Protein 7V5F (pdb70)

Sequence (31 aa):
ADCTEYCSNSCPFCNGQPLYQLCCINNCCPSADCTEYCSNSCPFCNGQPLYQLCCINNCCPSADCTEYCSNSCPFCNGQPLYQLCCINNCCPSADCTEYCSNSCPFCNGQPLYQLCCINNCCPSADCTEYCSNSCPFCNGQPLYQLCCINNCCPSADCTEYCSNSCPFCNGQPLYQLCCINNCCPSADCTEYCSNSCPFCNGQPLYQLCCINNCCPSADCTEYCSNSCPFCNGQPLYQLCCINNCCPSADCTEYCSNSCPFCNGQPLYQLCCINNCCPSADCTEYCSNSCPFCNGQPLYQLCCINNCCPSADCTEYCSNSCPFCNGQPLYQLCCINNCCPSADCTEYCSNSCPFCNGQPLYQLCCINNCCPSADCTEYCSNSCPFCNGQPLYQLCCINNCCPSADCTEYCSNSCPFCNGQPLYQLCCINNCCPSADCTEYCSNSCPFCNGQPLYQLCCINNCCPSADCTEYCSNSCPFCNGQPLYQLCCINNCCPSADCTEYCSNSCPFCNGQPLYQLCCINNCCPSADCTEYCSNSCPFCNGQPLYQLCCINNCCPSADCTEYCSNSCPFCNGQPLYQLCCINNCCPSADCTEYCSNSCPFCNGQPLYQLCCINNCCPS

Secondary structure (DSSP, 8-state):
-TTSSS-SS--TTGGGSS-SIIIIIIIIS--

Solvent-accessible surface area: 2370 Å² total; per-residue (Å²): 91,50,0,88,164,125,33,115,81,74,5,85,114,0,96,64,95,132,102,55,116,114,3,0,74,73,100,14,26,107,173

Nearest PDB structures (foldseek):
  7v5f-assembly1_A  TM=9.223E-01  e=7.806E-04  Withania somnifera
  5ngn-assembly3_C  TM=7.337E-01  e=7.648E-02  Lycium barbarum
  7v5f-assembly1_A  TM=8.564E-01  e=1.223E-03  Withania somnifera
  7v5f-assembly1_A  TM=9.533E-01  e=1.134E-04  Withania somnifera
  7v5f-assembly1_A  TM=8.863E-01  e=9.935E-04  Withania somnifera

Foldseek 3Di:
DQLCPVPVDGRPVCVVDPPCCCPVVPVVDND

Radius of gyration: 7.8 Å; Cα contacts (8 Å, |Δi|>4): 42; chains: 1; bounding box: 19×14×17 Å

Structure (mmCIF, N/CA/C/O backbone):
data_7V5F
#
_entry.id   7V5F
#
loop_
_atom_site.group_PDB
_atom_site.id
_atom_site.type_symbol
_atom_site.label_atom_id
_atom_site.label_alt_id
_atom_site.label_comp_id
_atom_site.label_asym_id
_atom_site.label_entity_id
_atom_site.label_seq_id
_atom_site.pdbx_PDB_ins_code
_atom_site.Cartn_x
_atom_site.Cartn_y
_atom_site.Cartn_z
_atom_site.occupancy
_atom_site.B_iso_or_equiv
_atom_site.auth_seq_id
_atom_site.auth_comp_id
_atom_site.auth_asym_id
_atom_site.auth_atom_id
_atom_site.pdbx_PDB_model_num
ATOM 1 N N . ALA A 1 1 ? 16.936 -21.668 -9.463 1.00 0.00 1 ALA A N 1
ATOM 2 C CA . ALA A 1 1 ? 17.452 -20.279 -9.344 1.00 0.00 1 ALA A CA 1
ATOM 3 C C . ALA A 1 1 ? 16.320 -19.288 -9.348 1.00 0.00 1 ALA A C 1
ATOM 4 O O . ALA A 1 1 ? 15.231 -19.571 -9.847 1.00 0.00 1 ALA A O 1
ATOM 13 N N . ASP A 1 2 ? 16.572 -18.090 -8.758 1.00 0.00 2 ASP A N 1
ATOM 14 C CA . ASP A 1 2 ? 15.576 -17.037 -8.697 1.00 0.00 2 ASP A CA 1
ATOM 15 C C . ASP A 1 2 ? 14.412 -17.493 -7.853 1.00 0.00 2 ASP A C 1
ATOM 16 O O . ASP A 1 2 ? 13.319 -16.938 -7.949 1.00 0.00 2 ASP A O 1
ATOM 25 N N . CYS A 1 3 ? 14.638 -18.506 -6.980 1.00 0.00 3 CYS A N 1
ATOM 26 C CA . CYS A 1 3 ? 13.584 -19.014 -6.119 1.00 0.00 3 CYS A CA 1
ATOM 27 C C . CYS A 1 3 ? 12.443 -19.506 -6.960 1.00 0.00 3 CYS A C 1
ATOM 28 O O . CYS A 1 3 ? 11.295 -19.172 -6.699 1.00 0.00 3 CYS A O 1
ATOM 35 N N . THR A 1 4 ? 12.733 -20.312 -8.001 1.00 0.00 4 THR A N 1
ATOM 36 C CA . THR A 1 4 ? 11.674 -20.822 -8.835 1.00 0.00 4 THR A CA 1
ATOM 37 C C . THR A 1 4 ? 11.236 -22.153 -8.292 1.00 0.00 4 THR A C 1
ATOM 38 O O . THR A 1 4 ? 10.142 -22.622 -8.596 1.00 0.00 4 THR A O 1
ATOM 49 N N . GLU A 1 5 ? 12.095 -22.802 -7.471 1.00 0.00 5 GLU A N 1
ATOM 50 C CA . GLU A 1 5 ? 11.740 -24.085 -6.910 1.00 0.00 5 GLU A CA 1
ATOM 51 C C . GLU A 1 5 ? 11.821 -23.994 -5.410 1.00 0.00 5 GLU A C 1
ATOM 52 O O . GLU A 1 5 ? 11.212 -24.793 -4.703 1.00 0.00 5 GLU A O 1
ATOM 64 N N . TYR A 1 6 ? 12.589 -23.011 -4.885 1.00 0.00 6 TYR A N 1
ATOM 65 C CA . TYR A 1 6 ? 12.731 -22.871 -3.452 1.00 0.00 6 TYR A CA 1
ATOM 66 C C . TYR A 1 6 ? 11.436 -22.382 -2.864 1.00 0.00 6 TYR A C 1
ATOM 67 O O . TYR A 1 6 ? 11.073 -22.760 -1.752 1.00 0.00 6 TYR A O 1
ATOM 85 N N . CYS A 1 7 ? 10.707 -21.513 -3.592 1.00 0.00 7 CYS A N 1
ATOM 86 C CA . CYS A 1 7 ? 9.471 -20.997 -3.065 1.00 0.00 7 CYS A CA 1
ATOM 87 C C . CYS A 1 7 ? 8.655 -20.538 -4.232 1.00 0.00 7 CYS A C 1
ATOM 88 O O . CYS A 1 7 ? 9.175 -20.343 -5.324 1.00 0.00 7 CYS A O 1
ATOM 95 N N . SER A 1 8 ? 7.330 -20.378 -4.019 1.00 0.00 8 SER A N 1
ATOM 96 C CA . SER A 1 8 ? 6.449 -19.941 -5.080 1.00 0.00 8 SER A CA 1
ATOM 97 C C . SER A 1 8 ? 6.835 -18.549 -5.501 1.00 0.00 8 SER A C 1
ATOM 98 O O . SER A 1 8 ? 6.798 -18.219 -6.685 1.00 0.00 8 SER A O 1
ATOM 105 N N . ASN A 1 9 ? 7.204 -17.687 -4.526 1.00 0.00 9 ASN A N 1
ATOM 106 C CA . ASN A 1 9 ? 7.574 -16.328 -4.851 1.00 0.00 9 ASN A CA 1
ATOM 107 C C . ASN A 1 9 ? 8.906 -16.355 -5.548 1.00 0.00 9 ASN A C 1
ATOM 108 O O . ASN A 1 9 ? 9.849 -17.001 -5.092 1.00 0.00 9 ASN A O 1
ATOM 119 N N . SER A 1 10 ? 9.012 -15.606 -6.670 1.00 0.00 10 SER A N 1
ATOM 120 C CA . SER A 1 10 ? 10.247 -15.561 -7.414 1.00 0.00 10 SER A CA 1
ATOM 121 C C . SER A 1 10 ? 11.029 -14.393 -6.897 1.00 0.00 10 SER A C 1
ATOM 122 O O . SER A 1 10 ? 10.492 -13.302 -6.719 1.00 0.00 10 SER A O 1
ATOM 129 N N . CYS A 1 11 ? 12.340 -14.602 -6.655 1.00 0.00 11 CYS A N 1
ATOM 130 C CA . CYS A 1 11 ? 13.165 -13.540 -6.129 1.00 0.00 11 CYS A CA 1
ATOM 131 C C . CYS A 1 11 ? 14.438 -13.487 -6.918 1.00 0.00 11 CYS A C 1
ATOM 132 O O . CYS A 1 11 ? 15.432 -14.113 -6.549 1.00 0.00 11 CYS A O 1
ATOM 139 N N . PRO A 1 12 ? 14.440 -12.737 -7.997 1.00 0.00 12 PRO A N 1
ATOM 140 C CA . PRO A 1 12 ? 15.631 -12.596 -8.824 1.00 0.00 12 PRO A CA 1
ATOM 141 C C . PRO A 1 12 ? 16.719 -11.830 -8.127 1.00 0.00 12 PRO A C 1
ATOM 142 O O . PRO A 1 12 ? 17.881 -11.884 -8.515 1.00 0.00 12 PRO A O 1
ATOM 153 N N . PHE A 1 13 ? 16.342 -11.097 -7.059 1.00 0.00 13 PHE A N 1
ATOM 154 C CA . PHE A 1 13 ? 17.295 -10.318 -6.305 1.00 0.00 13 PHE A CA 1
ATOM 155 C C . PHE A 1 13 ? 17.968 -11.214 -5.295 1.00 0.00 13 PHE A C 1
ATOM 156 O O . PHE A 1 13 ? 18.935 -10.816 -4.649 1.00 0.00 13 PHE A O 1
ATOM 173 N N . CYS A 1 14 ? 17.471 -12.461 -5.146 1.00 0.00 14 CYS A N 1
ATOM 174 C CA . CYS A 1 14 ? 18.024 -13.363 -4.158 1.00 0.00 14 CYS A CA 1
ATOM 175 C C . CYS A 1 14 ? 19.396 -13.812 -4.576 1.00 0.00 14 CYS A C 1
ATOM 176 O O . CYS A 1 14 ? 20.239 -14.092 -3.729 1.00 0.00 14 CYS A O 1
ATOM 183 N N . ASN A 1 15 ? 19.665 -13.887 -5.897 1.00 0.00 15 ASN A N 1
ATOM 184 C CA . ASN A 1 15 ? 20.965 -14.339 -6.344 1.00 0.00 15 ASN A CA 1
ATOM 185 C C . ASN A 1 15 ? 21.967 -13.226 -6.167 1.00 0.00 15 ASN A C 1
ATOM 186 O O . ASN A 1 15 ? 23.144 -13.388 -6.483 1.00 0.00 15 ASN A O 1
ATOM 197 N N . GLY A 1 16 ? 21.515 -12.065 -5.641 1.00 0.00 16 GLY A N 1
ATOM 198 C CA . GLY A 1 16 ? 22.411 -10.957 -5.428 1.00 0.00 16 GLY A CA 1
ATOM 199 C C . GLY A 1 16 ? 22.972 -11.063 -4.039 1.00 0.00 16 GLY A C 1
ATOM 200 O O . GLY A 1 16 ? 23.749 -10.210 -3.616 1.00 0.00 16 GLY A O 1
ATOM 204 N N . GLN A 1 17 ? 22.584 -12.121 -3.287 1.00 0.00 17 GLN A N 1
ATOM 205 C CA . GLN A 1 17 ? 23.083 -12.284 -1.943 1.00 0.00 17 GLN A CA 1
ATOM 206 C C . GLN A 1 17 ? 23.617 -13.688 -1.830 1.00 0.00 17 GLN A C 1
ATOM 207 O O . GLN A 1 17 ? 23.123 -14.616 -2.470 1.00 0.00 17 GLN A O 1
ATOM 221 N N . PRO A 1 18 ? 24.638 -13.852 -1.013 1.00 0.00 18 PRO A N 1
ATOM 222 C CA . PRO A 1 18 ? 25.265 -15.150 -0.805 1.00 0.00 18 PRO A CA 1
ATOM 223 C C . PRO A 1 18 ? 24.488 -16.068 0.095 1.00 0.00 18 PRO A C 1
ATOM 224 O O . PRO A 1 18 ? 24.735 -17.272 0.117 1.00 0.00 18 PRO A O 1
ATOM 235 N N . LEU A 1 19 ? 23.523 -15.518 0.862 1.00 0.00 19 LEU A N 1
ATOM 236 C CA . LEU A 1 19 ? 22.750 -16.340 1.761 1.00 0.00 19 LEU A CA 1
ATOM 237 C C . LEU A 1 19 ? 21.401 -16.535 1.144 1.00 0.00 19 LEU A C 1
ATOM 238 O O . LEU A 1 19 ? 20.767 -15.584 0.697 1.00 0.00 19 LEU A O 1
ATOM 253 N N . TYR A 1 20 ? 20.925 -17.801 1.120 1.00 0.00 20 TYR A N 1
ATOM 254 C CA . TYR A 1 20 ? 19.635 -18.093 0.542 1.00 0.00 20 TYR A CA 1
ATOM 255 C C . TYR A 1 20 ? 18.677 -18.444 1.647 1.00 0.00 20 TYR A C 1
ATOM 256 O O . TYR A 1 20 ? 17.466 -18.311 1.488 1.00 0.00 20 TYR A O 1
ATOM 274 N N . GLN A 1 21 ? 19.201 -18.910 2.802 1.00 0.00 21 GLN A N 1
ATOM 275 C CA . GLN A 1 21 ? 18.340 -19.291 3.901 1.00 0.00 21 GLN A CA 1
ATOM 276 C C . GLN A 1 21 ? 17.659 -18.070 4.468 1.00 0.00 21 GLN A C 1
ATOM 277 O O . GLN A 1 21 ? 16.473 -18.101 4.786 1.00 0.00 21 GLN A O 1
ATOM 291 N N . LEU A 1 22 ? 18.392 -16.948 4.595 1.00 0.00 22 LEU A N 1
ATOM 292 C CA . LEU A 1 22 ? 17.796 -15.762 5.165 1.00 0.00 22 LEU A CA 1
ATOM 293 C C . LEU A 1 22 ? 17.195 -14.937 4.063 1.00 0.00 22 LEU A C 1
ATOM 294 O O . LEU A 1 22 ? 16.458 -13.988 4.322 1.00 0.00 22 LEU A O 1
ATOM 309 N N . CYS A 1 23 ? 17.465 -15.306 2.798 1.00 0.00 23 CYS A N 1
ATOM 310 C CA . CYS A 1 23 ? 16.965 -14.528 1.692 1.00 0.00 23 CYS A CA 1
ATOM 311 C C . CYS A 1 23 ? 15.707 -15.147 1.149 1.00 0.00 23 CYS A C 1
ATOM 312 O O . CYS A 1 23 ? 14.642 -14.551 1.214 1.00 0.00 23 CYS A O 1
ATOM 319 N N . CYS A 1 24 ? 15.798 -16.369 0.599 1.00 0.00 24 CYS A N 1
ATOM 320 C CA . CYS A 1 24 ? 14.642 -16.974 -0.022 1.00 0.00 24 CYS A CA 1
ATOM 321 C C . CYS A 1 24 ? 13.747 -17.621 0.998 1.00 0.00 24 CYS A C 1
ATOM 322 O O . CYS A 1 24 ? 12.541 -17.369 1.031 1.00 0.00 24 CYS A O 1
ATOM 329 N N . ILE A 1 25 ? 14.323 -18.462 1.870 1.00 0.00 25 ILE A N 1
ATOM 330 C CA . ILE A 1 25 ? 13.519 -19.192 2.822 1.00 0.00 25 ILE A CA 1
ATOM 331 C C . ILE A 1 25 ? 12.877 -18.260 3.819 1.00 0.00 25 ILE A C 1
ATOM 332 O O . ILE A 1 25 ? 11.709 -18.436 4.152 1.00 0.00 25 ILE A O 1
ATOM 348 N N . ASN A 1 26 ? 13.605 -17.238 4.323 1.00 0.00 26 ASN A N 1
ATOM 349 C CA . ASN A 1 26 ? 13.016 -16.379 5.332 1.00 0.00 26 ASN A CA 1
ATOM 350 C C . ASN A 1 26 ? 12.464 -15.095 4.753 1.00 0.00 26 ASN A C 1
ATOM 351 O O . ASN A 1 26 ? 11.278 -14.822 4.895 1.00 0.00 26 ASN A O 1
ATOM 362 N N . ASN A 1 27 ? 13.304 -14.261 4.099 1.00 0.00 27 ASN A N 1
ATOM 363 C CA . ASN A 1 27 ? 12.824 -12.974 3.616 1.00 0.00 27 ASN A CA 1
ATOM 364 C C . ASN A 1 27 ? 11.783 -13.113 2.521 1.00 0.00 27 ASN A C 1
ATOM 365 O O . ASN A 1 27 ? 10.728 -12.487 2.595 1.00 0.00 27 ASN A O 1
ATOM 376 N N . CYS A 1 28 ? 12.051 -13.921 1.471 1.00 0.00 28 CYS A N 1
ATOM 377 C CA . CYS A 1 28 ? 11.098 -14.032 0.374 1.00 0.00 28 CYS A CA 1
ATOM 378 C C . CYS A 1 28 ? 9.817 -14.670 0.827 1.00 0.00 28 CYS A C 1
ATOM 379 O O . CYS A 1 28 ? 8.739 -14.237 0.423 1.00 0.00 28 CYS A O 1
ATOM 386 N N . CYS A 1 29 ? 9.892 -15.735 1.654 1.00 0.00 29 CYS A N 1
ATOM 387 C CA . CYS A 1 29 ? 8.673 -16.392 2.086 1.00 0.00 29 CYS A CA 1
ATOM 388 C C . CYS A 1 29 ? 8.705 -16.565 3.576 1.00 0.00 29 CYS A C 1
ATOM 389 O O . CYS A 1 29 ? 9.023 -17.640 4.078 1.00 0.00 29 CYS A O 1
ATOM 396 N N . PRO A 1 30 ? 8.351 -15.520 4.299 1.00 0.00 30 PRO A N 1
ATOM 397 C CA . PRO A 1 30 ? 8.333 -15.557 5.760 1.00 0.00 30 PRO A CA 1
ATOM 398 C C . PRO A 1 30 ? 7.409 -16.604 6.306 1.00 0.00 30 PRO A C 1
ATOM 399 O O . PRO A 1 30 ? 6.330 -16.841 5.766 1.00 0.00 30 PRO A O 1
ATOM 410 N N . SER A 1 31 ? 7.820 -17.256 7.412 1.00 0.00 31 SER A N 1
ATOM 411 C CA . SER A 1 31 ? 6.992 -18.278 8.002 1.00 0.00 31 SER A CA 1
ATOM 412 C C . SER A 1 31 ? 7.278 -18.293 9.506 1.00 0.00 31 SER A C 1
ATOM 413 O O . SER A 1 31 ? 8.474 -18.445 9.880 1.00 0.00 31 SER A O 1
ATOM 421 N N . ALA A 1 1 ? 16.848 -21.323 -9.761 1.00 0.00 1 ALA A N 2
ATOM 422 C CA . ALA A 1 1 ? 17.221 -19.885 -9.809 1.00 0.00 1 ALA A CA 2
ATOM 423 C C . ALA A 1 1 ? 16.004 -19.014 -9.660 1.00 0.00 1 ALA A C 2
ATOM 424 O O . ALA A 1 1 ? 14.888 -19.420 -9.989 1.00 0.00 1 ALA A O 2
ATOM 433 N N . ASP A 1 2 ? 16.212 -17.782 -9.123 1.00 0.00 2 ASP A N 2
ATOM 434 C CA . ASP A 1 2 ? 15.129 -16.836 -8.933 1.00 0.00 2 ASP A CA 2
ATOM 435 C C . ASP A 1 2 ? 14.166 -17.377 -7.905 1.00 0.00 2 ASP A C 2
ATOM 436 O O . ASP A 1 2 ? 13.042 -16.895 -7.798 1.00 0.00 2 ASP A O 2
ATOM 445 N N . CYS A 1 3 ? 14.606 -18.384 -7.109 1.00 0.00 3 CYS A N 2
ATOM 446 C CA . CYS A 1 3 ? 13.765 -18.975 -6.079 1.00 0.00 3 CYS A CA 2
ATOM 447 C C . CYS A 1 3 ? 12.546 -19.605 -6.701 1.00 0.00 3 CYS A C 2
ATOM 448 O O . CYS A 1 3 ? 11.524 -19.772 -6.035 1.00 0.00 3 CYS A O 2
ATOM 455 N N . THR A 1 4 ? 12.637 -20.023 -7.981 1.00 0.00 4 THR A N 2
ATOM 456 C CA . THR A 1 4 ? 11.497 -20.621 -8.636 1.00 0.00 4 THR A CA 2
ATOM 457 C C . THR A 1 4 ? 11.223 -21.970 -8.027 1.00 0.00 4 THR A C 2
ATOM 458 O O . THR A 1 4 ? 10.069 -22.365 -7.884 1.00 0.00 4 THR A O 2
ATOM 469 N N . GLU A 1 5 ? 12.289 -22.706 -7.645 1.00 0.00 5 GLU A N 2
ATOM 470 C CA . GLU A 1 5 ? 12.104 -24.015 -7.060 1.00 0.00 5 GLU A CA 2
ATOM 471 C C . GLU A 1 5 ? 12.539 -23.960 -5.624 1.00 0.00 5 GLU A C 2
ATOM 472 O O . GLU A 1 5 ? 12.669 -24.994 -4.974 1.00 0.00 5 GLU A O 2
ATOM 484 N N . TYR A 1 6 ? 12.769 -22.743 -5.085 1.00 0.00 6 TYR A N 2
ATOM 485 C CA . TYR A 1 6 ? 13.219 -22.634 -3.718 1.00 0.00 6 TYR A CA 2
ATOM 486 C C . TYR A 1 6 ? 12.038 -22.314 -2.839 1.00 0.00 6 TYR A C 2
ATOM 487 O O . TYR A 1 6 ? 11.898 -22.886 -1.761 1.00 0.00 6 TYR A O 2
ATOM 505 N N . CYS A 1 7 ? 11.156 -21.379 -3.269 1.00 0.00 7 CYS A N 2
ATOM 506 C CA . CYS A 1 7 ? 10.017 -21.044 -2.438 1.00 0.00 7 CYS A CA 2
ATOM 507 C C . CYS A 1 7 ? 8.849 -20.741 -3.325 1.00 0.00 7 CYS A C 2
ATOM 508 O O . CYS A 1 7 ? 7.888 -20.112 -2.894 1.00 0.00 7 CYS A O 2
ATOM 515 N N . SER A 1 8 ? 8.912 -21.203 -4.592 1.00 0.00 8 SER A N 2
ATOM 516 C CA . SER A 1 8 ? 7.840 -20.975 -5.540 1.00 0.00 8 SER A CA 2
ATOM 517 C C . SER A 1 8 ? 7.516 -19.503 -5.599 1.00 0.00 8 SER A C 2
ATOM 518 O O . SER A 1 8 ? 6.351 -19.120 -5.668 1.00 0.00 8 SER A O 2
ATOM 525 N N . ASN A 1 9 ? 8.555 -18.642 -5.582 1.00 0.00 9 ASN A N 2
ATOM 526 C CA . ASN A 1 9 ? 8.322 -17.221 -5.636 1.00 0.00 9 ASN A CA 2
ATOM 527 C C . ASN A 1 9 ? 9.468 -16.629 -6.394 1.00 0.00 9 ASN A C 2
ATOM 528 O O . ASN A 1 9 ? 10.597 -17.092 -6.283 1.00 0.00 9 ASN A O 2
ATOM 539 N N . SER A 1 10 ? 9.198 -15.565 -7.178 1.00 0.00 10 SER A N 2
ATOM 540 C CA . SER A 1 10 ? 10.246 -14.956 -7.959 1.00 0.00 10 SER A CA 2
ATOM 541 C C . SER A 1 10 ? 11.009 -14.018 -7.074 1.00 0.00 10 SER A C 2
ATOM 542 O O . SER A 1 10 ? 10.511 -12.964 -6.682 1.00 0.00 10 SER A O 2
ATOM 549 N N . CYS A 1 11 ? 12.267 -14.392 -6.752 1.00 0.00 11 CYS A N 2
ATOM 550 C CA . CYS A 1 11 ? 13.103 -13.554 -5.920 1.00 0.00 11 CYS A CA 2
ATOM 551 C C . CYS A 1 11 ? 14.438 -13.435 -6.594 1.00 0.00 11 CYS A C 2
ATOM 552 O O . CYS A 1 11 ? 15.419 -14.036 -6.156 1.00 0.00 11 CYS A O 2
ATOM 559 N N . PRO A 1 12 ? 14.501 -12.657 -7.652 1.00 0.00 12 PRO A N 2
ATOM 560 C CA . PRO A 1 12 ? 15.743 -12.468 -8.392 1.00 0.00 12 PRO A CA 2
ATOM 561 C C . PRO A 1 12 ? 16.780 -11.719 -7.611 1.00 0.00 12 PRO A C 2
ATOM 562 O O . PRO A 1 12 ? 17.971 -11.801 -7.899 1.00 0.00 12 PRO A O 2
ATOM 573 N N . PHE A 1 13 ? 16.333 -10.977 -6.577 1.00 0.00 13 PHE A N 2
ATOM 574 C CA . PHE A 1 13 ? 17.242 -10.209 -5.765 1.00 0.00 13 PHE A CA 2
ATOM 575 C C . PHE A 1 13 ? 18.011 -11.139 -4.861 1.00 0.00 13 PHE A C 2
ATOM 576 O O . PHE A 1 13 ? 19.062 -10.773 -4.336 1.00 0.00 13 PHE A O 2
ATOM 593 N N . CYS A 1 14 ? 17.523 -12.388 -4.682 1.00 0.00 14 CYS A N 2
ATOM 594 C CA . CYS A 1 14 ? 18.211 -13.318 -3.812 1.00 0.00 14 CYS A CA 2
ATOM 595 C C . CYS A 1 14 ? 19.338 -13.952 -4.562 1.00 0.00 14 CYS A C 2
ATOM 596 O O . CYS A 1 14 ? 20.145 -14.662 -3.973 1.00 0.00 14 CYS A O 2
ATOM 603 N N . ASN A 1 15 ? 19.428 -13.715 -5.885 1.00 0.00 15 ASN A N 2
ATOM 604 C CA . ASN A 1 15 ? 20.507 -14.297 -6.647 1.00 0.00 15 ASN A CA 2
ATOM 605 C C . ASN A 1 15 ? 21.712 -13.416 -6.467 1.00 0.00 15 ASN A C 2
ATOM 606 O O . ASN A 1 15 ? 22.812 -13.760 -6.893 1.00 0.00 15 ASN A O 2
ATOM 617 N N . GLY A 1 16 ? 21.518 -12.240 -5.824 1.00 0.00 16 GLY A N 2
ATOM 618 C CA . GLY A 1 16 ? 22.617 -11.334 -5.600 1.00 0.00 16 GLY A CA 2
ATOM 619 C C . GLY A 1 16 ? 23.120 -11.537 -4.203 1.00 0.00 16 GLY A C 2
ATOM 620 O O . GLY A 1 16 ? 23.999 -10.810 -3.747 1.00 0.00 16 GLY A O 2
ATOM 624 N N . GLN A 1 17 ? 22.569 -12.540 -3.482 1.00 0.00 17 GLN A N 2
ATOM 625 C CA . GLN A 1 17 ? 23.000 -12.790 -2.128 1.00 0.00 17 GLN A CA 2
ATOM 626 C C . GLN A 1 17 ? 23.321 -14.256 -2.024 1.00 0.00 17 GLN A C 2
ATOM 627 O O . GLN A 1 17 ? 22.693 -15.095 -2.666 1.00 0.00 17 GLN A O 2
ATOM 641 N N . PRO A 1 18 ? 24.302 -14.577 -1.210 1.00 0.00 18 PRO A N 2
ATOM 642 C CA . PRO A 1 18 ? 24.714 -15.954 -1.008 1.00 0.00 18 PRO A CA 2
ATOM 643 C C . PRO A 1 18 ? 23.895 -16.685 0.016 1.00 0.00 18 PRO A C 2
ATOM 644 O O . PRO A 1 18 ? 23.956 -17.910 0.107 1.00 0.00 18 PRO A O 2
ATOM 655 N N . LEU A 1 19 ? 23.092 -15.944 0.812 1.00 0.00 19 LEU A N 2
ATOM 656 C CA . LEU A 1 19 ? 22.298 -16.579 1.835 1.00 0.00 19 LEU A CA 2
ATOM 657 C C . LEU A 1 19 ? 20.894 -16.721 1.325 1.00 0.00 19 LEU A C 2
ATOM 658 O O . LEU A 1 19 ? 20.045 -15.855 1.540 1.00 0.00 19 LEU A O 2
ATOM 673 N N . TYR A 1 20 ? 20.617 -17.853 0.643 1.00 0.00 20 TYR A N 2
ATOM 674 C CA . TYR A 1 20 ? 19.293 -18.103 0.122 1.00 0.00 20 TYR A CA 2
ATOM 675 C C . TYR A 1 20 ? 18.382 -18.455 1.268 1.00 0.00 20 TYR A C 2
ATOM 676 O O . TYR A 1 20 ? 17.175 -18.246 1.197 1.00 0.00 20 TYR A O 2
ATOM 694 N N . GLN A 1 21 ? 18.946 -19.020 2.354 1.00 0.00 21 GLN A N 2
ATOM 695 C CA . GLN A 1 21 ? 18.135 -19.411 3.484 1.00 0.00 21 GLN A CA 2
ATOM 696 C C . GLN A 1 21 ? 17.522 -18.191 4.126 1.00 0.00 21 GLN A C 2
ATOM 697 O O . GLN A 1 21 ? 16.363 -18.211 4.523 1.00 0.00 21 GLN A O 2
ATOM 711 N N . LEU A 1 22 ? 18.279 -17.086 4.245 1.00 0.00 22 LEU A N 2
ATOM 712 C CA . LEU A 1 22 ? 17.728 -15.913 4.882 1.00 0.00 22 LEU A CA 2
ATOM 713 C C . LEU A 1 22 ? 17.012 -15.076 3.857 1.00 0.00 22 LEU A C 2
ATOM 714 O O . LEU A 1 22 ? 15.944 -14.532 4.124 1.00 0.00 22 LEU A O 2
ATOM 729 N N . CYS A 1 23 ? 17.588 -14.957 2.648 1.00 0.00 23 CYS A N 2
ATOM 730 C CA . CYS A 1 23 ? 16.987 -14.133 1.622 1.00 0.00 23 CYS A CA 2
ATOM 731 C C . CYS A 1 23 ? 15.716 -14.753 1.102 1.00 0.00 23 CYS A C 2
ATOM 732 O O . CYS A 1 23 ? 14.711 -14.069 0.941 1.00 0.00 23 CYS A O 2
ATOM 739 N N . CYS A 1 24 ? 15.716 -16.072 0.837 1.00 0.00 24 CYS A N 2
ATOM 740 C CA . CYS A 1 24 ? 14.552 -16.683 0.235 1.00 0.00 24 CYS A CA 2
ATOM 741 C C . CYS A 1 24 ? 13.641 -17.297 1.262 1.00 0.00 24 CYS A C 2
ATOM 742 O O . CYS A 1 24 ? 12.481 -16.913 1.375 1.00 0.00 24 CYS A O 2
ATOM 749 N N . ILE A 1 25 ? 14.138 -18.261 2.051 1.00 0.00 25 ILE A N 2
ATOM 750 C CA . ILE A 1 25 ? 13.272 -18.946 2.988 1.00 0.00 25 ILE A CA 2
ATOM 751 C C . ILE A 1 25 ? 12.727 -17.989 4.017 1.00 0.00 25 ILE A C 2
ATOM 752 O O . ILE A 1 25 ? 11.546 -18.049 4.337 1.00 0.00 25 ILE A O 2
ATOM 768 N N . ASN A 1 26 ? 13.554 -17.071 4.556 1.00 0.00 26 ASN A N 2
ATOM 769 C CA . ASN A 1 26 ? 13.057 -16.188 5.589 1.00 0.00 26 ASN A CA 2
ATOM 770 C C . ASN A 1 26 ? 12.409 -14.944 5.010 1.00 0.00 26 ASN A C 2
ATOM 771 O O . ASN A 1 26 ? 11.247 -14.669 5.292 1.00 0.00 26 ASN A O 2
ATOM 782 N N . ASN A 1 27 ? 13.145 -14.152 4.196 1.00 0.00 27 ASN A N 2
ATOM 783 C CA . ASN A 1 27 ? 12.591 -12.901 3.697 1.00 0.00 27 ASN A CA 2
ATOM 784 C C . ASN A 1 27 ? 11.511 -13.116 2.655 1.00 0.00 27 ASN A C 2
ATOM 785 O O . ASN A 1 27 ? 10.437 -12.528 2.757 1.00 0.00 27 ASN A O 2
ATOM 796 N N . CYS A 1 28 ? 11.761 -13.948 1.615 1.00 0.00 28 CYS A N 2
ATOM 797 C CA . CYS A 1 28 ? 10.757 -14.130 0.572 1.00 0.00 28 CYS A CA 2
ATOM 798 C C . CYS A 1 28 ? 9.537 -14.808 1.124 1.00 0.00 28 CYS A C 2
ATOM 799 O O . CYS A 1 28 ? 8.422 -14.483 0.724 1.00 0.00 28 CYS A O 2
ATOM 806 N N . CYS A 1 29 ? 9.710 -15.790 2.037 1.00 0.00 29 CYS A N 2
ATOM 807 C CA . CYS A 1 29 ? 8.557 -16.490 2.570 1.00 0.00 29 CYS A CA 2
ATOM 808 C C . CYS A 1 29 ? 8.591 -16.417 4.073 1.00 0.00 29 CYS A C 2
ATOM 809 O O . CYS A 1 29 ? 8.994 -17.367 4.739 1.00 0.00 29 CYS A O 2
ATOM 816 N N . PRO A 1 30 ? 8.134 -15.309 4.626 1.00 0.00 30 PRO A N 2
ATOM 817 C CA . PRO A 1 30 ? 8.114 -15.120 6.075 1.00 0.00 30 PRO A CA 2
ATOM 818 C C . PRO A 1 30 ? 7.307 -16.161 6.792 1.00 0.00 30 PRO A C 2
ATOM 819 O O . PRO A 1 30 ? 6.253 -16.584 6.320 1.00 0.00 30 PRO A O 2
ATOM 830 N N . SER A 1 31 ? 7.790 -16.591 7.975 1.00 0.00 31 SER A N 2
ATOM 831 C CA . SER A 1 31 ? 7.083 -17.592 8.736 1.00 0.00 31 SER A CA 2
ATOM 832 C C . SER A 1 31 ? 6.120 -16.873 9.691 1.00 0.00 31 SER A C 2
ATOM 833 O O . SER A 1 31 ? 6.340 -15.661 9.969 1.00 0.00 31 SER A O 2
ATOM 841 N N . ALA A 1 1 ? 16.512 -21.814 -10.701 1.00 0.00 1 ALA A N 3
ATOM 842 C CA . ALA A 1 1 ? 17.102 -20.545 -10.198 1.00 0.00 1 ALA A CA 3
ATOM 843 C C . ALA A 1 1 ? 16.024 -19.595 -9.755 1.00 0.00 1 ALA A C 3
ATOM 844 O O . ALA A 1 1 ? 14.831 -19.882 -9.875 1.00 0.00 1 ALA A O 3
ATOM 853 N N . ASP A 1 2 ? 16.448 -18.436 -9.189 1.00 0.00 2 ASP A N 3
ATOM 854 C CA . ASP A 1 2 ? 15.523 -17.422 -8.723 1.00 0.00 2 ASP A CA 3
ATOM 855 C C . ASP A 1 2 ? 14.753 -17.952 -7.537 1.00 0.00 2 ASP A C 3
ATOM 856 O O . ASP A 1 2 ? 13.799 -17.323 -7.083 1.00 0.00 2 ASP A O 3
ATOM 865 N N . CYS A 1 3 ? 15.174 -19.125 -7.002 1.00 0.00 3 CYS A N 3
ATOM 866 C CA . CYS A 1 3 ? 14.517 -19.716 -5.852 1.00 0.00 3 CYS A CA 3
ATOM 867 C C . CYS A 1 3 ? 13.087 -20.038 -6.201 1.00 0.00 3 CYS A C 3
ATOM 868 O O . CYS A 1 3 ? 12.210 -20.000 -5.340 1.00 0.00 3 CYS A O 3
ATOM 875 N N . THR A 1 4 ? 12.827 -20.406 -7.474 1.00 0.00 4 THR A N 3
ATOM 876 C CA . THR A 1 4 ? 11.475 -20.717 -7.887 1.00 0.00 4 THR A CA 3
ATOM 877 C C . THR A 1 4 ? 11.140 -22.124 -7.467 1.00 0.00 4 THR A C 3
ATOM 878 O O . THR A 1 4 ? 9.992 -22.552 -7.575 1.00 0.00 4 THR A O 3
ATOM 889 N N . GLU A 1 5 ? 12.144 -22.884 -6.978 1.00 0.00 5 GLU A N 3
ATOM 890 C CA . GLU A 1 5 ? 11.895 -24.247 -6.572 1.00 0.00 5 GLU A CA 3
ATOM 891 C C . GLU A 1 5 ? 11.539 -24.275 -5.110 1.00 0.00 5 GLU A C 3
ATOM 892 O O . GLU A 1 5 ? 11.129 -25.313 -4.595 1.00 0.00 5 GLU A O 3
ATOM 904 N N . TYR A 1 6 ? 11.683 -23.133 -4.398 1.00 0.00 6 TYR A N 3
ATOM 905 C CA . TYR A 1 6 ? 11.369 -23.116 -2.986 1.00 0.00 6 TYR A CA 3
ATOM 906 C C . TYR A 1 6 ? 10.174 -22.234 -2.762 1.00 0.00 6 TYR A C 3
ATOM 907 O O . TYR A 1 6 ? 9.297 -22.564 -1.966 1.00 0.00 6 TYR A O 3
ATOM 925 N N . CYS A 1 7 ? 10.110 -21.081 -3.463 1.00 0.00 7 CYS A N 3
ATOM 926 C CA . CYS A 1 7 ? 8.988 -20.186 -3.292 1.00 0.00 7 CYS A CA 3
ATOM 927 C C . CYS A 1 7 ? 8.379 -19.952 -4.635 1.00 0.00 7 CYS A C 3
ATOM 928 O O . CYS A 1 7 ? 9.072 -19.922 -5.649 1.00 0.00 7 CYS A O 3
ATOM 935 N N . SER A 1 8 ? 7.037 -19.780 -4.664 1.00 0.00 8 SER A N 3
ATOM 936 C CA . SER A 1 8 ? 6.342 -19.540 -5.909 1.00 0.00 8 SER A CA 3
ATOM 937 C C . SER A 1 8 ? 6.791 -18.215 -6.456 1.00 0.00 8 SER A C 3
ATOM 938 O O . SER A 1 8 ? 6.971 -18.060 -7.662 1.00 0.00 8 SER A O 3
ATOM 945 N N . ASN A 1 9 ? 6.968 -17.216 -5.564 1.00 0.00 9 ASN A N 3
ATOM 946 C CA . ASN A 1 9 ? 7.400 -15.914 -6.003 1.00 0.00 9 ASN A CA 3
ATOM 947 C C . ASN A 1 9 ? 8.866 -16.005 -6.309 1.00 0.00 9 ASN A C 3
ATOM 948 O O . ASN A 1 9 ? 9.639 -16.584 -5.547 1.00 0.00 9 ASN A O 3
ATOM 959 N N . SER A 1 10 ? 9.280 -15.413 -7.450 1.00 0.00 10 SER A N 3
ATOM 960 C CA . SER A 1 10 ? 10.669 -15.447 -7.833 1.00 0.00 10 SER A CA 3
ATOM 961 C C . SER A 1 10 ? 11.415 -14.483 -6.960 1.00 0.00 10 SER A C 3
ATOM 962 O O . SER A 1 10 ? 10.914 -13.411 -6.628 1.00 0.00 10 SER A O 3
ATOM 969 N N . CYS A 1 11 ? 12.658 -14.850 -6.581 1.00 0.00 11 CYS A N 3
ATOM 970 C CA . CYS A 1 11 ? 13.455 -13.990 -5.739 1.00 0.00 11 CYS A CA 3
ATOM 971 C C . CYS A 1 11 ? 14.806 -13.846 -6.380 1.00 0.00 11 CYS A C 3
ATOM 972 O O . CYS A 1 11 ? 15.792 -14.426 -5.922 1.00 0.00 11 CYS A O 3
ATOM 979 N N . PRO A 1 12 ? 14.871 -13.064 -7.437 1.00 0.00 12 PRO A N 3
ATOM 980 C CA . PRO A 1 12 ? 16.116 -12.846 -8.163 1.00 0.00 12 PRO A CA 3
ATOM 981 C C . PRO A 1 12 ? 17.110 -12.017 -7.404 1.00 0.00 12 PRO A C 3
ATOM 982 O O . PRO A 1 12 ? 18.295 -12.017 -7.718 1.00 0.00 12 PRO A O 3
ATOM 993 N N . PHE A 1 13 ? 16.638 -11.294 -6.368 1.00 0.00 13 PHE A N 3
ATOM 994 C CA . PHE A 1 13 ? 17.518 -10.456 -5.589 1.00 0.00 13 PHE A CA 3
ATOM 995 C C . PHE A 1 13 ? 18.409 -11.320 -4.732 1.00 0.00 13 PHE A C 3
ATOM 996 O O . PHE A 1 13 ? 19.433 -10.860 -4.233 1.00 0.00 13 PHE A O 3
ATOM 1013 N N . CYS A 1 14 ? 18.036 -12.603 -4.543 1.00 0.00 14 CYS A N 3
ATOM 1014 C CA . CYS A 1 14 ? 18.834 -13.498 -3.731 1.00 0.00 14 CYS A CA 3
ATOM 1015 C C . CYS A 1 14 ? 20.166 -13.767 -4.369 1.00 0.00 14 CYS A C 3
ATOM 1016 O O . CYS A 1 14 ? 21.172 -13.843 -3.674 1.00 0.00 14 CYS A O 3
ATOM 1023 N N . ASN A 1 15 ? 20.227 -13.915 -5.708 1.00 0.00 15 ASN A N 3
ATOM 1024 C CA . ASN A 1 15 ? 21.500 -14.205 -6.330 1.00 0.00 15 ASN A CA 3
ATOM 1025 C C . ASN A 1 15 ? 22.315 -12.938 -6.397 1.00 0.00 15 ASN A C 3
ATOM 1026 O O . ASN A 1 15 ? 23.473 -12.958 -6.811 1.00 0.00 15 ASN A O 3
ATOM 1037 N N . GLY A 1 16 ? 21.715 -11.798 -5.980 1.00 0.00 16 GLY A N 3
ATOM 1038 C CA . GLY A 1 16 ? 22.414 -10.538 -6.006 1.00 0.00 16 GLY A CA 3
ATOM 1039 C C . GLY A 1 16 ? 23.549 -10.568 -5.020 1.00 0.00 16 GLY A C 3
ATOM 1040 O O . GLY A 1 16 ? 24.642 -10.099 -5.323 1.00 0.00 16 GLY A O 3
ATOM 1044 N N . GLN A 1 17 ? 23.313 -11.132 -3.806 1.00 0.00 17 GLN A N 3
ATOM 1045 C CA . GLN A 1 17 ? 24.355 -11.164 -2.805 1.00 0.00 17 GLN A CA 3
ATOM 1046 C C . GLN A 1 17 ? 23.888 -11.924 -1.575 1.00 0.00 17 GLN A C 3
ATOM 1047 O O . GLN A 1 17 ? 24.600 -12.803 -1.089 1.00 0.00 17 GLN A O 3
ATOM 1061 N N . PRO A 1 18 ? 22.711 -11.601 -1.041 1.00 0.00 18 PRO A N 3
ATOM 1062 C CA . PRO A 1 18 ? 22.202 -12.261 0.169 1.00 0.00 18 PRO A CA 3
ATOM 1063 C C . PRO A 1 18 ? 22.101 -13.756 0.070 1.00 0.00 18 PRO A C 3
ATOM 1064 O O . PRO A 1 18 ? 21.868 -14.314 -0.998 1.00 0.00 18 PRO A O 3
ATOM 1075 N N . LEU A 1 19 ? 22.273 -14.439 1.228 1.00 0.00 19 LEU A N 3
ATOM 1076 C CA . LEU A 1 19 ? 22.206 -15.881 1.258 1.00 0.00 19 LEU A CA 3
ATOM 1077 C C . LEU A 1 19 ? 20.782 -16.283 1.000 1.00 0.00 19 LEU A C 3
ATOM 1078 O O . LEU A 1 19 ? 19.845 -15.642 1.471 1.00 0.00 19 LEU A O 3
ATOM 1093 N N . TYR A 1 20 ? 20.606 -17.414 0.279 1.00 0.00 20 TYR A N 3
ATOM 1094 C CA . TYR A 1 20 ? 19.287 -17.890 -0.077 1.00 0.00 20 TYR A CA 3
ATOM 1095 C C . TYR A 1 20 ? 18.498 -18.222 1.162 1.00 0.00 20 TYR A C 3
ATOM 1096 O O . TYR A 1 20 ? 17.293 -18.017 1.200 1.00 0.00 20 TYR A O 3
ATOM 1114 N N . GLN A 1 21 ? 19.142 -18.772 2.203 1.00 0.00 21 GLN A N 3
ATOM 1115 C CA . GLN A 1 21 ? 18.407 -19.119 3.398 1.00 0.00 21 GLN A CA 3
ATOM 1116 C C . GLN A 1 21 ? 17.831 -17.871 4.031 1.00 0.00 21 GLN A C 3
ATOM 1117 O O . GLN A 1 21 ? 16.672 -17.848 4.445 1.00 0.00 21 GLN A O 3
ATOM 1131 N N . LEU A 1 22 ? 18.633 -16.794 4.108 1.00 0.00 22 LEU A N 3
ATOM 1132 C CA . LEU A 1 22 ? 18.179 -15.579 4.744 1.00 0.00 22 LEU A CA 3
ATOM 1133 C C . LEU A 1 22 ? 17.142 -14.856 3.910 1.00 0.00 22 LEU A C 3
ATOM 1134 O O . LEU A 1 22 ? 16.162 -14.346 4.449 1.00 0.00 22 LEU A O 3
ATOM 1149 N N . CYS A 1 23 ? 17.313 -14.806 2.571 1.00 0.00 23 CYS A N 3
ATOM 1150 C CA . CYS A 1 23 ? 16.385 -14.037 1.759 1.00 0.00 23 CYS A CA 3
ATOM 1151 C C . CYS A 1 23 ? 15.283 -14.875 1.186 1.00 0.00 23 CYS A C 3
ATOM 1152 O O . CYS A 1 23 ? 14.211 -14.358 0.920 1.00 0.00 23 CYS A O 3
ATOM 1159 N N . CYS A 1 24 ? 15.496 -16.176 0.970 1.00 0.00 24 CYS A N 3
ATOM 1160 C CA . CYS A 1 24 ? 14.456 -16.973 0.353 1.00 0.00 24 CYS A CA 3
ATOM 1161 C C . CYS A 1 24 ? 13.658 -17.694 1.395 1.00 0.00 24 CYS A C 3
ATOM 1162 O O . CYS A 1 24 ? 12.442 -17.543 1.471 1.00 0.00 24 CYS A O 3
ATOM 1169 N N . ILE A 1 25 ? 14.333 -18.496 2.233 1.00 0.00 25 ILE A N 3
ATOM 1170 C CA . ILE A 1 25 ? 13.631 -19.281 3.220 1.00 0.00 25 ILE A CA 3
ATOM 1171 C C . ILE A 1 25 ? 12.971 -18.384 4.235 1.00 0.00 25 ILE A C 3
ATOM 1172 O O . ILE A 1 25 ? 11.843 -18.644 4.641 1.00 0.00 25 ILE A O 3
ATOM 1188 N N . ASN A 1 26 ? 13.646 -17.300 4.672 1.00 0.00 26 ASN A N 3
ATOM 1189 C CA . ASN A 1 26 ? 13.056 -16.464 5.695 1.00 0.00 26 ASN A CA 3
ATOM 1190 C C . ASN A 1 26 ? 12.352 -15.254 5.118 1.00 0.00 26 ASN A C 3
ATOM 1191 O O . ASN A 1 26 ? 11.188 -15.021 5.425 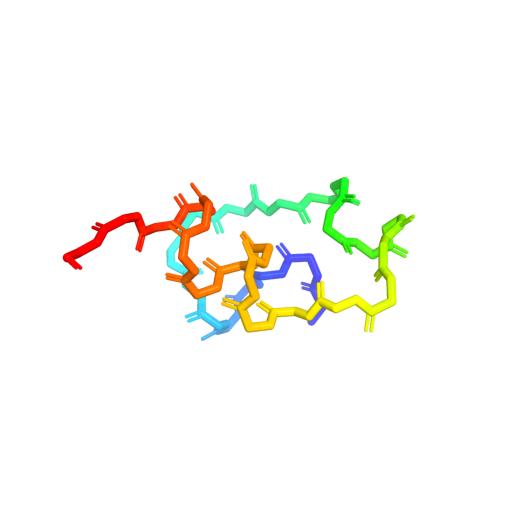1.00 0.00 26 ASN A O 3
ATOM 1202 N N . ASN A 1 27 ? 13.029 -14.442 4.274 1.00 0.00 27 ASN A N 3
ATOM 1203 C CA . ASN A 1 27 ? 12.400 -13.223 3.783 1.00 0.00 27 ASN A CA 3
ATOM 1204 C C . ASN A 1 27 ? 11.346 -13.487 2.724 1.00 0.00 27 ASN A C 3
ATOM 1205 O O . ASN A 1 27 ? 10.235 -12.976 2.827 1.00 0.00 27 ASN A O 3
ATOM 1216 N N . CYS A 1 28 ? 11.666 -14.267 1.663 1.00 0.00 28 CYS A N 3
ATOM 1217 C CA . CYS A 1 28 ? 10.699 -14.486 0.593 1.00 0.00 28 CYS A CA 3
ATOM 1218 C C . CYS A 1 28 ? 9.494 -15.231 1.093 1.00 0.00 28 CYS A C 3
ATOM 1219 O O . CYS A 1 28 ? 8.368 -14.898 0.730 1.00 0.00 28 CYS A O 3
ATOM 1226 N N . CYS A 1 29 ? 9.695 -16.271 1.929 1.00 0.00 29 CYS A N 3
ATOM 1227 C CA . CYS A 1 29 ? 8.567 -17.042 2.409 1.00 0.00 29 CYS A CA 3
ATOM 1228 C C . CYS A 1 29 ? 8.668 -17.181 3.899 1.00 0.00 29 CYS A C 3
ATOM 1229 O O . CYS A 1 29 ? 9.090 -18.214 4.410 1.00 0.00 29 CYS A O 3
ATOM 1236 N N . PRO A 1 30 ? 8.251 -16.155 4.610 1.00 0.00 30 PRO A N 3
ATOM 1237 C CA . PRO A 1 30 ? 8.296 -16.159 6.064 1.00 0.00 30 PRO A CA 3
ATOM 1238 C C . PRO A 1 30 ? 7.264 -17.060 6.673 1.00 0.00 30 PRO A C 3
ATOM 1239 O O . PRO A 1 30 ? 6.215 -17.312 6.085 1.00 0.00 30 PRO A O 3
ATOM 1250 N N . SER A 1 31 ? 7.550 -17.568 7.889 1.00 0.00 31 SER A N 3
ATOM 1251 C CA . SER A 1 31 ? 6.615 -18.443 8.549 1.00 0.00 31 SER A CA 3
ATOM 1252 C C . SER A 1 31 ? 6.783 -18.244 10.058 1.00 0.00 31 SER A C 3
ATOM 1253 O O . SER A 1 31 ? 7.935 -18.394 10.550 1.00 0.00 31 SER A O 3
ATOM 1261 N N . ALA A 1 1 ? 17.864 -21.034 -9.629 1.00 0.00 1 ALA A N 4
ATOM 1262 C CA . ALA A 1 1 ? 17.964 -19.562 -9.805 1.00 0.00 1 ALA A CA 4
ATOM 1263 C C . ALA A 1 1 ? 16.625 -18.910 -9.601 1.00 0.00 1 ALA A C 4
ATOM 1264 O O . ALA A 1 1 ? 15.581 -19.501 -9.884 1.00 0.00 1 ALA A O 4
ATOM 1273 N N . ASP A 1 2 ? 16.642 -17.658 -9.071 1.00 0.00 2 ASP A N 4
ATOM 1274 C CA . ASP A 1 2 ? 15.425 -16.905 -8.828 1.00 0.00 2 ASP A CA 4
ATOM 1275 C C . ASP A 1 2 ? 14.651 -17.541 -7.697 1.00 0.00 2 ASP A C 4
ATOM 1276 O O . ASP A 1 2 ? 13.557 -17.087 -7.365 1.00 0.00 2 ASP A O 4
ATOM 1285 N N . CYS A 1 3 ? 15.218 -18.602 -7.067 1.00 0.00 3 CYS A N 4
ATOM 1286 C CA . CYS A 1 3 ? 14.559 -19.274 -5.960 1.00 0.00 3 CYS A CA 4
ATOM 1287 C C . CYS A 1 3 ? 13.219 -19.794 -6.402 1.00 0.00 3 CYS A C 4
ATOM 1288 O O . CYS A 1 3 ? 12.255 -19.738 -5.645 1.00 0.00 3 CYS A O 4
ATOM 1295 N N . THR A 1 4 ? 13.131 -20.340 -7.634 1.00 0.00 4 THR A N 4
ATOM 1296 C CA . THR A 1 4 ? 11.868 -20.845 -8.119 1.00 0.00 4 THR A CA 4
ATOM 1297 C C . THR A 1 4 ? 11.511 -22.113 -7.386 1.00 0.00 4 THR A C 4
ATOM 1298 O O . THR A 1 4 ? 10.344 -22.353 -7.088 1.00 0.00 4 THR A O 4
ATOM 1309 N N . GLU A 1 5 ? 12.511 -22.971 -7.089 1.00 0.00 5 GLU A N 4
ATOM 1310 C CA . GLU A 1 5 ? 12.227 -24.210 -6.398 1.00 0.00 5 GLU A CA 4
ATOM 1311 C C . GLU A 1 5 ? 12.221 -23.964 -4.912 1.00 0.00 5 GLU A C 4
ATOM 1312 O O . GLU A 1 5 ? 11.627 -24.730 -4.155 1.00 0.00 5 GLU A O 4
ATOM 1324 N N . TYR A 1 6 ? 12.895 -22.886 -4.455 1.00 0.00 6 TYR A N 4
ATOM 1325 C CA . TYR A 1 6 ? 12.953 -22.600 -3.038 1.00 0.00 6 TYR A CA 4
ATOM 1326 C C . TYR A 1 6 ? 11.609 -22.118 -2.560 1.00 0.00 6 TYR A C 4
ATOM 1327 O O . TYR A 1 6 ? 11.196 -22.431 -1.445 1.00 0.00 6 TYR A O 4
ATOM 1345 N N . CYS A 1 7 ? 10.891 -21.325 -3.386 1.00 0.00 7 CYS A N 4
ATOM 1346 C CA . CYS A 1 7 ? 9.603 -20.833 -2.962 1.00 0.00 7 CYS A CA 4
ATOM 1347 C C . CYS A 1 7 ? 8.841 -20.463 -4.197 1.00 0.00 7 CYS A C 4
ATOM 1348 O O . CYS A 1 7 ? 9.425 -20.212 -5.246 1.00 0.00 7 CYS A O 4
ATOM 1355 N N . SER A 1 8 ? 7.494 -20.423 -4.089 1.00 0.00 8 SER A N 4
ATOM 1356 C CA . SER A 1 8 ? 6.658 -20.090 -5.223 1.00 0.00 8 SER A CA 4
ATOM 1357 C C . SER A 1 8 ? 6.976 -18.692 -5.677 1.00 0.00 8 SER A C 4
ATO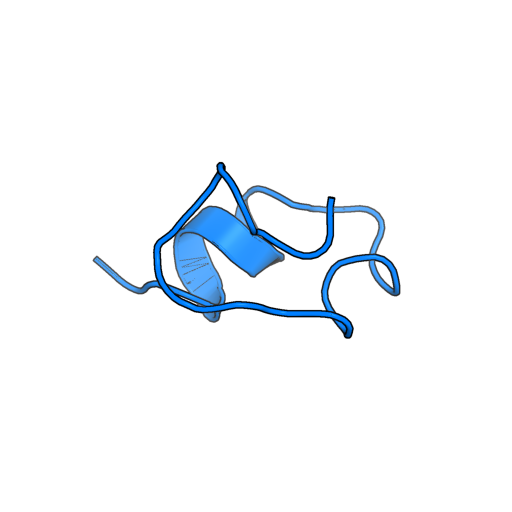M 1358 O O . SER A 1 8 ? 7.001 -18.414 -6.874 1.00 0.00 8 SER A O 4
ATOM 1365 N N . ASN A 1 9 ? 7.212 -17.766 -4.720 1.00 0.00 9 ASN A N 4
ATOM 1366 C CA . ASN A 1 9 ? 7.518 -16.404 -5.088 1.00 0.00 9 ASN A CA 4
ATOM 1367 C C . ASN A 1 9 ? 8.934 -16.376 -5.590 1.00 0.00 9 ASN A C 4
ATOM 1368 O O . ASN A 1 9 ? 9.854 -16.844 -4.917 1.00 0.00 9 ASN A O 4
ATOM 1379 N N . SER A 1 10 ? 9.139 -15.799 -6.796 1.00 0.00 10 SER A N 4
ATOM 1380 C CA . SER A 1 10 ? 10.465 -15.730 -7.357 1.00 0.00 10 SER A CA 4
ATOM 1381 C C . SER A 1 10 ? 11.150 -14.532 -6.767 1.00 0.00 10 SER A C 4
ATOM 1382 O O . SER A 1 10 ? 10.543 -13.477 -6.594 1.00 0.00 10 SER A O 4
ATOM 1389 N N . CYS A 1 11 ? 12.458 -14.674 -6.467 1.00 0.00 11 CYS A N 4
ATOM 1390 C CA . CYS A 1 11 ? 13.202 -13.579 -5.888 1.00 0.00 11 CYS A CA 4
ATOM 1391 C C . CYS A 1 11 ? 14.513 -13.471 -6.601 1.00 0.00 11 CYS A C 4
ATOM 1392 O O . CYS A 1 11 ? 15.533 -13.968 -6.125 1.00 0.00 11 CYS A O 4
ATOM 1399 N N . PRO A 1 12 ? 14.514 -12.812 -7.739 1.00 0.00 12 PRO A N 4
ATOM 1400 C CA . PRO A 1 12 ? 15.731 -12.636 -8.522 1.00 0.00 12 PRO A CA 4
ATOM 1401 C C . PRO A 1 12 ? 16.745 -11.771 -7.834 1.00 0.00 12 PRO A C 4
ATOM 1402 O O . PRO A 1 12 ? 17.933 -11.823 -8.142 1.00 0.00 12 PRO A O 4
ATOM 1413 N N . PHE A 1 13 ? 16.285 -10.957 -6.858 1.00 0.00 13 PHE A N 4
ATOM 1414 C CA . PHE A 1 13 ? 17.177 -10.083 -6.138 1.00 0.00 13 PHE A CA 4
ATOM 1415 C C . PHE A 1 13 ? 18.019 -10.904 -5.192 1.00 0.00 13 PHE A C 4
ATOM 1416 O O . PHE A 1 13 ? 19.093 -10.474 -4.771 1.00 0.00 13 PHE A O 4
ATOM 1433 N N . CYS A 1 14 ? 17.568 -12.134 -4.864 1.00 0.00 14 CYS A N 4
ATOM 1434 C CA . CYS A 1 14 ? 18.315 -12.962 -3.944 1.00 0.00 14 CYS A CA 4
ATOM 1435 C C . CYS A 1 14 ? 19.415 -13.654 -4.686 1.00 0.00 14 CYS A C 4
ATOM 1436 O O . CYS A 1 14 ? 20.251 -14.314 -4.077 1.00 0.00 14 CYS A O 4
ATOM 1443 N N . ASN A 1 15 ? 19.454 -13.519 -6.030 1.00 0.00 15 ASN A N 4
ATOM 1444 C CA . ASN A 1 15 ? 20.497 -14.160 -6.792 1.00 0.00 15 ASN A CA 4
ATOM 1445 C C . ASN A 1 15 ? 21.770 -13.384 -6.572 1.00 0.00 15 ASN A C 4
ATOM 1446 O O . ASN A 1 15 ? 22.855 -13.850 -6.911 1.00 0.00 15 ASN A O 4
ATOM 1457 N N . GLY A 1 16 ? 21.653 -12.165 -5.990 1.00 0.00 16 GLY A N 4
ATOM 1458 C CA . GLY A 1 16 ? 22.821 -11.355 -5.739 1.00 0.00 16 GLY A CA 4
ATOM 1459 C C . GLY A 1 16 ? 23.241 -11.552 -4.312 1.00 0.00 16 GLY A C 4
ATOM 1460 O O . GLY A 1 16 ? 24.116 -10.845 -3.820 1.00 0.00 16 GLY A O 4
ATOM 1464 N N . GLN A 1 17 ? 22.621 -12.525 -3.607 1.00 0.00 17 GLN A N 4
ATOM 1465 C CA . GLN A 1 17 ? 22.968 -12.764 -2.226 1.00 0.00 17 GLN A CA 4
ATOM 1466 C C . GLN A 1 17 ? 23.677 -14.091 -2.158 1.00 0.00 17 GLN A C 4
ATOM 1467 O O . GLN A 1 17 ? 23.396 -15.008 -2.929 1.00 0.00 17 GLN A O 4
ATOM 1481 N N . PRO A 1 18 ? 24.603 -14.200 -1.227 1.00 0.00 18 PRO A N 4
ATOM 1482 C CA . PRO A 1 18 ? 25.379 -15.419 -1.040 1.00 0.00 18 PRO A CA 4
ATOM 1483 C C . PRO A 1 18 ? 24.616 -16.535 -0.386 1.00 0.00 18 PRO A C 4
ATOM 1484 O O . PRO A 1 18 ? 25.034 -17.689 -0.441 1.00 0.00 18 PRO A O 4
ATOM 1495 N N . LEU A 1 19 ? 23.473 -16.215 0.256 1.00 0.00 19 LEU A N 4
ATOM 1496 C CA . LEU A 1 19 ? 22.701 -17.236 0.917 1.00 0.00 19 LEU A CA 4
ATOM 1497 C C . LEU A 1 19 ? 21.257 -16.989 0.603 1.00 0.00 19 LEU A C 4
ATOM 1498 O O . LEU A 1 19 ? 20.817 -15.846 0.474 1.00 0.00 19 LEU A O 4
ATOM 1513 N N . TYR A 1 20 ? 20.475 -18.087 0.477 1.00 0.00 20 TYR A N 4
ATOM 1514 C CA . TYR A 1 20 ? 19.075 -17.961 0.155 1.00 0.00 20 TYR A CA 4
ATOM 1515 C C . TYR A 1 20 ? 18.266 -18.351 1.363 1.00 0.00 20 TYR A C 4
ATOM 1516 O O . TYR A 1 20 ? 17.039 -18.258 1.346 1.00 0.00 20 TYR A O 4
ATOM 1534 N N . GLN A 1 21 ? 18.938 -18.791 2.450 1.00 0.00 21 GLN A N 4
ATOM 1535 C CA . GLN A 1 21 ? 18.226 -19.222 3.635 1.00 0.00 21 GLN A CA 4
ATOM 1536 C C . GLN A 1 21 ? 17.514 -18.057 4.274 1.00 0.00 21 GLN A C 4
ATOM 1537 O O . GLN A 1 21 ? 16.364 -18.176 4.687 1.00 0.00 21 GLN A O 4
ATOM 1551 N N . LEU A 1 22 ? 18.172 -16.886 4.362 1.00 0.00 22 LEU A N 4
ATOM 1552 C CA . LEU A 1 22 ? 17.534 -15.755 4.994 1.00 0.00 22 LEU A CA 4
ATOM 1553 C C . LEU A 1 22 ? 16.987 -14.848 3.935 1.00 0.00 22 LEU A C 4
ATOM 1554 O O . LEU A 1 22 ? 16.278 -13.893 4.240 1.00 0.00 22 LEU A O 4
ATOM 1569 N N . CYS A 1 23 ? 17.279 -15.140 2.652 1.00 0.00 23 CYS A N 4
ATOM 1570 C CA . CYS A 1 23 ? 16.815 -14.274 1.595 1.00 0.00 23 CYS A CA 4
ATOM 1571 C C . CYS A 1 23 ? 15.534 -14.808 1.019 1.00 0.00 23 CYS A C 4
ATOM 1572 O O . CYS A 1 23 ? 14.564 -14.074 0.890 1.00 0.00 23 CYS A O 4
ATOM 1579 N N . CYS A 1 24 ? 15.481 -16.113 0.674 1.00 0.00 24 CYS A N 4
ATOM 1580 C CA . CYS A 1 24 ? 14.285 -16.635 0.046 1.00 0.00 24 CYS A CA 4
ATOM 1581 C C . CYS A 1 24 ? 13.465 -17.417 1.024 1.00 0.00 24 CYS A C 4
ATOM 1582 O O . CYS A 1 24 ? 12.252 -17.237 1.106 1.00 0.00 24 CYS A O 4
ATOM 1589 N N . ILE A 1 25 ? 14.102 -18.310 1.798 1.00 0.00 25 ILE A N 4
ATOM 1590 C CA . ILE A 1 25 ? 13.356 -19.129 2.723 1.00 0.00 25 ILE A CA 4
ATOM 1591 C C . ILE A 1 25 ? 12.753 -18.268 3.804 1.00 0.00 25 ILE A C 4
ATOM 1592 O O . ILE A 1 25 ? 11.602 -18.469 4.179 1.00 0.00 25 ILE A O 4
ATOM 1608 N N . ASN A 1 26 ? 13.508 -17.280 4.332 1.00 0.00 26 ASN A N 4
ATOM 1609 C CA . ASN A 1 26 ? 12.978 -16.473 5.409 1.00 0.00 26 ASN A CA 4
ATOM 1610 C C . ASN A 1 26 ? 12.360 -15.185 4.904 1.00 0.00 26 ASN A C 4
ATOM 1611 O O . ASN A 1 26 ? 11.159 -14.978 5.048 1.00 0.00 26 ASN A O 4
ATOM 1622 N N . ASN A 1 27 ? 13.169 -14.276 4.311 1.00 0.00 27 ASN A N 4
ATOM 1623 C CA . ASN A 1 27 ? 12.653 -12.978 3.902 1.00 0.00 27 ASN A CA 4
ATOM 1624 C C . ASN A 1 27 ? 11.589 -13.074 2.826 1.00 0.00 27 ASN A C 4
ATOM 1625 O O . ASN A 1 27 ? 10.527 -12.471 2.964 1.00 0.00 27 ASN A O 4
ATOM 1636 N N . CYS A 1 28 ? 11.838 -13.812 1.720 1.00 0.00 28 CYS A N 4
ATOM 1637 C CA . CYS A 1 28 ? 10.851 -13.866 0.649 1.00 0.00 28 CYS A CA 4
ATOM 1638 C C . CYS A 1 28 ? 9.589 -14.549 1.092 1.00 0.00 28 CYS A C 4
ATOM 1639 O O . CYS A 1 28 ? 8.495 -14.095 0.762 1.00 0.00 28 CYS A O 4
ATOM 1646 N N . CYS A 1 29 ? 9.700 -15.670 1.834 1.00 0.00 29 CYS A N 4
ATOM 1647 C CA . CYS A 1 29 ? 8.505 -16.386 2.235 1.00 0.00 29 CYS A CA 4
ATOM 1648 C C . CYS A 1 29 ? 8.564 -16.654 3.710 1.00 0.00 29 CYS A C 4
ATOM 1649 O O . CYS A 1 29 ? 8.876 -17.763 4.138 1.00 0.00 29 CYS A O 4
ATOM 1656 N N . PRO A 1 30 ? 8.234 -15.657 4.501 1.00 0.00 30 PRO A N 4
ATOM 1657 C CA . PRO A 1 30 ? 8.255 -15.790 5.949 1.00 0.00 30 PRO A CA 4
ATOM 1658 C C . PRO A 1 30 ? 7.140 -16.646 6.468 1.00 0.00 30 PRO A C 4
ATOM 1659 O O . PRO A 1 30 ? 6.071 -16.729 5.867 1.00 0.00 30 PRO A O 4
ATOM 1670 N N . SER A 1 31 ? 7.375 -17.310 7.618 1.00 0.00 31 SER A N 4
ATOM 1671 C CA . SER A 1 31 ? 6.358 -18.158 8.186 1.00 0.00 31 SER A CA 4
ATOM 1672 C C . SER A 1 31 ? 6.592 -18.210 9.699 1.00 0.00 31 SER A C 4
ATOM 1673 O O . SER A 1 31 ? 5.647 -17.870 10.459 1.00 0.00 31 SER A O 4
ATOM 1681 N N . ALA A 1 1 ? 18.463 -19.589 -8.149 1.00 0.00 1 ALA A N 5
ATOM 1682 C CA . ALA A 1 1 ? 18.877 -18.184 -8.405 1.00 0.00 1 ALA A CA 5
ATOM 1683 C C . ALA A 1 1 ? 17.728 -17.244 -8.174 1.00 0.00 1 ALA A C 5
ATOM 1684 O O . ALA A 1 1 ? 17.790 -16.359 -7.323 1.00 0.00 1 ALA A O 5
ATOM 1693 N N . ASP A 1 2 ? 16.637 -17.438 -8.937 1.00 0.00 2 ASP A N 5
ATOM 1694 C CA . ASP A 1 2 ? 15.472 -16.597 -8.803 1.00 0.00 2 ASP A CA 5
ATOM 1695 C C . ASP A 1 2 ? 14.515 -17.291 -7.868 1.00 0.00 2 ASP A C 5
ATOM 1696 O O . ASP A 1 2 ? 13.306 -17.074 -7.939 1.00 0.00 2 ASP A O 5
ATOM 1705 N N . CYS A 1 3 ? 15.059 -18.154 -6.972 1.00 0.00 3 CYS A N 5
ATOM 1706 C CA . CYS A 1 3 ? 14.247 -18.897 -6.024 1.00 0.00 3 CYS A CA 5
ATOM 1707 C C . CYS A 1 3 ? 13.464 -19.929 -6.773 1.00 0.00 3 CYS A C 5
ATOM 1708 O O . CYS A 1 3 ? 12.293 -20.168 -6.482 1.00 0.00 3 CYS A O 5
ATOM 1715 N N . THR A 1 4 ? 14.111 -20.591 -7.752 1.00 0.00 4 THR A N 5
ATOM 1716 C CA . THR A 1 4 ? 13.437 -21.607 -8.511 1.00 0.00 4 THR A CA 5
ATOM 1717 C C . THR A 1 4 ? 13.449 -22.859 -7.685 1.00 0.00 4 THR A C 5
ATOM 1718 O O . THR A 1 4 ? 14.507 -23.327 -7.270 1.00 0.00 4 THR A O 5
ATOM 1729 N N . GLU A 1 5 ? 12.242 -23.424 -7.439 1.00 0.00 5 GLU A N 5
ATOM 1730 C CA . GLU A 1 5 ? 12.104 -24.634 -6.651 1.00 0.00 5 GLU A CA 5
ATOM 1731 C C . GLU A 1 5 ? 12.496 -24.345 -5.222 1.00 0.00 5 GLU A C 5
ATOM 1732 O O . GLU A 1 5 ? 12.909 -25.243 -4.491 1.00 0.00 5 GLU A O 5
ATOM 1744 N N . TYR A 1 6 ? 12.361 -23.069 -4.788 1.00 0.00 6 TYR A N 5
ATOM 1745 C CA . TYR A 1 6 ? 12.686 -22.719 -3.422 1.00 0.00 6 TYR A CA 5
ATOM 1746 C C . TYR A 1 6 ? 11.440 -22.183 -2.787 1.00 0.00 6 TYR A C 5
ATOM 1747 O O . TYR A 1 6 ? 11.131 -22.497 -1.639 1.00 0.00 6 TYR A O 5
ATOM 1765 N N . CYS A 1 7 ? 10.690 -21.341 -3.526 1.00 0.00 7 CYS A N 5
ATOM 1766 C CA . CYS A 1 7 ? 9.477 -20.786 -2.986 1.00 0.00 7 CYS A CA 5
ATOM 1767 C C . CYS A 1 7 ? 8.670 -20.310 -4.153 1.00 0.00 7 CYS A C 5
ATOM 1768 O O . CYS A 1 7 ? 9.209 -20.050 -5.225 1.00 0.00 7 CYS A O 5
ATOM 1775 N N . SER A 1 8 ? 7.337 -20.200 -3.962 1.00 0.00 8 SER A N 5
ATOM 1776 C CA . SER A 1 8 ? 6.458 -19.759 -5.024 1.00 0.00 8 SER A CA 5
ATOM 1777 C C . SER A 1 8 ? 6.819 -18.350 -5.413 1.00 0.00 8 SER A C 5
ATOM 1778 O O . SER A 1 8 ? 6.777 -17.997 -6.589 1.00 0.00 8 SER A O 5
ATOM 1785 N N . ASN A 1 9 ? 7.170 -17.504 -4.420 1.00 0.00 9 ASN A N 5
ATOM 1786 C CA . ASN A 1 9 ? 7.515 -16.133 -4.716 1.00 0.00 9 ASN A CA 5
ATOM 1787 C C . ASN A 1 9 ? 8.894 -16.121 -5.322 1.00 0.00 9 ASN A C 5
ATOM 1788 O O . ASN A 1 9 ? 9.873 -16.520 -4.689 1.00 0.00 9 ASN A O 5
ATOM 1799 N N . SER A 1 10 ? 8.990 -15.649 -6.586 1.00 0.00 10 SER A N 5
ATOM 1800 C CA . SER A 1 10 ? 10.264 -15.595 -7.264 1.00 0.00 10 SER A CA 5
ATOM 1801 C C . SER A 1 10 ? 10.967 -14.349 -6.803 1.00 0.00 10 SER A C 5
ATOM 1802 O O . SER A 1 10 ? 10.364 -13.284 -6.690 1.00 0.00 10 SER A O 5
ATOM 1809 N N . CYS A 1 11 ? 12.286 -14.465 -6.540 1.00 0.00 11 CYS A N 5
ATOM 1810 C CA . CYS A 1 11 ? 13.047 -13.326 -6.078 1.00 0.00 11 CYS A CA 5
ATOM 1811 C C . CYS A 1 11 ? 14.285 -13.223 -6.914 1.00 0.00 11 CYS A C 5
ATOM 1812 O O . CYS A 1 11 ? 15.306 -13.833 -6.596 1.00 0.00 11 CYS A O 5
ATOM 1819 N N . PRO A 1 12 ? 14.229 -12.447 -7.973 1.00 0.00 12 PRO A N 5
ATOM 1820 C CA . PRO A 1 12 ? 15.380 -12.266 -8.849 1.00 0.00 12 PRO A CA 5
ATOM 1821 C C . PRO A 1 12 ? 16.504 -11.525 -8.184 1.00 0.00 12 PRO A C 5
ATOM 1822 O O . PRO A 1 12 ? 17.644 -11.572 -8.633 1.00 0.00 12 PRO A O 5
ATOM 1833 N N . PHE A 1 13 ? 16.188 -10.818 -7.082 1.00 0.00 13 PHE A N 5
ATOM 1834 C CA . PHE A 1 13 ? 17.188 -10.069 -6.359 1.00 0.00 13 PHE A CA 5
ATOM 1835 C C . PHE A 1 13 ? 17.884 -10.994 -5.394 1.00 0.00 13 PHE A C 5
ATOM 1836 O O .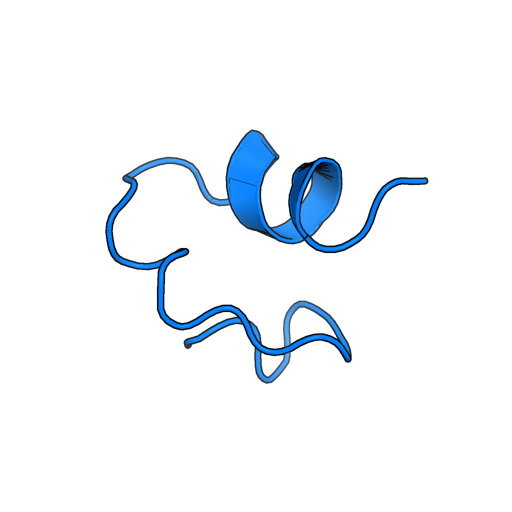 PHE A 1 13 ? 18.912 -10.645 -4.818 1.00 0.00 13 PHE A O 5
ATOM 1853 N N . CYS A 1 14 ? 17.336 -12.214 -5.207 1.00 0.00 14 CYS A N 5
ATOM 1854 C CA . CYS A 1 14 ? 17.899 -13.141 -4.249 1.00 0.00 14 CYS A CA 5
ATOM 1855 C C . CYS A 1 14 ? 19.237 -13.645 -4.711 1.00 0.00 14 CYS A C 5
ATOM 1856 O O . CYS A 1 14 ? 20.125 -13.856 -3.895 1.00 0.00 14 CYS A O 5
ATOM 1863 N N . ASN A 1 15 ? 19.427 -13.863 -6.028 1.00 0.00 15 ASN A N 5
ATOM 1864 C CA . ASN A 1 15 ? 20.698 -14.384 -6.495 1.00 0.00 15 ASN A CA 5
ATOM 1865 C C . ASN A 1 15 ? 21.790 -13.362 -6.282 1.00 0.00 15 ASN A C 5
ATOM 1866 O O . ASN A 1 15 ? 22.971 -13.679 -6.414 1.00 0.00 15 ASN A O 5
ATOM 1877 N N . GLY A 1 16 ? 21.421 -12.107 -5.938 1.00 0.00 16 GLY A N 5
ATOM 1878 C CA . GLY A 1 16 ? 22.418 -11.092 -5.698 1.00 0.00 16 GLY A CA 5
ATOM 1879 C C . GLY A 1 16 ? 22.653 -11.004 -4.215 1.00 0.00 16 GLY A C 5
ATOM 1880 O O . GLY A 1 16 ? 23.443 -10.181 -3.756 1.00 0.00 16 GLY A O 5
ATOM 1884 N N . GLN A 1 17 ? 21.967 -11.864 -3.427 1.00 0.00 17 GLN A N 5
ATOM 1885 C CA . GLN A 1 17 ? 22.115 -11.837 -1.993 1.00 0.00 17 GLN A CA 5
ATOM 1886 C C . GLN A 1 17 ? 22.465 -13.235 -1.535 1.00 0.00 17 GLN A C 5
ATOM 1887 O O . GLN A 1 17 ? 21.633 -14.141 -1.572 1.00 0.00 17 GLN A O 5
ATOM 1901 N N . PRO A 1 18 ? 23.695 -13.427 -1.097 1.00 0.00 18 PRO A N 5
ATOM 1902 C CA . PRO A 1 18 ? 24.154 -14.727 -0.609 1.00 0.00 18 PRO A CA 5
ATOM 1903 C C . PRO A 1 18 ? 23.358 -15.242 0.559 1.00 0.00 18 PRO A C 5
ATOM 1904 O O . PRO A 1 18 ? 22.769 -14.463 1.308 1.00 0.00 18 PRO A O 5
ATOM 1915 N N . LEU A 1 19 ? 23.325 -16.596 0.709 1.00 0.00 19 LEU A N 5
ATOM 1916 C CA . LEU A 1 19 ? 22.601 -17.244 1.786 1.00 0.00 19 LEU A CA 5
ATOM 1917 C C . LEU A 1 19 ? 21.152 -17.319 1.383 1.00 0.00 19 LEU A C 5
ATOM 1918 O O . LEU A 1 19 ? 20.337 -16.478 1.752 1.00 0.00 19 LEU A O 5
ATOM 1933 N N . TYR A 1 20 ? 20.802 -18.383 0.623 1.00 0.00 20 TYR A N 5
ATOM 1934 C CA . TYR A 1 20 ? 19.447 -18.562 0.145 1.00 0.00 20 TYR A CA 5
ATOM 1935 C C . TYR A 1 20 ? 18.539 -18.928 1.289 1.00 0.00 20 TYR A C 5
ATOM 1936 O O . TYR A 1 20 ? 17.332 -18.694 1.227 1.00 0.00 20 TYR A O 5
ATOM 1954 N N . GLN A 1 21 ? 19.097 -19.528 2.363 1.00 0.00 21 GLN A N 5
ATOM 1955 C CA . GLN A 1 21 ? 18.288 -19.932 3.494 1.00 0.00 21 GLN A CA 5
ATOM 1956 C C . GLN A 1 21 ? 17.652 -18.714 4.117 1.00 0.00 21 GLN A C 5
ATOM 1957 O O . GLN A 1 21 ? 16.478 -18.735 4.485 1.00 0.00 21 GLN A O 5
ATOM 1971 N N . LEU A 1 22 ? 18.408 -17.609 4.244 1.00 0.00 22 LEU A N 5
ATOM 1972 C CA . LEU A 1 22 ? 17.854 -16.422 4.852 1.00 0.00 22 LEU A CA 5
ATOM 1973 C C . LEU A 1 22 ? 17.260 -15.562 3.773 1.00 0.00 22 LEU A C 5
ATOM 1974 O O . LEU A 1 22 ? 16.218 -14.945 3.960 1.00 0.00 22 LEU A O 5
ATOM 1989 N N . CYS A 1 23 ? 17.929 -15.507 2.610 1.00 0.00 23 CYS A N 5
ATOM 1990 C CA . CYS A 1 23 ? 17.475 -14.681 1.512 1.00 0.00 23 CYS A CA 5
ATOM 1991 C C . CYS A 1 23 ? 16.135 -15.123 0.973 1.00 0.00 23 CYS A C 5
ATOM 1992 O O . CYS A 1 23 ? 15.229 -14.307 0.831 1.00 0.00 23 CYS A O 5
ATOM 1999 N N . CYS A 1 24 ? 15.958 -16.424 0.668 1.00 0.00 24 CYS A N 5
ATOM 2000 C CA . CYS A 1 24 ? 14.720 -16.843 0.043 1.00 0.00 24 CYS A CA 5
ATOM 2001 C C . CYS A 1 24 ? 13.774 -17.466 1.027 1.00 0.00 24 CYS A C 5
ATOM 2002 O O . CYS A 1 24 ? 12.632 -17.032 1.154 1.00 0.00 24 CYS A O 5
ATOM 2009 N N . ILE A 1 25 ? 14.220 -18.498 1.758 1.00 0.00 25 ILE A N 5
ATOM 2010 C CA . ILE A 1 25 ? 13.321 -19.192 2.652 1.00 0.00 25 ILE A CA 5
ATOM 2011 C C . ILE A 1 25 ? 12.823 -18.266 3.734 1.00 0.00 25 ILE A C 5
ATOM 2012 O O . ILE A 1 25 ? 11.638 -18.276 4.050 1.00 0.00 25 ILE A O 5
ATOM 2028 N N . ASN A 1 26 ? 13.702 -17.433 4.330 1.00 0.00 26 ASN A N 5
ATOM 2029 C CA . ASN A 1 26 ? 13.251 -16.580 5.411 1.00 0.00 26 ASN A CA 5
ATOM 2030 C C . ASN A 1 26 ? 12.732 -15.245 4.908 1.00 0.00 26 ASN A C 5
ATOM 2031 O O . ASN A 1 26 ? 11.588 -14.889 5.177 1.00 0.00 26 ASN A O 5
ATOM 2042 N N . ASN A 1 27 ? 13.560 -14.468 4.175 1.00 0.00 27 ASN A N 5
ATOM 2043 C CA . ASN A 1 27 ? 13.146 -13.136 3.758 1.00 0.00 27 ASN A CA 5
ATOM 2044 C C . ASN A 1 27 ? 12.079 -13.159 2.684 1.00 0.00 27 ASN A C 5
ATOM 2045 O O . ASN A 1 27 ? 11.071 -12.471 2.812 1.00 0.00 27 ASN A O 5
ATOM 2056 N N . CYS A 1 28 ? 12.271 -13.925 1.584 1.00 0.00 28 CYS A N 5
ATOM 2057 C CA . CYS A 1 28 ? 11.278 -13.917 0.516 1.00 0.00 28 CYS A CA 5
ATOM 2058 C C . CYS A 1 28 ? 9.970 -14.493 0.974 1.00 0.00 28 CYS A C 5
ATOM 2059 O O . CYS A 1 28 ? 8.914 -13.979 0.609 1.00 0.00 28 CYS A O 5
ATOM 2066 N N . CYS A 1 29 ? 9.992 -15.586 1.766 1.00 0.00 29 CYS A N 5
ATOM 2067 C CA . CYS A 1 29 ? 8.743 -16.193 2.183 1.00 0.00 29 CYS A CA 5
ATOM 2068 C C . CYS A 1 29 ? 8.759 -16.391 3.670 1.00 0.00 29 CYS A C 5
ATOM 2069 O O . CYS A 1 29 ? 8.953 -17.503 4.158 1.00 0.00 29 CYS A O 5
ATOM 2076 N N . PRO A 1 30 ? 8.519 -15.328 4.406 1.00 0.00 30 PRO A N 5
ATOM 2077 C CA . PRO A 1 30 ? 8.505 -15.387 5.858 1.00 0.00 30 PRO A CA 5
ATOM 2078 C C . PRO A 1 30 ? 7.286 -16.073 6.397 1.00 0.00 30 PRO A C 5
ATOM 2079 O O . PRO A 1 30 ? 6.235 -16.091 5.759 1.00 0.00 30 PRO A O 5
ATOM 2090 N N . SER A 1 31 ? 7.406 -16.659 7.605 1.00 0.00 31 SER A N 5
ATOM 2091 C CA . SER A 1 31 ? 6.278 -17.337 8.195 1.00 0.00 31 SER A CA 5
ATOM 2092 C C . SER A 1 31 ? 6.448 -17.278 9.716 1.00 0.00 31 SER A C 5
ATOM 2093 O O . SER A 1 31 ? 5.517 -16.768 10.398 1.00 0.00 31 SER A O 5
ATOM 2101 N N . ALA A 1 1 ? 18.588 -20.815 -9.143 1.00 0.00 1 ALA A N 6
ATOM 2102 C CA . ALA A 1 1 ? 18.354 -19.426 -9.618 1.00 0.00 1 ALA A CA 6
ATOM 2103 C C . ALA A 1 1 ? 16.945 -18.995 -9.318 1.00 0.00 1 ALA A C 6
ATOM 2104 O O . ALA A 1 1 ? 15.986 -19.666 -9.696 1.00 0.00 1 ALA A O 6
ATOM 2113 N N . ASP A 1 2 ? 16.807 -17.849 -8.602 1.00 0.00 2 ASP A N 6
ATOM 2114 C CA . ASP A 1 2 ? 15.505 -17.313 -8.247 1.00 0.00 2 ASP A CA 6
ATOM 2115 C C . ASP A 1 2 ? 14.845 -18.224 -7.240 1.00 0.00 2 ASP A C 6
ATOM 2116 O O . ASP A 1 2 ? 13.680 -18.023 -6.899 1.00 0.00 2 ASP A O 6
ATOM 2125 N N . CYS A 1 3 ? 15.587 -19.239 -6.726 1.00 0.00 3 CYS A N 6
ATOM 2126 C CA . CYS A 1 3 ? 15.033 -20.166 -5.754 1.00 0.00 3 CYS A CA 6
ATOM 2127 C C . CYS A 1 3 ? 13.780 -20.779 -6.311 1.00 0.00 3 CYS A C 6
ATOM 2128 O O . CYS A 1 3 ? 12.724 -20.725 -5.684 1.00 0.00 3 CYS A O 6
ATOM 2135 N N . THR A 1 4 ? 13.871 -21.380 -7.514 1.00 0.00 4 THR A N 6
ATOM 2136 C CA . THR A 1 4 ? 12.712 -21.994 -8.111 1.00 0.00 4 THR A CA 6
ATOM 2137 C C . THR A 1 4 ? 12.445 -23.294 -7.402 1.00 0.00 4 THR A C 6
ATOM 2138 O O . THR A 1 4 ? 13.316 -23.838 -6.727 1.00 0.00 4 THR A O 6
ATOM 2149 N N . GLU A 1 5 ? 11.198 -23.811 -7.553 1.00 0.00 5 GLU A N 6
ATOM 2150 C CA . GLU A 1 5 ? 10.801 -25.056 -6.919 1.00 0.00 5 GLU A CA 6
ATOM 2151 C C . GLU A 1 5 ? 10.820 -24.870 -5.421 1.00 0.00 5 GLU A C 6
ATOM 2152 O O . GLU A 1 5 ? 11.208 -25.767 -4.675 1.00 0.00 5 GLU A O 6
ATOM 2164 N N . TYR A 1 6 ? 10.376 -23.683 -4.952 1.00 0.00 6 TYR A N 6
ATOM 2165 C CA . TYR A 1 6 ? 10.334 -23.424 -3.532 1.00 0.00 6 TYR A CA 6
ATOM 2166 C C . TYR A 1 6 ? 9.059 -22.683 -3.264 1.00 0.00 6 TYR A C 6
ATOM 2167 O O . TYR A 1 6 ? 8.147 -23.205 -2.626 1.00 0.00 6 TYR A O 6
ATOM 2185 N N . CYS A 1 7 ? 8.975 -21.429 -3.757 1.00 0.00 7 CYS A N 6
ATOM 2186 C CA . CYS A 1 7 ? 7.787 -20.636 -3.551 1.00 0.00 7 CYS A CA 6
ATOM 2187 C C . CYS A 1 7 ? 7.371 -20.115 -4.890 1.00 0.00 7 CYS A C 6
ATOM 2188 O O . CYS A 1 7 ? 8.184 -20.003 -5.803 1.00 0.00 7 CYS A O 6
ATOM 2195 N N . SER A 1 8 ? 6.068 -19.780 -5.033 1.00 0.00 8 SER A N 6
ATOM 2196 C CA . SER A 1 8 ? 5.573 -19.258 -6.286 1.00 0.00 8 SER A CA 6
ATOM 2197 C C . SER A 1 8 ? 6.005 -17.822 -6.418 1.00 0.00 8 SER A C 6
ATOM 2198 O O . SER A 1 8 ? 5.935 -17.240 -7.499 1.00 0.00 8 SER A O 6
ATOM 2205 N N . ASN A 1 9 ? 6.468 -17.216 -5.303 1.00 0.00 9 ASN A N 6
ATOM 2206 C CA . ASN A 1 9 ? 6.903 -15.845 -5.336 1.00 0.00 9 ASN A CA 6
ATOM 2207 C C . ASN A 1 9 ? 8.350 -15.848 -5.736 1.00 0.00 9 ASN A C 6
ATOM 2208 O O . ASN A 1 9 ? 9.219 -16.256 -4.967 1.00 0.00 9 ASN A O 6
ATOM 2219 N N . SER A 1 10 ? 8.637 -15.390 -6.973 1.00 0.00 10 SER A N 6
ATOM 2220 C CA . SER A 1 10 ? 9.999 -15.356 -7.445 1.00 0.00 10 SER A CA 6
ATOM 2221 C C . SER A 1 10 ? 10.653 -14.136 -6.866 1.00 0.00 10 SER A C 6
ATOM 2222 O O . SER A 1 10 ? 10.036 -13.080 -6.748 1.00 0.00 10 SER A O 6
ATOM 2229 N N . CYS A 1 11 ? 11.946 -14.261 -6.504 1.00 0.00 11 CYS A N 6
ATOM 2230 C CA . CYS A 1 11 ? 12.658 -13.142 -5.936 1.00 0.00 11 CYS A CA 6
ATOM 2231 C C . CYS A 1 11 ? 14.045 -13.139 -6.519 1.00 0.00 11 CYS A C 6
ATOM 2232 O O . CYS A 1 11 ? 14.996 -13.622 -5.905 1.00 0.00 11 CYS A O 6
ATOM 2239 N N . PRO A 1 12 ? 14.178 -12.576 -7.707 1.00 0.00 12 PRO A N 6
ATOM 2240 C CA . PRO A 1 12 ? 15.462 -12.518 -8.403 1.00 0.00 12 PRO A CA 6
ATOM 2241 C C . PRO A 1 12 ? 16.489 -11.676 -7.705 1.00 0.00 12 PRO A C 6
ATOM 2242 O O . PRO A 1 12 ? 17.687 -11.845 -7.919 1.00 0.00 12 PRO A O 6
ATOM 2253 N N . PHE A 1 13 ? 16.035 -10.746 -6.837 1.00 0.00 13 PHE A N 6
ATOM 2254 C CA . PHE A 1 13 ? 16.952 -9.896 -6.113 1.00 0.00 13 PHE A CA 6
ATOM 2255 C C . PHE A 1 13 ? 17.705 -10.741 -5.118 1.00 0.00 13 PHE A C 6
ATOM 2256 O O . PHE A 1 13 ? 18.764 -10.353 -4.627 1.00 0.00 13 PHE A O 6
ATOM 2273 N N . CYS A 1 14 ? 17.162 -11.938 -4.812 1.00 0.00 14 CYS A N 6
ATOM 2274 C CA . CYS A 1 14 ? 17.784 -12.822 -3.859 1.00 0.00 14 CYS A CA 6
ATOM 2275 C C . CYS A 1 14 ? 19.023 -13.422 -4.461 1.00 0.00 14 CYS A C 6
ATOM 2276 O O . CYS A 1 14 ? 19.920 -13.848 -3.743 1.00 0.00 14 CYS A O 6
ATOM 2283 N N . ASN A 1 15 ? 19.111 -13.459 -5.807 1.00 0.00 15 ASN A N 6
ATOM 2284 C CA . ASN A 1 15 ? 20.262 -14.054 -6.452 1.00 0.00 15 ASN A CA 6
ATOM 2285 C C . ASN A 1 15 ? 21.472 -13.188 -6.212 1.00 0.00 15 ASN A C 6
ATOM 2286 O O . ASN A 1 15 ? 22.601 -13.616 -6.446 1.00 0.00 15 ASN A O 6
ATOM 2297 N N . GLY A 1 16 ? 21.265 -11.938 -5.737 1.00 0.00 16 GLY A N 6
ATOM 2298 C CA . GLY A 1 16 ? 22.381 -11.056 -5.491 1.00 0.00 16 GLY A CA 6
ATOM 2299 C C . GLY A 1 16 ? 22.884 -11.276 -4.091 1.00 0.00 16 GLY A C 6
ATOM 2300 O O . GLY A 1 16 ? 23.858 -10.650 -3.677 1.00 0.00 16 GLY A O 6
ATOM 2304 N N . GLN A 1 17 ? 22.229 -12.175 -3.322 1.00 0.00 17 GLN A N 6
ATOM 2305 C CA . GLN A 1 17 ? 22.659 -12.430 -1.966 1.00 0.00 17 GLN A CA 6
ATOM 2306 C C . GLN A 1 17 ? 23.122 -13.866 -1.892 1.00 0.00 17 GLN A C 6
ATOM 2307 O O . GLN A 1 17 ? 22.343 -14.794 -2.099 1.00 0.00 17 GLN A O 6
ATOM 2321 N N . PRO A 1 18 ? 24.399 -14.064 -1.601 1.00 0.00 18 PRO A N 6
ATOM 2322 C CA . PRO A 1 18 ? 24.981 -15.406 -1.493 1.00 0.00 18 PRO A CA 6
ATOM 2323 C C . PRO A 1 18 ? 24.302 -16.293 -0.487 1.00 0.00 18 PRO A C 6
ATOM 2324 O O . PRO A 1 18 ? 24.180 -17.498 -0.699 1.00 0.00 18 PRO A O 6
ATOM 2335 N N . LEU A 1 19 ? 23.848 -15.714 0.647 1.00 0.00 19 LEU A N 6
ATOM 2336 C CA . LEU A 1 19 ? 23.198 -16.509 1.659 1.00 0.00 19 LEU A CA 6
ATOM 2337 C C . LEU A 1 19 ? 21.738 -16.556 1.313 1.00 0.00 19 LEU A C 6
ATOM 2338 O O . LEU A 1 19 ? 21.053 -15.535 1.321 1.00 0.00 19 LEU A O 6
ATOM 2353 N N . TYR A 1 20 ? 21.223 -17.773 1.021 1.00 0.00 20 TYR A N 6
ATOM 2354 C CA . TYR A 1 20 ? 19.834 -17.912 0.650 1.00 0.00 20 TYR A CA 6
ATOM 2355 C C . TYR A 1 20 ? 19.036 -18.373 1.843 1.00 0.00 20 TYR A C 6
ATOM 2356 O O . TYR A 1 20 ? 17.813 -18.467 1.768 1.00 0.00 20 TYR A O 6
ATOM 2374 N N . GLN A 1 21 ? 19.698 -18.665 2.982 1.00 0.00 21 GLN A N 6
ATOM 2375 C CA . GLN A 1 21 ? 18.968 -19.136 4.141 1.00 0.00 21 GLN A CA 6
ATOM 2376 C C . GLN A 1 21 ? 18.139 -18.016 4.721 1.00 0.00 21 GLN A C 6
ATOM 2377 O O . GLN A 1 21 ? 16.972 -18.205 5.057 1.00 0.00 21 GLN A O 6
ATOM 2391 N N . LEU A 1 22 ? 18.708 -16.801 4.821 1.00 0.00 22 LEU A N 6
ATOM 2392 C CA . LEU A 1 22 ? 17.965 -15.705 5.397 1.00 0.00 22 LEU A CA 6
ATOM 2393 C C . LEU A 1 22 ? 17.400 -14.867 4.292 1.00 0.00 22 LEU A C 6
ATOM 2394 O O . LEU A 1 22 ? 16.616 -13.952 4.537 1.00 0.00 22 LEU A O 6
ATOM 2409 N N . CYS A 1 23 ? 17.765 -15.179 3.035 1.00 0.00 23 CYS A N 6
ATOM 2410 C CA . CYS A 1 23 ? 17.290 -14.391 1.927 1.00 0.00 23 CYS A CA 6
ATOM 2411 C C . CYS A 1 23 ? 16.127 -15.083 1.266 1.00 0.00 23 CYS A C 6
ATOM 2412 O O . CYS A 1 23 ? 15.130 -14.443 0.956 1.00 0.00 23 CYS A O 6
ATOM 2419 N N . CYS A 1 24 ? 16.208 -16.413 1.035 1.00 0.00 24 CYS A N 6
ATOM 2420 C CA . CYS A 1 24 ? 15.122 -17.083 0.347 1.00 0.00 24 CYS A CA 6
ATOM 2421 C C . CYS A 1 24 ? 14.229 -17.778 1.325 1.00 0.00 24 CYS A C 6
ATOM 2422 O O . CYS A 1 24 ? 13.015 -17.603 1.289 1.00 0.00 24 CYS A O 6
ATOM 2429 N N . ILE A 1 25 ? 14.803 -18.591 2.226 1.00 0.00 25 ILE A N 6
ATOM 2430 C CA . ILE A 1 25 ? 13.985 -19.331 3.156 1.00 0.00 25 ILE A CA 6
ATOM 2431 C C . ILE A 1 25 ? 13.288 -18.378 4.094 1.00 0.00 25 ILE A C 6
ATOM 2432 O O . ILE A 1 25 ? 12.113 -18.560 4.394 1.00 0.00 25 ILE A O 6
ATOM 2448 N N . ASN A 1 26 ? 13.990 -17.329 4.581 1.00 0.00 26 ASN A N 6
ATOM 2449 C CA . ASN A 1 26 ? 13.362 -16.426 5.524 1.00 0.00 26 ASN A CA 6
ATOM 2450 C C . ASN A 1 26 ? 12.722 -15.232 4.835 1.00 0.00 26 ASN A C 6
ATOM 2451 O O . ASN A 1 26 ? 11.501 -15.113 4.808 1.00 0.00 26 ASN A O 6
ATOM 2462 N N . ASN A 1 27 ? 13.538 -14.308 4.274 1.00 0.00 27 ASN A N 6
ATOM 2463 C CA . ASN A 1 27 ? 13.006 -13.081 3.692 1.00 0.00 27 ASN A CA 6
ATOM 2464 C C . ASN A 1 27 ? 12.094 -13.324 2.504 1.00 0.00 27 ASN A C 6
ATOM 2465 O O . ASN A 1 27 ? 11.002 -12.763 2.446 1.00 0.00 27 ASN A O 6
ATOM 2476 N N . CYS A 1 28 ? 12.517 -14.145 1.521 1.00 0.00 28 CYS A N 6
ATOM 2477 C CA . CYS A 1 28 ? 11.701 -14.348 0.330 1.00 0.00 28 CYS A CA 6
ATOM 2478 C C . CYS A 1 28 ? 10.430 -15.076 0.677 1.00 0.00 28 CYS A C 6
ATOM 2479 O O . CYS A 1 28 ? 9.368 -14.749 0.149 1.00 0.00 28 CYS A O 6
ATOM 2486 N N . CYS A 1 29 ? 10.500 -16.088 1.569 1.00 0.00 29 CYS A N 6
ATOM 2487 C CA . CYS A 1 29 ? 9.308 -16.843 1.902 1.00 0.00 29 CYS A CA 6
ATOM 2488 C C . CYS A 1 29 ? 9.131 -16.826 3.393 1.00 0.00 29 CYS A C 6
ATOM 2489 O O . CYS A 1 29 ? 9.445 -17.796 4.078 1.00 0.00 29 CYS A O 6
ATOM 2496 N N . PRO A 1 30 ? 8.592 -15.742 3.907 1.00 0.00 30 PRO A N 6
ATOM 2497 C CA . PRO A 1 30 ? 8.372 -15.601 5.337 1.00 0.00 30 PRO A CA 6
ATOM 2498 C C . PRO A 1 30 ? 7.245 -16.451 5.840 1.00 0.00 30 PRO A C 6
ATOM 2499 O O . PRO A 1 30 ? 6.313 -16.770 5.105 1.00 0.00 30 PRO A O 6
ATOM 2510 N N . SER A 1 31 ? 7.315 -16.842 7.128 1.00 0.00 31 SER A N 6
ATOM 2511 C CA . SER A 1 31 ? 6.274 -17.663 7.697 1.00 0.00 31 SER A CA 6
ATOM 2512 C C . SER A 1 31 ? 6.168 -17.311 9.182 1.00 0.00 31 SER A C 6
ATOM 2513 O O . SER A 1 31 ? 7.207 -17.412 9.891 1.00 0.00 31 SER A O 6
ATOM 2521 N N . ALA A 1 1 ? 16.191 -21.677 -9.611 1.00 0.00 1 ALA A N 7
ATOM 2522 C CA . ALA A 1 1 ? 16.730 -20.305 -9.417 1.00 0.00 1 ALA A CA 7
ATOM 2523 C C . ALA A 1 1 ? 15.615 -19.320 -9.192 1.00 0.00 1 ALA A C 7
ATOM 2524 O O . ALA A 1 1 ? 14.451 -19.599 -9.482 1.00 0.00 1 ALA A O 7
ATOM 2533 N N . ASP A 1 2 ? 15.972 -18.132 -8.640 1.00 0.00 2 ASP A N 7
ATOM 2534 C CA . ASP A 1 2 ? 15.005 -17.084 -8.372 1.00 0.00 2 ASP A CA 7
ATOM 2535 C C . ASP A 1 2 ? 13.990 -17.577 -7.369 1.00 0.00 2 ASP A C 7
ATOM 2536 O O . ASP A 1 2 ? 12.874 -17.065 -7.306 1.00 0.00 2 ASP A O 7
ATOM 2545 N N . CYS A 1 3 ? 14.376 -18.586 -6.548 1.00 0.00 3 CYS A N 7
ATOM 2546 C CA . CYS A 1 3 ? 13.491 -19.126 -5.530 1.00 0.00 3 CYS A CA 7
ATOM 2547 C C . CYS A 1 3 ? 12.200 -19.579 -6.152 1.00 0.00 3 CYS A C 7
ATOM 2548 O O . CYS A 1 3 ? 11.141 -19.433 -5.548 1.00 0.00 3 CYS A O 7
ATOM 2555 N N . THR A 1 4 ? 12.260 -20.161 -7.371 1.00 0.00 4 THR A N 7
ATOM 2556 C CA . THR A 1 4 ? 11.056 -20.623 -8.025 1.00 0.00 4 THR A CA 7
ATOM 2557 C C . THR A 1 4 ? 10.574 -21.874 -7.343 1.00 0.00 4 THR A C 7
ATOM 2558 O O . THR A 1 4 ? 9.417 -22.267 -7.483 1.00 0.00 4 THR A O 7
ATOM 2569 N N . GLU A 1 5 ? 11.475 -22.547 -6.600 1.00 0.00 5 GLU A N 7
ATOM 2570 C CA . GLU A 1 5 ? 11.117 -23.761 -5.910 1.00 0.00 5 GLU A CA 7
ATOM 2571 C C . GLU A 1 5 ? 10.196 -23.450 -4.753 1.00 0.00 5 GLU A C 7
ATOM 2572 O O . GLU A 1 5 ? 9.252 -24.194 -4.492 1.00 0.00 5 GLU A O 7
ATOM 2584 N N . TYR A 1 6 ? 10.451 -22.336 -4.026 1.00 0.00 6 TYR A N 7
ATOM 2585 C CA . TYR A 1 6 ? 9.648 -22.024 -2.862 1.00 0.00 6 TYR A CA 7
ATOM 2586 C C . TYR A 1 6 ? 8.562 -21.038 -3.212 1.00 0.00 6 TYR A C 7
ATOM 2587 O O . TYR A 1 6 ? 7.456 -21.124 -2.684 1.00 0.00 6 TYR A O 7
ATOM 2605 N N . CYS A 1 7 ? 8.849 -20.070 -4.107 1.00 0.00 7 CYS A N 7
ATOM 2606 C CA . CYS A 1 7 ? 7.847 -19.088 -4.474 1.00 0.00 7 CYS A CA 7
ATOM 2607 C C . CYS A 1 7 ? 7.650 -19.186 -5.952 1.00 0.00 7 CYS A C 7
ATOM 2608 O O . CYS A 1 7 ? 8.514 -19.664 -6.664 1.00 0.00 7 CYS A O 7
ATOM 2615 N N . SER A 1 8 ? 6.482 -18.722 -6.451 1.00 0.00 8 SER A N 7
ATOM 2616 C CA . SER A 1 8 ? 6.202 -18.817 -7.870 1.00 0.00 8 SER A CA 7
ATOM 2617 C C . SER A 1 8 ? 7.218 -18.024 -8.648 1.00 0.00 8 SER A C 7
ATOM 2618 O O . SER A 1 8 ? 7.760 -18.516 -9.636 1.00 0.00 8 SER A O 7
ATOM 2625 N N . ASN A 1 9 ? 7.512 -16.777 -8.213 1.00 0.00 9 ASN A N 7
ATOM 2626 C CA . ASN A 1 9 ? 8.472 -15.970 -8.924 1.00 0.00 9 ASN A CA 7
ATOM 2627 C C . ASN A 1 9 ? 8.534 -14.639 -8.232 1.00 0.00 9 ASN A C 7
ATOM 2628 O O . ASN A 1 9 ? 8.025 -14.481 -7.124 1.00 0.00 9 ASN A O 7
ATOM 2639 N N . SER A 1 10 ? 9.195 -13.656 -8.897 1.00 0.00 10 SER A N 7
ATOM 2640 C CA . SER A 1 10 ? 9.316 -12.314 -8.369 1.00 0.00 10 SER A CA 7
ATOM 2641 C C . SER A 1 10 ? 10.339 -12.307 -7.271 1.00 0.00 10 SER A C 7
ATOM 2642 O O . SER A 1 10 ? 10.125 -11.719 -6.214 1.00 0.00 10 SER A O 7
ATOM 2649 N N . CYS A 1 11 ? 11.498 -12.961 -7.501 1.00 0.00 11 CYS A N 7
ATOM 2650 C CA . CYS A 1 11 ? 12.525 -12.968 -6.488 1.00 0.00 11 CYS A CA 7
ATOM 2651 C C . CYS A 1 11 ? 13.861 -13.092 -7.182 1.00 0.00 11 CYS A C 7
ATOM 2652 O O . CYS A 1 11 ? 14.579 -14.074 -7.001 1.00 0.00 11 CYS A O 7
ATOM 2659 N N . PRO A 1 12 ? 14.221 -12.094 -7.971 1.00 0.00 12 PRO A N 7
ATOM 2660 C CA . PRO A 1 12 ? 15.475 -12.105 -8.706 1.00 0.00 12 PRO A CA 7
ATOM 2661 C C . PRO A 1 12 ? 16.630 -11.489 -7.970 1.00 0.00 12 PRO A C 7
ATOM 2662 O O . PRO A 1 12 ? 17.778 -11.640 -8.375 1.00 0.00 12 PRO A O 7
ATOM 2673 N N . PHE A 1 13 ? 16.350 -10.781 -6.859 1.00 0.00 13 PHE A N 7
ATOM 2674 C CA . PHE A 1 13 ? 17.403 -10.129 -6.115 1.00 0.00 13 PHE A CA 7
ATOM 2675 C C . PHE A 1 13 ? 17.997 -11.102 -5.135 1.00 0.00 13 PHE A C 7
ATOM 2676 O O . PHE A 1 13 ? 19.031 -10.828 -4.527 1.00 0.00 13 PHE A O 7
ATOM 2693 N N . CYS A 1 14 ? 17.359 -12.276 -4.965 1.00 0.00 14 CYS A N 7
ATOM 2694 C CA . CYS A 1 14 ? 17.843 -13.237 -4.002 1.00 0.00 14 CYS A CA 7
ATOM 2695 C C . CYS A 1 14 ? 19.133 -13.850 -4.469 1.00 0.00 14 CYS A C 7
ATOM 2696 O O . CYS A 1 14 ? 19.982 -14.195 -3.654 1.00 0.00 14 CYS A O 7
ATOM 2703 N N . ASN A 1 15 ? 19.325 -14.003 -5.798 1.00 0.00 15 ASN A N 7
ATOM 2704 C CA . ASN A 1 15 ? 20.542 -14.619 -6.282 1.00 0.00 15 ASN A CA 7
ATOM 2705 C C . ASN A 1 15 ? 21.703 -13.673 -6.091 1.00 0.00 15 ASN A C 7
ATOM 2706 O O . ASN A 1 15 ? 22.854 -14.044 -6.315 1.00 0.00 15 ASN A O 7
ATOM 2717 N N . GLY A 1 16 ? 21.424 -12.421 -5.658 1.00 0.00 16 GLY A N 7
ATOM 2718 C CA . GLY A 1 16 ? 22.482 -11.467 -5.437 1.00 0.00 16 GLY A CA 7
ATOM 2719 C C . GLY A 1 16 ? 22.827 -11.478 -3.975 1.00 0.00 16 GLY A C 7
ATOM 2720 O O . GLY A 1 16 ? 23.661 -10.695 -3.524 1.00 0.00 16 GLY A O 7
ATOM 2724 N N . GLN A 1 17 ? 22.184 -12.375 -3.192 1.00 0.00 17 GLN A N 7
ATOM 2725 C CA . GLN A 1 17 ? 22.447 -12.444 -1.774 1.00 0.00 17 GLN A CA 7
ATOM 2726 C C . GLN A 1 17 ? 23.224 -13.710 -1.508 1.00 0.00 17 GLN A C 7
ATOM 2727 O O . GLN A 1 17 ? 22.771 -14.808 -1.832 1.00 0.00 17 GLN A O 7
ATOM 2741 N N . PRO A 1 18 ? 24.404 -13.574 -0.923 1.00 0.00 18 PRO A N 7
ATOM 2742 C CA . PRO A 1 18 ? 25.256 -14.721 -0.600 1.00 0.00 18 PRO A CA 7
ATOM 2743 C C . PRO A 1 18 ? 24.594 -15.748 0.279 1.00 0.00 18 PRO A C 7
ATOM 2744 O O . PRO A 1 18 ? 24.817 -16.946 0.116 1.00 0.00 18 PRO A O 7
ATOM 2755 N N . LEU A 1 19 ? 23.760 -15.294 1.241 1.00 0.00 19 LEU A N 7
ATOM 2756 C CA . LEU A 1 19 ? 23.100 -16.222 2.129 1.00 0.00 19 LEU A CA 7
ATOM 2757 C C . LEU A 1 19 ? 21.734 -16.483 1.570 1.00 0.00 19 LEU A C 7
ATOM 2758 O O . LEU A 1 19 ? 20.972 -15.559 1.299 1.00 0.00 19 LEU A O 7
ATOM 2773 N N . TYR A 1 20 ? 21.387 -17.780 1.410 1.00 0.00 20 TYR A N 7
ATOM 2774 C CA . TYR A 1 20 ? 20.099 -18.134 0.865 1.00 0.00 20 TYR A CA 7
ATOM 2775 C C . TYR A 1 20 ? 19.164 -18.467 1.996 1.00 0.00 20 TYR A C 7
ATOM 2776 O O . TYR A 1 20 ? 17.949 -18.437 1.825 1.00 0.00 20 TYR A O 7
ATOM 2794 N N . GLN A 1 21 ? 19.706 -18.812 3.181 1.00 0.00 21 GLN A N 7
ATOM 2795 C CA . GLN A 1 21 ? 18.856 -19.158 4.301 1.00 0.00 21 GLN A CA 7
ATOM 2796 C C . GLN A 1 21 ? 18.107 -17.935 4.770 1.00 0.00 21 GLN A C 7
ATOM 2797 O O . GLN A 1 21 ? 16.910 -17.991 5.052 1.00 0.00 21 GLN A O 7
ATOM 2811 N N . LEU A 1 22 ? 18.791 -16.778 4.832 1.00 0.00 22 LEU A N 7
ATOM 2812 C CA . LEU A 1 22 ? 18.140 -15.581 5.307 1.00 0.00 22 LEU A CA 7
ATOM 2813 C C . LEU A 1 22 ? 17.497 -14.880 4.146 1.00 0.00 22 LEU A C 7
ATOM 2814 O O . LEU A 1 22 ? 16.691 -13.968 4.334 1.00 0.00 22 LEU A O 7
ATOM 2829 N N . CYS A 1 23 ? 17.812 -15.310 2.909 1.00 0.00 23 CYS A N 7
ATOM 2830 C CA . CYS A 1 23 ? 17.257 -14.643 1.760 1.00 0.00 23 CYS A CA 7
ATOM 2831 C C . CYS A 1 23 ? 16.111 -15.432 1.205 1.00 0.00 23 CYS A C 7
ATOM 2832 O O . CYS A 1 23 ? 14.976 -15.005 1.281 1.00 0.00 23 CYS A O 7
ATOM 2839 N N . CYS A 1 24 ? 16.386 -16.618 0.636 1.00 0.00 24 CYS A N 7
ATOM 2840 C CA . CYS A 1 24 ? 15.343 -17.381 -0.012 1.00 0.00 24 CYS A CA 7
ATOM 2841 C C . CYS A 1 24 ? 14.370 -17.944 0.987 1.00 0.00 24 CYS A C 7
ATOM 2842 O O . CYS A 1 24 ? 13.159 -17.788 0.837 1.00 0.00 24 CYS A O 7
ATOM 2849 N N . ILE A 1 25 ? 14.883 -18.603 2.040 1.00 0.00 25 ILE A N 7
ATOM 2850 C CA . ILE A 1 25 ? 14.013 -19.240 3.002 1.00 0.00 25 ILE A CA 7
ATOM 2851 C C . ILE A 1 25 ? 13.286 -18.226 3.851 1.00 0.00 25 ILE A C 7
ATOM 2852 O O . ILE A 1 25 ? 12.098 -18.388 4.116 1.00 0.00 25 ILE A O 7
ATOM 2868 N N . ASN A 1 26 ? 13.965 -17.148 4.301 1.00 0.00 26 ASN A N 7
ATOM 2869 C CA . ASN A 1 26 ? 13.299 -16.217 5.191 1.00 0.00 26 ASN A CA 7
ATOM 2870 C C . ASN A 1 26 ? 12.640 -15.057 4.469 1.00 0.00 26 ASN A C 7
ATOM 2871 O O . ASN A 1 26 ? 11.430 -15.051 4.277 1.00 0.00 26 ASN A O 7
ATOM 2882 N N . ASN A 1 27 ? 13.431 -14.040 4.062 1.00 0.00 27 ASN A N 7
ATOM 2883 C CA . ASN A 1 27 ? 12.860 -12.827 3.481 1.00 0.00 27 ASN A CA 7
ATOM 2884 C C . ASN A 1 27 ? 12.114 -13.057 2.183 1.00 0.00 27 ASN A C 7
ATOM 2885 O O . ASN A 1 27 ? 11.048 -12.481 1.981 1.00 0.00 27 ASN A O 7
ATOM 2896 N N . CYS A 1 28 ? 12.651 -13.877 1.265 1.00 0.00 28 CYS A N 7
ATOM 2897 C CA . CYS A 1 28 ? 12.004 -14.067 -0.022 1.00 0.00 28 CYS A CA 7
ATOM 2898 C C . CYS A 1 28 ? 10.705 -14.812 0.127 1.00 0.00 28 CYS A C 7
ATOM 2899 O O . CYS A 1 28 ? 9.682 -14.378 -0.395 1.00 0.00 28 CYS A O 7
ATOM 2906 N N . CYS A 1 29 ? 10.710 -15.957 0.842 1.00 0.00 29 CYS A N 7
ATOM 2907 C CA . CYS A 1 29 ? 9.491 -16.730 0.967 1.00 0.00 29 CYS A CA 7
ATOM 2908 C C . CYS A 1 29 ? 9.246 -17.015 2.420 1.00 0.00 29 CYS A C 7
ATOM 2909 O O . CYS A 1 29 ? 9.496 -18.121 2.897 1.00 0.00 29 CYS A O 7
ATOM 2916 N N . PRO A 1 30 ? 8.730 -16.036 3.131 1.00 0.00 30 PRO A N 7
ATOM 2917 C CA . PRO A 1 30 ? 8.447 -16.184 4.549 1.00 0.00 30 PRO A CA 7
ATOM 2918 C C . PRO A 1 30 ? 7.269 -17.071 4.816 1.00 0.00 30 PRO A C 7
ATOM 2919 O O . PRO A 1 30 ? 6.360 -17.185 3.996 1.00 0.00 30 PRO A O 7
ATOM 2930 N N . SER A 1 31 ? 7.263 -17.727 5.994 1.00 0.00 31 SER A N 7
ATOM 2931 C CA . SER A 1 31 ? 6.167 -18.601 6.332 1.00 0.00 31 SER A CA 7
ATOM 2932 C C . SER A 1 31 ? 6.080 -18.660 7.859 1.00 0.00 31 SER A C 7
ATOM 2933 O O . SER A 1 31 ? 4.976 -18.380 8.402 1.00 0.00 31 SER A O 7
ATOM 2941 N N . ALA A 1 1 ? 17.350 -21.297 -8.563 1.00 0.00 1 ALA A N 8
ATOM 2942 C CA . ALA A 1 1 ? 17.905 -19.940 -8.805 1.00 0.00 1 ALA A CA 8
ATOM 2943 C C . ALA A 1 1 ? 17.159 -18.914 -7.996 1.00 0.00 1 ALA A C 8
ATOM 2944 O O . ALA A 1 1 ? 17.332 -18.825 -6.783 1.00 0.00 1 ALA A O 8
ATOM 2953 N N . ASP A 1 2 ? 16.291 -18.115 -8.666 1.00 0.00 2 ASP A N 8
ATOM 2954 C CA . ASP A 1 2 ? 15.528 -17.090 -7.985 1.00 0.00 2 ASP A CA 8
ATOM 2955 C C . ASP A 1 2 ? 14.393 -17.733 -7.225 1.00 0.00 2 ASP A C 8
ATOM 2956 O O . ASP A 1 2 ? 13.227 -17.401 -7.430 1.00 0.00 2 ASP A O 8
ATOM 2965 N N . CYS A 1 3 ? 14.733 -18.671 -6.309 1.00 0.00 3 CYS A N 8
ATOM 2966 C CA . CYS A 1 3 ? 13.737 -19.350 -5.500 1.00 0.00 3 CYS A CA 8
ATOM 2967 C C . CYS A 1 3 ? 12.875 -20.209 -6.386 1.00 0.00 3 CYS A C 8
ATOM 2968 O O . CYS A 1 3 ? 11.737 -20.522 -6.041 1.00 0.00 3 CYS A O 8
ATOM 2975 N N . THR A 1 4 ? 13.415 -20.655 -7.539 1.00 0.00 4 THR A N 8
ATOM 2976 C CA . THR A 1 4 ? 12.636 -21.476 -8.429 1.00 0.00 4 THR A CA 8
ATOM 2977 C C . THR A 1 4 ? 12.594 -22.861 -7.857 1.00 0.00 4 THR A C 8
ATOM 2978 O O . THR A 1 4 ? 13.632 -23.455 -7.576 1.00 0.00 4 THR A O 8
ATOM 2989 N N . GLU A 1 5 ? 11.358 -23.391 -7.670 1.00 0.00 5 GLU A N 8
ATOM 2990 C CA . GLU A 1 5 ? 11.166 -24.725 -7.133 1.00 0.00 5 GLU A CA 8
ATOM 2991 C C . GLU A 1 5 ? 11.353 -24.691 -5.636 1.00 0.00 5 GLU A C 8
ATOM 2992 O O . GLU A 1 5 ? 11.189 -25.710 -4.967 1.00 0.00 5 GLU A O 8
ATOM 3004 N N . TYR A 1 6 ? 11.688 -23.509 -5.069 1.00 0.00 6 TYR A N 8
ATOM 3005 C CA . TYR A 1 6 ? 11.876 -23.413 -3.639 1.00 0.00 6 TYR A CA 8
ATOM 3006 C C . TYR A 1 6 ? 10.704 -22.676 -3.062 1.00 0.00 6 TYR A C 8
ATOM 3007 O O . TYR A 1 6 ? 10.352 -22.870 -1.901 1.00 0.00 6 TYR A O 8
ATOM 3025 N N . CYS A 1 7 ? 10.069 -21.797 -3.864 1.00 0.00 7 CYS A N 8
ATOM 3026 C CA . CYS A 1 7 ? 8.946 -21.053 -3.362 1.00 0.00 7 CYS A CA 8
ATOM 3027 C C . CYS A 1 7 ? 8.185 -20.553 -4.550 1.00 0.00 7 CYS A C 8
ATOM 3028 O O . CYS A 1 7 ? 8.756 -20.326 -5.613 1.00 0.00 7 CYS A O 8
ATOM 3035 N N . SER A 1 8 ? 6.850 -20.394 -4.394 1.00 0.00 8 SER A N 8
ATOM 3036 C CA . SER A 1 8 ? 6.025 -19.910 -5.478 1.00 0.00 8 SER A CA 8
ATOM 3037 C C . SER A 1 8 ? 6.448 -18.506 -5.814 1.00 0.00 8 SER A C 8
ATOM 3038 O O . SER A 1 8 ? 6.493 -18.125 -6.981 1.00 0.00 8 SER A O 8
ATOM 3045 N N . ASN A 1 9 ? 6.757 -17.694 -4.777 1.00 0.00 9 ASN A N 8
ATOM 3046 C CA . ASN A 1 9 ? 7.172 -16.332 -5.011 1.00 0.00 9 ASN A CA 8
ATOM 3047 C C . ASN A 1 9 ? 8.596 -16.368 -5.486 1.00 0.00 9 ASN A C 8
ATOM 3048 O O . ASN A 1 9 ? 9.409 -17.151 -4.994 1.00 0.00 9 ASN A O 8
ATOM 3059 N N . SER A 1 10 ? 8.933 -15.491 -6.456 1.00 0.00 10 SER A N 8
ATOM 3060 C CA . SER A 1 10 ? 10.275 -15.460 -6.978 1.00 0.00 10 SER A CA 8
ATOM 3061 C C . SER A 1 10 ? 10.930 -14.206 -6.482 1.00 0.00 10 SER A C 8
ATOM 3062 O O . SER A 1 10 ? 10.335 -13.130 -6.489 1.00 0.00 10 SER A O 8
ATOM 3069 N N . CYS A 1 11 ? 12.203 -14.332 -6.052 1.00 0.00 11 CYS A N 8
ATOM 3070 C CA . CYS A 1 11 ? 12.939 -13.192 -5.556 1.00 0.00 11 CYS A CA 8
ATOM 3071 C C . CYS A 1 11 ? 14.293 -13.220 -6.206 1.00 0.00 11 CYS A C 8
ATOM 3072 O O . CYS A 1 11 ? 15.254 -13.742 -5.641 1.00 0.00 11 CYS A O 8
ATOM 3079 N N . PRO A 1 12 ? 14.388 -12.653 -7.393 1.00 0.00 12 PRO A N 8
ATOM 3080 C CA . PRO A 1 12 ? 15.641 -12.628 -8.144 1.00 0.00 12 PRO A CA 8
ATOM 3081 C C . PRO A 1 12 ? 16.715 -11.805 -7.500 1.00 0.00 12 PRO A C 8
ATOM 3082 O O . PRO A 1 12 ? 17.896 -11.980 -7.793 1.00 0.00 12 PRO A O 8
ATOM 3093 N N . PHE A 1 13 ? 16.328 -10.892 -6.587 1.00 0.00 13 PHE A N 8
ATOM 3094 C CA . PHE A 1 13 ? 17.301 -10.060 -5.921 1.00 0.00 13 PHE A CA 8
ATOM 3095 C C . PHE A 1 13 ? 18.077 -10.907 -4.943 1.00 0.00 13 PHE A C 8
ATOM 3096 O O . PHE A 1 13 ? 19.132 -10.502 -4.459 1.00 0.00 13 PHE A O 8
ATOM 3113 N N . CYS A 1 14 ? 17.581 -12.134 -4.653 1.00 0.00 14 CYS A N 8
ATOM 3114 C CA . CYS A 1 14 ? 18.265 -12.997 -3.717 1.00 0.00 14 CYS A CA 8
ATOM 3115 C C . CYS A 1 14 ? 19.373 -13.707 -4.430 1.00 0.00 14 CYS A C 8
ATOM 3116 O O . CYS A 1 14 ? 20.158 -14.408 -3.803 1.00 0.00 14 CYS A O 8
ATOM 3123 N N . ASN A 1 15 ? 19.467 -13.544 -5.767 1.00 0.00 15 ASN A N 8
ATOM 3124 C CA . ASN A 1 15 ? 20.523 -14.197 -6.499 1.00 0.00 15 ASN A CA 8
ATOM 3125 C C . ASN A 1 15 ? 21.705 -13.271 -6.510 1.00 0.00 15 ASN A C 8
ATOM 3126 O O . ASN A 1 15 ? 22.751 -13.589 -7.073 1.00 0.00 15 ASN A O 8
ATOM 3137 N N . GLY A 1 16 ? 21.552 -12.085 -5.876 1.00 0.00 16 GLY A N 8
ATOM 3138 C CA . GLY A 1 16 ? 22.637 -11.140 -5.809 1.00 0.00 16 GLY A CA 8
ATOM 3139 C C . GLY A 1 16 ? 23.264 -11.263 -4.451 1.00 0.00 16 GLY A C 8
ATOM 3140 O O . GLY A 1 16 ? 24.175 -10.511 -4.112 1.00 0.00 16 GLY A O 8
ATOM 3144 N N . GLN A 1 17 ? 22.777 -12.226 -3.633 1.00 0.00 17 GLN A N 8
ATOM 3145 C CA . GLN A 1 17 ? 23.319 -12.406 -2.308 1.00 0.00 17 GLN A CA 8
ATOM 3146 C C . GLN A 1 17 ? 23.559 -13.880 -2.122 1.00 0.00 17 GLN A C 8
ATOM 3147 O O . GLN A 1 17 ? 22.851 -14.717 -2.677 1.00 0.00 17 GLN A O 8
ATOM 3161 N N . PRO A 1 18 ? 24.561 -14.210 -1.337 1.00 0.00 18 PRO A N 8
ATOM 3162 C CA . PRO A 1 18 ? 24.900 -15.594 -1.061 1.00 0.00 18 PRO A CA 8
ATOM 3163 C C . PRO A 1 18 ? 24.079 -16.205 0.040 1.00 0.00 18 PRO A C 8
ATOM 3164 O O . PRO A 1 18 ? 24.104 -17.419 0.240 1.00 0.00 18 PRO A O 8
ATOM 3175 N N . LEU A 1 19 ? 23.317 -15.370 0.778 1.00 0.00 19 LEU A N 8
ATOM 3176 C CA . LEU A 1 19 ? 22.520 -15.878 1.869 1.00 0.00 19 LEU A CA 8
ATOM 3177 C C . LEU A 1 19 ? 21.162 -16.232 1.338 1.00 0.00 19 LEU A C 8
ATOM 3178 O O . LEU A 1 19 ? 20.197 -15.489 1.508 1.00 0.00 19 LEU A O 8
ATOM 3193 N N . TYR A 1 20 ? 21.059 -17.409 0.684 1.00 0.00 20 TYR A N 8
ATOM 3194 C CA . TYR A 1 20 ? 19.794 -17.851 0.141 1.00 0.00 20 TYR A CA 8
ATOM 3195 C C . TYR A 1 20 ? 18.876 -18.239 1.266 1.00 0.00 20 TYR A C 8
ATOM 3196 O O . TYR A 1 20 ? 17.662 -18.086 1.164 1.00 0.00 20 TYR A O 8
ATOM 3214 N N . GLN A 1 21 ? 19.439 -18.771 2.370 1.00 0.00 21 GLN A N 8
ATOM 3215 C CA . GLN A 1 21 ? 18.621 -19.195 3.482 1.00 0.00 21 GLN A CA 8
ATOM 3216 C C . GLN A 1 21 ? 17.925 -18.007 4.098 1.00 0.00 21 GLN A C 8
ATOM 3217 O O . GLN A 1 21 ? 16.758 -18.086 4.473 1.00 0.00 21 GLN A O 8
ATOM 3231 N N . LEU A 1 22 ? 18.621 -16.864 4.216 1.00 0.00 22 LEU A N 8
ATOM 3232 C CA . LEU A 1 22 ? 18.005 -15.717 4.835 1.00 0.00 22 LEU A CA 8
ATOM 3233 C C . LEU A 1 22 ? 17.227 -14.935 3.813 1.00 0.00 22 LEU A C 8
ATOM 3234 O O . LEU A 1 22 ? 16.117 -14.491 4.084 1.00 0.00 22 LEU A O 8
ATOM 3249 N N . CYS A 1 23 ? 17.793 -14.746 2.606 1.00 0.00 23 CYS A N 8
ATOM 3250 C CA . CYS A 1 23 ? 17.124 -13.951 1.597 1.00 0.00 23 CYS A CA 8
ATOM 3251 C C . CYS A 1 23 ? 15.944 -14.675 0.996 1.00 0.00 23 CYS A C 8
ATOM 3252 O O . CYS A 1 23 ? 14.885 -14.085 0.828 1.00 0.00 23 CYS A O 8
ATOM 3259 N N . CYS A 1 24 ? 16.079 -15.978 0.666 1.00 0.00 24 CYS A N 8
ATOM 3260 C CA . CYS A 1 24 ? 14.992 -16.658 -0.019 1.00 0.00 24 CYS A CA 8
ATOM 3261 C C . CYS A 1 24 ? 14.104 -17.408 0.934 1.00 0.00 24 CYS A C 8
ATOM 3262 O O . CYS A 1 24 ? 12.899 -17.172 0.980 1.00 0.00 24 CYS A O 8
ATOM 3269 N N . ILE A 1 25 ? 14.672 -18.328 1.727 1.00 0.00 25 ILE A N 8
ATOM 3270 C CA . ILE A 1 25 ? 13.853 -19.143 2.596 1.00 0.00 25 ILE A CA 8
ATOM 3271 C C . ILE A 1 25 ? 13.146 -18.296 3.626 1.00 0.00 25 ILE A C 8
ATOM 3272 O O . ILE A 1 25 ? 11.973 -18.529 3.907 1.00 0.00 25 ILE A O 8
ATOM 3288 N N . ASN A 1 26 ? 13.821 -17.286 4.214 1.00 0.00 26 ASN A N 8
ATOM 3289 C CA . ASN A 1 26 ? 13.173 -16.509 5.251 1.00 0.00 26 ASN A CA 8
ATOM 3290 C C . ASN A 1 26 ? 12.567 -15.226 4.719 1.00 0.00 26 ASN A C 8
ATOM 3291 O O . ASN A 1 26 ? 11.357 -15.045 4.776 1.00 0.00 26 ASN A O 8
ATOM 3302 N N . ASN A 1 27 ? 13.398 -14.296 4.202 1.00 0.00 27 ASN A N 8
ATOM 3303 C CA . ASN A 1 27 ? 12.895 -13.001 3.768 1.00 0.00 27 ASN A CA 8
ATOM 3304 C C . ASN A 1 27 ? 11.945 -13.099 2.590 1.00 0.00 27 ASN A C 8
ATOM 3305 O O . ASN A 1 27 ? 10.893 -12.465 2.599 1.00 0.00 27 ASN A O 8
ATOM 3316 N N . CYS A 1 28 ? 12.292 -13.872 1.539 1.00 0.00 28 CYS A N 8
ATOM 3317 C CA . CYS A 1 28 ? 11.434 -13.941 0.363 1.00 0.00 28 CYS A CA 8
ATOM 3318 C C . CYS A 1 28 ? 10.116 -14.575 0.714 1.00 0.00 28 CYS A C 8
ATOM 3319 O O . CYS A 1 28 ? 9.062 -14.053 0.353 1.00 0.00 28 CYS A O 8
ATOM 3326 N N . CYS A 1 29 ? 10.134 -15.724 1.424 1.00 0.00 29 CYS A N 8
ATOM 3327 C CA . CYS A 1 29 ? 8.886 -16.384 1.757 1.00 0.00 29 CYS A CA 8
ATOM 3328 C C . CYS A 1 29 ? 8.867 -16.682 3.227 1.00 0.00 29 CYS A C 8
ATOM 3329 O O . CYS A 1 29 ? 9.154 -17.801 3.648 1.00 0.00 29 CYS A O 8
ATOM 3336 N N . PRO A 1 30 ? 8.505 -15.697 4.020 1.00 0.00 30 PRO A N 8
ATOM 3337 C CA . PRO A 1 30 ? 8.445 -15.859 5.464 1.00 0.00 30 PRO A CA 8
ATOM 3338 C C . PRO A 1 30 ? 7.292 -16.707 5.906 1.00 0.00 30 PRO A C 8
ATOM 3339 O O . PRO A 1 30 ? 6.260 -16.772 5.239 1.00 0.00 30 PRO A O 8
ATOM 3350 N N . SER A 1 31 ? 7.447 -17.384 7.060 1.00 0.00 31 SER A N 8
ATOM 3351 C CA . SER A 1 31 ? 6.387 -18.224 7.558 1.00 0.00 31 SER A CA 8
ATOM 3352 C C . SER A 1 31 ? 6.517 -18.273 9.083 1.00 0.00 31 SER A C 8
ATOM 3353 O O . SER A 1 31 ? 7.624 -18.630 9.572 1.00 0.00 31 SER A O 8
ATOM 3361 N N . ALA A 1 1 ? 18.276 -19.929 -10.851 1.00 0.00 1 ALA A N 9
ATOM 3362 C CA . ALA A 1 1 ? 17.996 -19.475 -9.464 1.00 0.00 1 ALA A CA 9
ATOM 3363 C C . ALA A 1 1 ? 16.693 -18.721 -9.410 1.00 0.00 1 ALA A C 9
ATOM 3364 O O . ALA A 1 1 ? 15.668 -19.207 -9.883 1.00 0.00 1 ALA A O 9
ATOM 3373 N N . ASP A 1 2 ? 16.713 -17.513 -8.789 1.00 0.00 2 ASP A N 9
ATOM 3374 C CA . ASP A 1 2 ? 15.527 -16.684 -8.675 1.00 0.00 2 ASP A CA 9
ATOM 3375 C C . ASP A 1 2 ? 14.506 -17.375 -7.803 1.00 0.00 2 ASP A C 9
ATOM 3376 O O . ASP A 1 2 ? 13.339 -16.987 -7.784 1.00 0.00 2 ASP A O 9
ATOM 3385 N N . CYS A 1 3 ? 14.944 -18.405 -7.036 1.00 0.00 3 CYS A N 9
ATOM 3386 C CA . CYS A 1 3 ? 14.049 -19.128 -6.153 1.00 0.00 3 CYS A CA 9
ATOM 3387 C C . CYS A 1 3 ? 12.921 -19.724 -6.943 1.00 0.00 3 CYS A C 9
ATOM 3388 O O . CYS A 1 3 ? 11.765 -19.608 -6.553 1.00 0.00 3 CYS A O 9
ATOM 3395 N N . THR A 1 4 ? 13.229 -20.390 -8.076 1.00 0.00 4 THR A N 9
ATOM 3396 C CA . THR A 1 4 ? 12.186 -20.986 -8.877 1.00 0.00 4 THR A CA 9
ATOM 3397 C C . THR A 1 4 ? 11.619 -22.181 -8.157 1.00 0.00 4 THR A C 9
ATOM 3398 O O . THR A 1 4 ? 10.423 -22.449 -8.246 1.00 0.00 4 THR A O 9
ATOM 3409 N N . GLU A 1 5 ? 12.472 -22.942 -7.431 1.00 0.00 5 GLU A N 9
ATOM 3410 C CA . GLU A 1 5 ? 11.989 -24.112 -6.728 1.00 0.00 5 GLU A CA 9
ATOM 3411 C C . GLU A 1 5 ? 12.150 -23.902 -5.247 1.00 0.00 5 GLU A C 9
ATOM 3412 O O . GLU A 1 5 ? 11.599 -24.656 -4.448 1.00 0.00 5 GLU A O 9
ATOM 3424 N N . TYR A 1 6 ? 12.916 -22.866 -4.840 1.00 0.00 6 TYR A N 9
ATOM 3425 C CA . TYR A 1 6 ? 13.127 -22.618 -3.429 1.00 0.00 6 TYR A CA 9
ATOM 3426 C C . TYR A 1 6 ? 11.856 -22.099 -2.816 1.00 0.00 6 TYR A C 9
ATOM 3427 O O . TYR A 1 6 ? 11.580 -22.348 -1.644 1.00 0.00 6 TYR A O 9
ATOM 3445 N N . CYS A 1 7 ? 11.050 -21.345 -3.591 1.00 0.00 7 CYS A N 9
ATOM 3446 C CA . CYS A 1 7 ? 9.826 -20.808 -3.051 1.00 0.00 7 CYS A CA 9
ATOM 3447 C C . CYS A 1 7 ? 8.878 -20.661 -4.199 1.00 0.00 7 CYS A C 9
ATOM 3448 O O . CYS A 1 7 ? 9.294 -20.451 -5.332 1.00 0.00 7 CYS A O 9
ATOM 3455 N N . SER A 1 8 ? 7.559 -20.789 -3.923 1.00 0.00 8 SER A N 9
ATOM 3456 C CA . SER A 1 8 ? 6.566 -20.661 -4.968 1.00 0.00 8 SER A CA 9
ATOM 3457 C C . SER A 1 8 ? 6.592 -19.251 -5.498 1.00 0.00 8 SER A C 9
ATOM 3458 O O . SER A 1 8 ? 6.188 -18.998 -6.630 1.00 0.00 8 SER A O 9
ATOM 3465 N N . ASN A 1 9 ? 7.071 -18.294 -4.673 1.00 0.00 9 ASN A N 9
ATOM 3466 C CA . ASN A 1 9 ? 7.139 -16.923 -5.103 1.00 0.00 9 ASN A CA 9
ATOM 3467 C C . ASN A 1 9 ? 8.512 -16.710 -5.665 1.00 0.00 9 ASN A C 9
ATOM 3468 O O . ASN A 1 9 ? 9.511 -17.091 -5.057 1.00 0.00 9 ASN A O 9
ATOM 3479 N N . SER A 1 10 ? 8.591 -16.083 -6.861 1.00 0.00 10 SER A N 9
ATOM 3480 C CA . SER A 1 10 ? 9.873 -15.836 -7.475 1.00 0.00 10 SER A CA 9
ATOM 3481 C C . SER A 1 10 ? 10.547 -14.743 -6.700 1.00 0.00 10 SER A C 9
ATOM 3482 O O . SER A 1 10 ? 9.914 -13.766 -6.301 1.00 0.00 10 SER A O 9
ATOM 3489 N N . CYS A 1 11 ? 11.873 -14.881 -6.487 1.00 0.00 11 CYS A N 9
ATOM 3490 C CA . CYS A 1 11 ? 12.604 -13.883 -5.741 1.00 0.00 11 CYS A CA 9
ATOM 3491 C C . CYS A 1 11 ? 13.829 -13.547 -6.546 1.00 0.00 11 CYS A C 9
ATOM 3492 O O . CYS A 1 11 ? 14.931 -14.014 -6.247 1.00 0.00 11 CYS A O 9
ATOM 3499 N N . PRO A 1 12 ? 13.662 -12.724 -7.560 1.00 0.00 12 PRO A N 9
ATOM 3500 C CA . PRO A 1 12 ? 14.762 -12.344 -8.433 1.00 0.00 12 PRO A CA 9
ATOM 3501 C C . PRO A 1 12 ? 15.637 -11.265 -7.863 1.00 0.00 12 PRO A C 9
ATOM 3502 O O . PRO A 1 12 ? 15.865 -10.232 -8.488 1.00 0.00 12 PRO A O 9
ATOM 3513 N N . PHE A 1 13 ? 16.154 -11.498 -6.643 1.00 0.00 13 PHE A N 9
ATOM 3514 C CA . PHE A 1 13 ? 17.019 -10.535 -6.019 1.00 0.00 13 PHE A CA 9
ATOM 3515 C C . PHE A 1 13 ? 17.913 -11.264 -5.053 1.00 0.00 13 PHE A C 9
ATOM 3516 O O . PHE A 1 13 ? 18.963 -10.756 -4.658 1.00 0.00 13 PHE A O 9
ATOM 3533 N N . CYS A 1 14 ? 17.540 -12.512 -4.679 1.00 0.00 14 CYS A N 9
ATOM 3534 C CA . CYS A 1 14 ? 18.346 -13.265 -3.745 1.00 0.00 14 CYS A CA 9
ATOM 3535 C C . CYS A 1 14 ? 19.458 -13.920 -4.499 1.00 0.00 14 CYS A C 9
ATOM 3536 O O . CYS A 1 14 ? 20.279 -14.614 -3.915 1.00 0.00 14 CYS A O 9
ATOM 3543 N N . ASN A 1 15 ? 19.510 -13.715 -5.830 1.00 0.00 15 ASN A N 9
ATOM 3544 C CA . ASN A 1 15 ? 20.563 -14.307 -6.611 1.00 0.00 15 ASN A CA 9
ATOM 3545 C C . ASN A 1 15 ? 21.819 -13.502 -6.395 1.00 0.00 15 ASN A C 9
ATOM 3546 O O . ASN A 1 15 ? 22.909 -13.927 -6.775 1.00 0.00 15 ASN A O 9
ATOM 3557 N N . GLY A 1 16 ? 21.685 -12.309 -5.763 1.00 0.00 16 GLY A N 9
ATOM 3558 C CA . GLY A 1 16 ? 22.839 -11.480 -5.512 1.00 0.00 16 GLY A CA 9
ATOM 3559 C C . GLY A 1 16 ? 23.246 -11.651 -4.078 1.00 0.00 16 GLY A C 9
ATOM 3560 O O . GLY A 1 16 ? 24.169 -10.986 -3.612 1.00 0.00 16 GLY A O 9
ATOM 3564 N N . GLN A 1 17 ? 22.564 -12.554 -3.338 1.00 0.00 17 GLN A N 9
ATOM 3565 C CA . GLN A 1 17 ? 22.897 -12.758 -1.949 1.00 0.00 17 GLN A CA 9
ATOM 3566 C C . GLN A 1 17 ? 23.175 -14.228 -1.751 1.00 0.00 17 GLN A C 9
ATOM 3567 O O . GLN A 1 17 ? 22.310 -15.070 -1.982 1.00 0.00 17 GLN A O 9
ATOM 3581 N N . PRO A 1 18 ? 24.381 -14.554 -1.319 1.00 0.00 18 PRO A N 9
ATOM 3582 C CA . PRO A 1 18 ? 24.775 -15.943 -1.075 1.00 0.00 18 PRO A CA 9
ATOM 3583 C C . PRO A 1 18 ? 23.913 -16.650 -0.068 1.00 0.00 18 PRO A C 9
ATOM 3584 O O . PRO A 1 18 ? 23.741 -17.868 -0.134 1.00 0.00 18 PRO A O 9
ATOM 3595 N N . LEU A 1 19 ? 23.355 -15.895 0.902 1.00 0.00 19 LEU A N 9
ATOM 3596 C CA . LEU A 1 19 ? 22.528 -16.499 1.919 1.00 0.00 19 LEU A CA 9
ATOM 3597 C C . LEU A 1 19 ? 21.141 -16.655 1.362 1.00 0.00 19 LEU A C 9
ATOM 3598 O O . LEU A 1 19 ? 20.260 -15.827 1.600 1.00 0.00 19 LEU A O 9
ATOM 3613 N N . TYR A 1 20 ? 20.916 -17.756 0.611 1.00 0.00 20 TYR A N 9
ATOM 3614 C CA . TYR A 1 20 ? 19.620 -18.011 0.028 1.00 0.00 20 TYR A CA 9
ATOM 3615 C C . TYR A 1 20 ? 18.646 -18.367 1.115 1.00 0.00 20 TYR A C 9
ATOM 3616 O O . TYR A 1 20 ? 17.460 -18.069 1.013 1.00 0.00 20 TYR A O 9
ATOM 3634 N N . GLN A 1 21 ? 19.113 -19.047 2.180 1.00 0.00 21 GLN A N 9
ATOM 3635 C CA . GLN A 1 21 ? 18.211 -19.439 3.237 1.00 0.00 21 GLN A CA 9
ATOM 3636 C C . GLN A 1 21 ? 17.631 -18.217 3.907 1.00 0.00 21 GLN A C 9
ATOM 3637 O O . GLN A 1 21 ? 16.424 -18.119 4.086 1.00 0.00 21 GLN A O 9
ATOM 3651 N N . LEU A 1 22 ? 18.475 -17.237 4.274 1.00 0.00 22 LEU A N 9
ATOM 3652 C CA . LEU A 1 22 ? 17.964 -16.065 4.948 1.00 0.00 22 LEU A CA 9
ATOM 3653 C C . LEU A 1 22 ? 17.238 -15.176 3.972 1.00 0.00 22 LEU A C 9
ATOM 3654 O O . LEU A 1 22 ? 16.174 -14.646 4.278 1.00 0.00 22 LEU A O 9
ATOM 3669 N N . CYS A 1 23 ? 17.805 -14.995 2.765 1.00 0.00 23 CYS A N 9
ATOM 3670 C CA . CYS A 1 23 ? 17.205 -14.108 1.788 1.00 0.00 23 CYS A CA 9
ATOM 3671 C C . CYS A 1 23 ? 15.933 -14.680 1.220 1.00 0.00 23 CYS A C 9
ATOM 3672 O O . CYS A 1 23 ? 14.925 -13.989 1.141 1.00 0.00 23 CYS A O 9
ATOM 3679 N N . CYS A 1 24 ? 15.944 -15.961 0.815 1.00 0.00 24 CYS A N 9
ATOM 3680 C CA . CYS A 1 24 ? 14.787 -16.521 0.150 1.00 0.00 24 CYS A CA 9
ATOM 3681 C C . CYS A 1 24 ? 13.849 -17.201 1.105 1.00 0.00 24 CYS A C 9
ATOM 3682 O O . CYS A 1 24 ? 12.671 -16.859 1.166 1.00 0.00 24 CYS A O 9
ATOM 3689 N N . ILE A 1 25 ? 14.348 -18.180 1.875 1.00 0.00 25 ILE A N 9
ATOM 3690 C CA . ILE A 1 25 ? 13.477 -18.946 2.740 1.00 0.00 25 ILE A CA 9
ATOM 3691 C C . ILE A 1 25 ? 12.890 -18.088 3.836 1.00 0.00 25 ILE A C 9
ATOM 3692 O O . ILE A 1 25 ? 11.716 -18.236 4.161 1.00 0.00 25 ILE A O 9
ATOM 3708 N N . ASN A 1 26 ? 13.670 -17.164 4.436 1.00 0.00 26 ASN A N 9
ATOM 3709 C CA . ASN A 1 26 ? 13.127 -16.393 5.537 1.00 0.00 26 ASN A CA 9
ATOM 3710 C C . ASN A 1 26 ? 12.610 -15.042 5.097 1.00 0.00 26 ASN A C 9
ATOM 3711 O O . ASN A 1 26 ? 11.436 -14.741 5.286 1.00 0.00 26 ASN A O 9
ATOM 3722 N N . ASN A 1 27 ? 13.473 -14.188 4.510 1.00 0.00 27 ASN A N 9
ATOM 3723 C CA . ASN A 1 27 ? 13.053 -12.840 4.158 1.00 0.00 27 ASN A CA 9
ATOM 3724 C C . ASN A 1 27 ? 12.085 -12.811 2.995 1.00 0.00 27 ASN A C 9
ATOM 3725 O O . ASN A 1 27 ? 11.068 -12.124 3.059 1.00 0.00 27 ASN A O 9
ATOM 3736 N N . CYS A 1 28 ? 12.375 -13.538 1.896 1.00 0.00 28 CYS A N 9
ATOM 3737 C CA . CYS A 1 28 ? 11.509 -13.476 0.729 1.00 0.00 28 CYS A CA 9
ATOM 3738 C C . CYS A 1 28 ? 10.194 -14.156 0.999 1.00 0.00 28 CYS A C 9
ATOM 3739 O O . CYS A 1 28 ? 9.147 -13.647 0.605 1.00 0.00 28 CYS A O 9
ATOM 3746 N N . CYS A 1 29 ? 10.205 -15.325 1.675 1.00 0.00 29 CYS A N 9
ATOM 3747 C CA . CYS A 1 29 ? 8.960 -16.027 1.919 1.00 0.00 29 CYS A CA 9
ATOM 3748 C C . CYS A 1 29 ? 8.846 -16.319 3.387 1.00 0.00 29 CYS A C 9
ATOM 3749 O O . CYS A 1 29 ? 9.060 -17.447 3.826 1.00 0.00 29 CYS A O 9
ATOM 3756 N N . PRO A 1 30 ? 8.477 -15.318 4.157 1.00 0.00 30 PRO A N 9
ATOM 3757 C CA . PRO A 1 30 ? 8.331 -15.470 5.595 1.00 0.00 30 PRO A CA 9
ATOM 3758 C C . PRO A 1 30 ? 7.123 -16.271 5.975 1.00 0.00 30 PRO A C 9
ATOM 3759 O O . PRO A 1 30 ? 6.133 -16.311 5.246 1.00 0.00 30 PRO A O 9
ATOM 3770 N N . SER A 1 31 ? 7.183 -16.935 7.145 1.00 0.00 31 SER A N 9
ATOM 3771 C CA . SER A 1 31 ? 6.065 -17.731 7.587 1.00 0.00 31 SER A CA 9
ATOM 3772 C C . SER A 1 31 ? 6.112 -17.785 9.116 1.00 0.00 31 SER A C 9
ATOM 3773 O O . SER A 1 31 ? 7.182 -18.172 9.661 1.00 0.00 31 SER A O 9
ATOM 3781 N N . ALA A 1 1 ? 19.113 -19.795 -8.219 1.00 0.00 1 ALA A N 10
ATOM 3782 C CA . ALA A 1 1 ? 19.376 -18.342 -8.399 1.00 0.00 1 ALA A CA 10
ATOM 3783 C C . ALA A 1 1 ? 18.152 -17.539 -8.063 1.00 0.00 1 ALA A C 10
ATOM 3784 O O . ALA A 1 1 ? 18.157 -16.721 -7.145 1.00 0.00 1 ALA A O 10
ATOM 3793 N N . ASP A 1 2 ? 17.064 -17.766 -8.821 1.00 0.00 2 ASP A N 10
ATOM 3794 C CA . ASP A 1 2 ? 15.832 -17.054 -8.583 1.00 0.00 2 ASP A CA 10
ATOM 3795 C C . ASP A 1 2 ? 15.078 -17.774 -7.494 1.00 0.00 2 ASP A C 10
ATOM 3796 O O . ASP A 1 2 ? 14.031 -17.307 -7.045 1.00 0.00 2 ASP A O 10
ATOM 3805 N N . CYS A 1 3 ? 15.611 -18.941 -7.050 1.00 0.00 3 CYS A N 10
ATOM 3806 C CA . CYS A 1 3 ? 14.973 -19.724 -6.008 1.00 0.00 3 CYS A CA 10
ATOM 3807 C C . CYS A 1 3 ? 13.658 -20.240 -6.522 1.00 0.00 3 CYS A C 10
ATOM 3808 O O . CYS A 1 3 ? 12.605 -19.982 -5.940 1.00 0.00 3 CYS A O 10
ATOM 3815 N N . THR A 1 4 ? 13.694 -20.997 -7.637 1.00 0.00 4 THR A N 10
ATOM 3816 C CA . THR A 1 4 ? 12.483 -21.543 -8.186 1.00 0.00 4 THR A CA 10
ATOM 3817 C C . THR A 1 4 ? 12.202 -22.836 -7.475 1.00 0.00 4 THR A C 10
ATOM 3818 O O . THR A 1 4 ? 13.091 -23.423 -6.860 1.00 0.00 4 THR A O 10
ATOM 3829 N N . GLU A 1 5 ? 10.929 -23.301 -7.549 1.00 0.00 5 GLU A N 10
ATOM 3830 C CA . GLU A 1 5 ? 10.528 -24.542 -6.912 1.00 0.00 5 GLU A CA 10
ATOM 3831 C C . GLU A 1 5 ? 10.686 -24.407 -5.418 1.00 0.00 5 GLU A C 10
ATOM 3832 O O . GLU A 1 5 ? 11.036 -25.365 -4.731 1.00 0.00 5 GLU A O 10
ATOM 3844 N N . TYR A 1 6 ? 10.411 -23.199 -4.882 1.00 0.00 6 TYR A N 10
ATOM 3845 C CA . TYR A 1 6 ? 10.521 -22.983 -3.459 1.00 0.00 6 TYR A CA 10
ATOM 3846 C C . TYR A 1 6 ? 9.409 -22.060 -3.072 1.00 0.00 6 TYR A C 10
ATOM 3847 O O . TYR A 1 6 ? 8.564 -22.397 -2.244 1.00 0.00 6 TYR A O 10
ATOM 3865 N N . CYS A 1 7 ? 9.391 -20.856 -3.678 1.00 0.00 7 CYS A N 10
ATOM 3866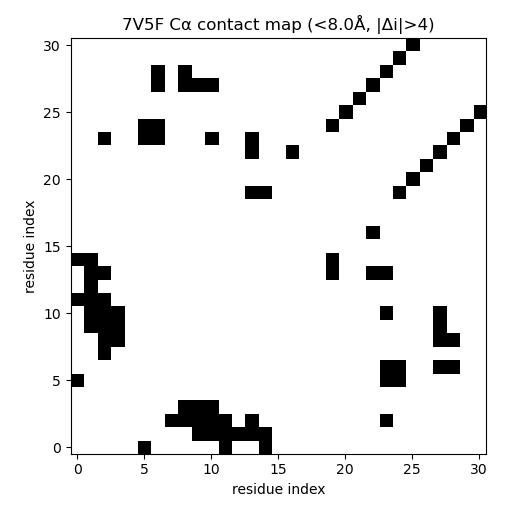 C CA . CYS A 1 7 ? 8.358 -19.895 -3.385 1.00 0.00 7 CYS A CA 10
ATOM 3867 C C . CYS A 1 7 ? 7.635 -19.631 -4.668 1.00 0.00 7 CYS A C 10
ATOM 3868 O O . CYS A 1 7 ? 8.217 -19.718 -5.746 1.00 0.00 7 CYS A O 10
ATOM 3875 N N . SER A 1 8 ? 6.324 -19.310 -4.570 1.00 0.00 8 SER A N 10
ATOM 3876 C CA . SER A 1 8 ? 5.531 -19.042 -5.753 1.00 0.00 8 SER A CA 10
ATOM 3877 C C . SER A 1 8 ? 6.099 -17.834 -6.443 1.00 0.00 8 SER A C 10
ATOM 3878 O O . SER A 1 8 ? 6.217 -17.805 -7.666 1.00 0.00 8 SER A O 10
ATOM 3885 N N . ASN A 1 9 ? 6.449 -16.791 -5.662 1.00 0.00 9 ASN A N 10
ATOM 3886 C CA . ASN A 1 9 ? 7.003 -15.598 -6.245 1.00 0.00 9 ASN A CA 10
ATOM 3887 C C . ASN A 1 9 ? 8.482 -15.814 -6.367 1.00 0.00 9 ASN A C 10
ATOM 3888 O O . ASN A 1 9 ? 9.138 -16.253 -5.423 1.00 0.00 9 ASN A O 10
ATOM 3899 N N . SER A 1 10 ? 9.041 -15.504 -7.559 1.00 0.00 10 SER A N 10
ATOM 3900 C CA . SER A 1 10 ? 10.457 -15.679 -7.770 1.00 0.00 10 SER A CA 10
ATOM 3901 C C . SER A 1 10 ? 11.178 -14.608 -7.001 1.00 0.00 10 SER A C 10
ATOM 3902 O O . SER A 1 10 ? 10.628 -13.542 -6.731 1.00 0.00 10 SER A O 10
ATOM 3909 N N . CYS A 1 11 ? 12.457 -14.870 -6.656 1.00 0.00 11 CYS A N 10
ATOM 3910 C CA . CYS A 1 11 ? 13.224 -13.902 -5.909 1.00 0.00 11 CYS A CA 10
ATOM 3911 C C . CYS A 1 11 ? 14.545 -13.722 -6.594 1.00 0.00 11 CYS A C 10
ATOM 3912 O O . CYS A 1 11 ? 15.554 -14.295 -6.182 1.00 0.00 11 CYS A O 10
ATOM 3919 N N . PRO A 1 12 ? 14.564 -12.914 -7.631 1.00 0.00 12 PRO A N 10
ATOM 3920 C CA . PRO A 1 12 ? 15.784 -12.655 -8.382 1.00 0.00 12 PRO A CA 10
ATOM 3921 C C . PRO A 1 12 ? 16.788 -11.852 -7.609 1.00 0.00 12 PRO A C 10
ATOM 3922 O O . PRO A 1 12 ? 17.955 -11.785 -7.976 1.00 0.00 12 PRO A O 10
ATOM 3933 N N . PHE A 1 13 ? 16.343 -11.218 -6.507 1.00 0.00 13 PHE A N 10
ATOM 3934 C CA . PHE A 1 13 ? 17.234 -10.418 -5.705 1.00 0.00 13 PHE A CA 10
ATOM 3935 C C . PHE A 1 13 ? 18.040 -11.322 -4.804 1.00 0.00 13 PHE A C 10
ATOM 3936 O O . PHE A 1 13 ? 19.058 -10.908 -4.252 1.00 0.00 13 PHE A O 10
ATOM 3953 N N . CYS A 1 14 ? 17.605 -12.593 -4.640 1.00 0.00 14 CYS A N 10
ATOM 3954 C CA . CYS A 1 14 ? 18.320 -13.516 -3.778 1.00 0.00 14 CYS A CA 10
ATOM 3955 C C . CYS A 1 14 ? 19.655 -13.857 -4.368 1.00 0.00 14 CYS A C 10
ATOM 3956 O O . CYS A 1 14 ? 20.622 -14.026 -3.636 1.00 0.00 14 CYS A O 10
ATOM 3963 N N . ASN A 1 15 ? 19.751 -13.986 -5.711 1.00 0.00 15 ASN A N 10
ATOM 3964 C CA . ASN A 1 15 ? 21.021 -14.345 -6.312 1.00 0.00 15 ASN A CA 10
ATOM 3965 C C . ASN A 1 15 ? 21.958 -13.166 -6.243 1.00 0.00 15 ASN A C 10
ATOM 3966 O O . ASN A 1 15 ? 23.119 -13.266 -6.638 1.00 0.00 15 ASN A O 10
ATOM 3977 N N . GLY A 1 16 ? 21.471 -12.016 -5.726 1.00 0.00 16 GLY A N 10
ATOM 3978 C CA . GLY A 1 16 ? 22.310 -10.853 -5.593 1.00 0.00 16 GLY A CA 10
ATOM 3979 C C . GLY A 1 16 ? 22.924 -10.894 -4.223 1.00 0.00 16 GLY A C 10
ATOM 3980 O O . GLY A 1 16 ? 23.669 -9.994 -3.841 1.00 0.00 16 GLY A O 10
ATOM 3984 N N . GLN A 1 17 ? 22.612 -11.959 -3.444 1.00 0.00 17 GLN A N 10
ATOM 3985 C CA . GLN A 1 17 ? 23.148 -12.086 -2.113 1.00 0.00 17 GLN A CA 10
ATOM 3986 C C . GLN A 1 17 ? 23.746 -13.466 -2.014 1.00 0.00 17 GLN A C 10
ATOM 3987 O O . GLN A 1 17 ? 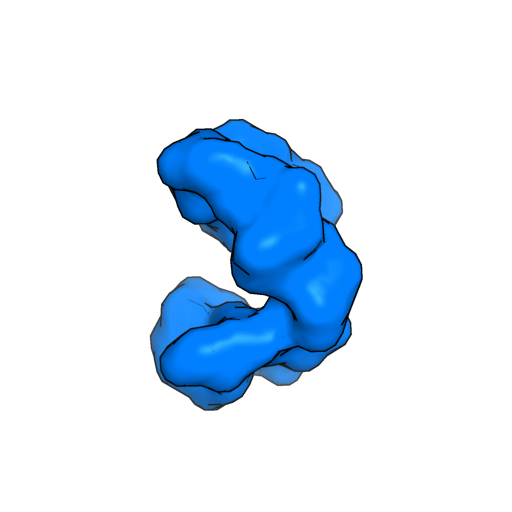23.297 -14.407 -2.667 1.00 0.00 17 GLN A O 10
ATOM 4001 N N . PRO A 1 18 ? 24.770 -13.597 -1.200 1.00 0.00 18 PRO A N 10
ATOM 4002 C CA . PRO A 1 18 ? 25.453 -14.872 -1.016 1.00 0.00 18 PRO A CA 10
ATOM 4003 C C . PRO A 1 18 ? 24.691 -15.875 -0.195 1.00 0.00 18 PRO A C 10
ATOM 4004 O O . PRO A 1 18 ? 24.985 -17.067 -0.250 1.00 0.00 18 PRO A O 10
ATOM 4015 N N . LEU A 1 19 ? 23.688 -15.419 0.589 1.00 0.00 19 LEU A N 10
ATOM 4016 C CA . LEU A 1 19 ? 22.942 -16.336 1.421 1.00 0.00 19 LEU A CA 10
ATOM 4017 C C . LEU A 1 19 ? 21.529 -16.392 0.923 1.00 0.00 19 LEU A C 10
ATOM 4018 O O . LEU A 1 19 ? 20.901 -15.366 0.668 1.00 0.00 19 LEU A O 10
ATOM 4033 N N . TYR A 1 20 ? 20.989 -17.627 0.800 1.00 0.00 20 TYR A N 10
ATOM 4034 C CA . TYR A 1 20 ? 19.631 -17.800 0.345 1.00 0.00 20 TYR A CA 10
ATOM 4035 C C . TYR A 1 20 ? 18.779 -18.147 1.534 1.00 0.00 20 TYR A C 10
ATOM 4036 O O . TYR A 1 20 ? 17.552 -18.115 1.455 1.00 0.00 20 TYR A O 10
ATOM 4054 N N . GLN A 1 21 ? 19.418 -18.494 2.674 1.00 0.00 21 GLN A N 10
ATOM 4055 C CA . GLN A 1 21 ? 18.673 -18.864 3.858 1.00 0.00 21 GLN A CA 10
ATOM 4056 C C . GLN A 1 21 ? 17.958 -17.656 4.404 1.00 0.00 21 GLN A C 10
ATOM 4057 O O . GLN A 1 21 ? 16.809 -17.741 4.826 1.00 0.00 21 GLN A O 10
ATOM 4071 N N . LEU A 1 22 ? 18.620 -16.486 4.393 1.00 0.00 22 LEU A N 10
ATOM 4072 C CA . LEU A 1 22 ? 18.000 -15.301 4.936 1.00 0.00 22 LEU A CA 10
ATOM 4073 C C . LEU A 1 22 ? 17.207 -14.623 3.855 1.00 0.00 22 LEU A C 10
ATOM 4074 O O . LEU A 1 22 ? 16.376 -13.761 4.136 1.00 0.00 22 LEU A O 10
ATOM 4089 N N . CYS A 1 23 ? 17.423 -15.011 2.585 1.00 0.00 23 CYS A N 10
ATOM 4090 C CA . CYS A 1 23 ? 16.725 -14.356 1.507 1.00 0.00 23 CYS A CA 10
ATOM 4091 C C . CYS A 1 23 ? 15.499 -15.142 1.131 1.00 0.00 23 CYS A C 10
ATOM 4092 O O . CYS A 1 23 ? 14.381 -14.731 1.412 1.00 0.00 23 CYS A O 10
ATOM 4099 N N . CYS A 1 24 ? 15.693 -16.303 0.482 1.00 0.00 24 CYS A N 10
ATOM 4100 C CA . CYS A 1 24 ? 14.578 -17.085 -0.002 1.00 0.00 24 CYS A CA 10
ATOM 4101 C C . CYS A 1 24 ? 13.820 -17.737 1.126 1.00 0.00 24 CYS A C 10
ATOM 4102 O O . CYS A 1 24 ? 12.596 -1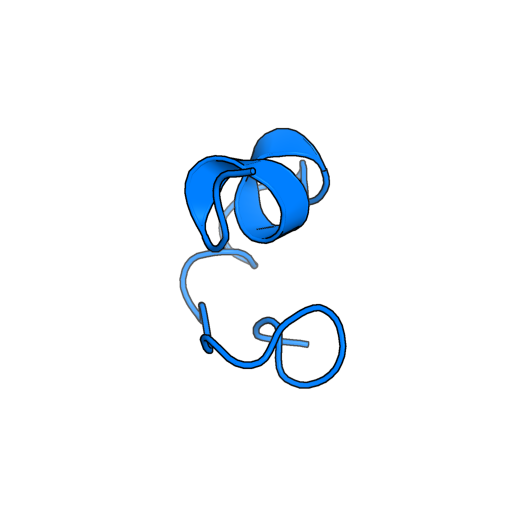7.623 1.213 1.00 0.00 24 CYS A O 10
ATOM 4109 N N . ILE A 1 25 ? 14.530 -18.426 2.033 1.00 0.00 25 ILE A N 10
ATOM 4110 C CA . ILE A 1 25 ? 13.856 -19.144 3.090 1.00 0.00 25 ILE A CA 10
ATOM 4111 C C . ILE A 1 25 ? 13.228 -18.191 4.077 1.00 0.00 25 ILE A C 10
ATOM 4112 O O . ILE A 1 25 ? 12.107 -18.419 4.519 1.00 0.00 25 ILE A O 10
ATOM 4128 N N . ASN A 1 26 ? 13.920 -17.093 4.447 1.00 0.00 26 ASN A N 10
ATOM 4129 C CA . ASN A 1 26 ? 13.362 -16.207 5.446 1.00 0.00 26 ASN A CA 10
ATOM 4130 C C . ASN A 1 26 ? 12.519 -15.106 4.833 1.00 0.00 26 ASN A C 10
ATOM 4131 O O . ASN A 1 26 ? 11.302 -15.109 4.971 1.00 0.00 26 ASN A O 10
ATOM 4142 N N . ASN A 1 27 ? 13.151 -14.127 4.147 1.00 0.00 27 ASN A N 10
ATOM 4143 C CA . ASN A 1 27 ? 12.410 -12.984 3.630 1.00 0.00 27 ASN A CA 10
ATOM 4144 C C . ASN A 1 27 ? 11.401 -13.337 2.557 1.00 0.00 27 ASN A C 10
ATOM 4145 O O . ASN A 1 27 ? 10.291 -12.811 2.576 1.00 0.00 27 ASN A O 10
ATOM 4156 N N . CYS A 1 28 ? 11.738 -14.208 1.582 1.00 0.00 28 CYS A N 10
ATOM 4157 C CA . CYS A 1 28 ? 10.785 -14.489 0.516 1.00 0.00 28 CYS A CA 10
ATOM 4158 C C . CYS A 1 28 ? 9.604 -15.259 1.033 1.00 0.00 28 CYS A C 10
ATOM 4159 O O . CYS A 1 28 ? 8.469 -14.965 0.665 1.00 0.00 28 CYS A O 10
ATOM 4166 N N . CYS A 1 29 ? 9.832 -16.277 1.890 1.00 0.00 29 CYS A N 10
ATOM 4167 C CA . CYS A 1 29 ? 8.717 -17.058 2.390 1.00 0.00 29 CYS A CA 10
ATOM 4168 C C . CYS A 1 29 ? 8.862 -17.243 3.871 1.00 0.00 29 CYS A C 10
ATOM 4169 O O . CYS A 1 29 ? 9.273 -18.303 4.339 1.00 0.00 29 CYS A O 10
ATOM 4176 N N . PRO A 1 30 ? 8.498 -16.228 4.623 1.00 0.00 30 PRO A N 10
ATOM 4177 C CA . PRO A 1 30 ? 8.581 -16.275 6.074 1.00 0.00 30 PRO A CA 10
ATOM 4178 C C . PRO A 1 30 ? 7.519 -17.137 6.685 1.00 0.00 30 PRO A C 10
ATOM 4179 O O . PRO A 1 30 ? 6.458 -17.349 6.100 1.00 0.00 30 PRO A O 10
ATOM 4190 N N . SER A 1 31 ? 7.786 -17.658 7.900 1.00 0.00 31 SER A N 10
ATOM 4191 C CA . SER A 1 31 ? 6.818 -18.499 8.562 1.00 0.00 31 SER A CA 10
ATOM 4192 C C . SER A 1 31 ? 5.824 -17.593 9.301 1.00 0.00 31 SER A C 10
ATOM 4193 O O . SER A 1 31 ? 6.188 -16.423 9.608 1.00 0.00 31 SER A O 10
ATOM 4201 N N . ALA A 1 1 ? 18.103 -20.725 -10.304 1.00 0.00 1 ALA A N 11
ATOM 4202 C CA . ALA A 1 1 ? 17.814 -20.085 -8.994 1.00 0.00 1 ALA A CA 11
ATOM 4203 C C . ALA A 1 1 ? 16.597 -19.203 -9.095 1.00 0.00 1 ALA A C 11
ATOM 4204 O O . ALA A 1 1 ? 15.557 -19.625 -9.602 1.00 0.00 1 ALA A O 11
ATOM 4213 N N . ASP A 1 2 ? 16.704 -17.953 -8.574 1.00 0.00 2 ASP A N 11
ATOM 4214 C CA . ASP A 1 2 ? 15.607 -17.002 -8.613 1.00 0.00 2 ASP A CA 11
ATOM 4215 C C . ASP A 1 2 ? 14.448 -17.529 -7.803 1.00 0.00 2 ASP A C 11
ATOM 4216 O O . ASP A 1 2 ? 13.322 -17.058 -7.952 1.00 0.00 2 ASP A O 11
ATOM 4225 N N . CYS A 1 3 ? 14.710 -18.507 -6.901 1.00 0.00 3 CYS A N 11
ATOM 4226 C CA . CYS A 1 3 ? 13.662 -19.079 -6.072 1.00 0.00 3 CYS A CA 11
ATOM 4227 C C . CYS A 1 3 ? 12.600 -19.681 -6.948 1.00 0.00 3 CYS A C 11
ATOM 4228 O O . CYS A 1 3 ? 11.417 -19.548 -6.661 1.00 0.00 3 CYS A O 11
ATOM 4235 N N . THR A 1 4 ? 12.995 -20.364 -8.042 1.00 0.00 4 THR A N 11
ATOM 4236 C CA . THR A 1 4 ? 12.017 -20.962 -8.919 1.00 0.00 4 THR A CA 11
ATOM 4237 C C . THR A 1 4 ? 11.404 -22.164 -8.249 1.00 0.00 4 THR A C 11
ATOM 4238 O O . THR A 1 4 ? 10.213 -22.422 -8.407 1.00 0.00 4 THR A O 11
ATOM 4249 N N . GLU A 1 5 ? 12.211 -22.939 -7.487 1.00 0.00 5 GLU A N 11
ATOM 4250 C CA . GLU A 1 5 ? 11.681 -24.116 -6.832 1.00 0.00 5 GLU A CA 11
ATOM 4251 C C . GLU A 1 5 ? 11.803 -23.950 -5.341 1.00 0.00 5 GLU A C 11
ATOM 4252 O O . GLU A 1 5 ? 11.230 -24.725 -4.580 1.00 0.00 5 GLU A O 11
ATOM 4264 N N . TYR A 1 6 ? 12.561 -22.930 -4.882 1.00 0.00 6 TYR A N 11
ATOM 4265 C CA . TYR A 1 6 ? 12.733 -22.727 -3.460 1.00 0.00 6 TYR A CA 11
ATOM 4266 C C . TYR A 1 6 ? 11.442 -22.233 -2.865 1.00 0.00 6 TYR A C 11
ATOM 4267 O O . TYR A 1 6 ? 11.116 -22.557 -1.725 1.00 0.00 6 TYR A O 11
ATOM 4285 N N . CYS A 1 7 ? 10.676 -21.419 -3.619 1.00 0.00 7 CYS A N 11
ATOM 4286 C CA . CYS A 1 7 ? 9.438 -20.906 -3.091 1.00 0.00 7 CYS A CA 11
ATOM 4287 C C . CYS A 1 7 ? 8.579 -20.550 -4.265 1.00 0.00 7 CYS A C 11
ATOM 4288 O O . CYS A 1 7 ? 9.064 -20.436 -5.384 1.00 0.00 7 CYS A O 11
ATOM 4295 N N . SER A 1 8 ? 7.259 -20.378 -4.029 1.00 0.00 8 SER A N 11
ATOM 4296 C CA . SER A 1 8 ? 6.352 -20.045 -5.105 1.00 0.00 8 SER A CA 11
ATOM 4297 C C . SER A 1 8 ? 6.611 -18.634 -5.570 1.00 0.00 8 SER A C 11
ATOM 4298 O O . SER A 1 8 ? 6.254 -18.271 -6.689 1.00 0.00 8 SER A O 11
ATOM 4305 N N . ASN A 1 9 ? 7.238 -17.799 -4.713 1.00 0.00 9 ASN A N 11
ATOM 4306 C CA . ASN A 1 9 ? 7.514 -16.435 -5.096 1.00 0.00 9 ASN A CA 11
ATOM 4307 C C . ASN A 1 9 ? 8.897 -16.395 -5.679 1.00 0.00 9 ASN A C 11
ATOM 4308 O O . ASN A 1 9 ? 9.856 -16.879 -5.078 1.00 0.00 9 ASN A O 11
ATOM 4319 N N . SER A 1 10 ? 9.024 -15.789 -6.883 1.00 0.00 10 SER A N 11
ATOM 4320 C CA . SER A 1 10 ? 10.312 -15.700 -7.532 1.00 0.00 10 SER A CA 11
ATOM 4321 C C . SER A 1 10 ? 11.014 -14.494 -6.983 1.00 0.00 10 SER A C 11
ATOM 4322 O O . SER A 1 10 ? 10.413 -13.436 -6.808 1.00 0.00 10 SER A O 11
ATOM 4329 N N . CYS A 1 11 ? 12.329 -14.634 -6.712 1.00 0.00 11 CYS A N 11
ATOM 4330 C CA . CYS A 1 11 ? 13.091 -13.533 -6.168 1.00 0.00 11 CYS A CA 11
ATOM 4331 C C . CYS A 1 11 ? 14.369 -13.419 -6.946 1.00 0.00 11 CYS A C 11
ATOM 4332 O O . CYS A 1 11 ? 15.385 -14.003 -6.570 1.00 0.00 11 CYS A O 11
ATOM 4339 N N . PRO A 1 12 ? 14.347 -12.664 -8.021 1.00 0.00 12 PRO A N 11
ATOM 4340 C CA . PRO A 1 12 ? 15.534 -12.473 -8.844 1.00 0.00 12 PRO A CA 11
ATOM 4341 C C . PRO A 1 12 ? 16.603 -11.686 -8.141 1.00 0.00 12 PRO A C 11
ATOM 4342 O O . PRO A 1 12 ? 17.766 -11.715 -8.526 1.00 0.00 12 PRO A O 11
ATOM 4353 N N . PHE A 1 13 ? 16.211 -10.959 -7.075 1.00 0.00 13 PHE A N 11
ATOM 4354 C CA . PHE A 1 13 ? 17.151 -10.164 -6.321 1.00 0.00 13 PHE A CA 11
ATOM 4355 C C . PHE A 1 13 ? 17.836 -11.050 -5.312 1.00 0.00 13 PHE A C 11
ATOM 4356 O O . PHE A 1 13 ? 18.819 -10.655 -4.688 1.00 0.00 13 PHE A O 11
ATOM 4373 N N . CYS A 1 14 ? 17.327 -12.288 -5.137 1.00 0.00 14 CYS A N 11
ATOM 4374 C CA . CYS A 1 14 ? 17.882 -13.188 -4.150 1.00 0.00 14 CYS A CA 11
ATOM 4375 C C . CYS A 1 14 ? 19.227 -13.689 -4.590 1.00 0.00 14 CYS A C 11
ATOM 4376 O O . CYS A 1 14 ? 20.069 -14.003 -3.754 1.00 0.00 14 CYS A O 11
ATOM 4383 N N . ASN A 1 15 ? 19.478 -13.776 -5.915 1.00 0.00 15 ASN A N 11
ATOM 4384 C CA . ASN A 1 15 ? 20.752 -14.288 -6.375 1.00 0.00 15 ASN A CA 11
ATOM 4385 C C . ASN A 1 15 ? 21.824 -13.249 -6.151 1.00 0.00 15 ASN A C 11
ATOM 4386 O O . ASN A 1 15 ? 22.994 -13.484 -6.451 1.00 0.00 15 ASN A O 11
ATOM 4397 N N . GLY A 1 16 ? 21.444 -12.072 -5.604 1.00 0.00 16 GLY A N 11
ATOM 4398 C CA . GLY A 1 16 ? 22.414 -11.039 -5.345 1.00 0.00 16 GLY A CA 11
ATOM 4399 C C . GLY A 1 16 ? 22.963 -11.245 -3.963 1.00 0.00 16 GLY A C 11
ATOM 4400 O O . GLY A 1 16 ? 23.830 -10.495 -3.520 1.00 0.00 16 GLY A O 11
ATOM 4404 N N . GLN A 1 17 ? 22.464 -12.277 -3.240 1.00 0.00 17 GLN A N 11
ATOM 4405 C CA . GLN A 1 17 ? 22.944 -12.539 -1.903 1.00 0.00 17 GLN A CA 11
ATOM 4406 C C . GLN A 1 17 ? 23.307 -13.998 -1.837 1.00 0.00 17 GLN A C 11
ATOM 4407 O O . GLN A 1 17 ? 22.678 -14.843 -2.473 1.00 0.00 17 GLN A O 11
ATOM 4421 N N . PRO A 1 18 ? 24.327 -14.308 -1.063 1.00 0.00 18 PRO A N 11
ATOM 4422 C CA . PRO A 1 18 ? 24.785 -15.677 -0.903 1.00 0.00 18 PRO A CA 11
ATOM 4423 C C . PRO A 1 18 ? 24.025 -16.458 0.131 1.00 0.00 18 PRO A C 11
ATOM 4424 O O . PRO A 1 18 ? 24.094 -17.686 0.161 1.00 0.00 18 PRO A O 11
ATOM 4435 N N . LEU A 1 19 ? 23.267 -15.760 1.004 1.00 0.00 19 LEU A N 11
ATOM 4436 C CA . LEU A 1 19 ? 22.528 -16.444 2.039 1.00 0.00 19 LEU A CA 11
ATOM 4437 C C . LEU A 1 19 ? 21.124 -16.643 1.549 1.00 0.00 19 LEU A C 11
ATOM 4438 O O . LEU A 1 19 ? 20.254 -15.802 1.758 1.00 0.00 19 LEU A O 11
ATOM 4453 N N . TYR A 1 20 ? 20.874 -17.792 0.884 1.00 0.00 20 TYR A N 11
ATOM 4454 C CA . TYR A 1 20 ? 19.554 -18.085 0.375 1.00 0.00 20 TYR A CA 11
ATOM 4455 C C . TYR A 1 20 ? 18.635 -18.416 1.522 1.00 0.00 20 TYR A C 11
ATOM 4456 O O . TYR A 1 20 ? 17.429 -18.202 1.436 1.00 0.00 20 TYR A O 11
ATOM 4474 N N . GLN A 1 21 ? 19.187 -18.964 2.625 1.00 0.00 21 GLN A N 11
ATOM 4475 C CA . GLN A 1 21 ? 18.364 -19.339 3.757 1.00 0.00 21 GLN A CA 11
ATOM 4476 C C . GLN A 1 21 ? 17.740 -18.113 4.380 1.00 0.00 21 GLN A C 11
ATOM 4477 O O . GLN A 1 21 ? 16.569 -18.127 4.750 1.00 0.00 21 GLN A O 11
ATOM 4491 N N . LEU A 1 22 ? 18.500 -17.008 4.499 1.00 0.00 22 LEU A N 11
ATOM 4492 C CA . LEU A 1 22 ? 17.953 -15.824 5.125 1.00 0.00 22 LEU A CA 11
ATOM 4493 C C . LEU A 1 22 ? 17.325 -14.954 4.074 1.00 0.00 22 LEU A C 11
ATOM 4494 O O . LEU A 1 22 ? 16.628 -13.992 4.390 1.00 0.00 22 LEU A O 11
ATOM 4509 N N . CYS A 1 23 ? 17.531 -15.289 2.788 1.00 0.00 23 CYS A N 11
ATOM 4510 C CA . CYS A 1 23 ? 16.995 -14.469 1.731 1.00 0.00 23 CYS A CA 11
ATOM 4511 C C . CYS A 1 23 ? 15.728 -15.081 1.200 1.00 0.00 23 CYS A C 11
ATOM 4512 O O . CYS A 1 23 ? 14.647 -14.541 1.389 1.00 0.00 23 CYS A O 11
ATOM 4519 N N . CYS A 1 24 ? 15.836 -16.233 0.519 1.00 0.00 24 CYS A N 11
ATOM 4520 C CA . CYS A 1 24 ? 14.674 -16.837 -0.095 1.00 0.00 24 CYS A CA 11
ATOM 4521 C C . CYS A 1 24 ? 13.785 -17.481 0.933 1.00 0.00 24 CYS A C 11
ATOM 4522 O O . CYS A 1 24 ? 12.580 -17.227 0.977 1.00 0.00 24 CYS A O 11
ATOM 4529 N N . ILE A 1 25 ? 14.362 -18.326 1.802 1.00 0.00 25 ILE A N 11
ATOM 4530 C CA . ILE A 1 25 ? 13.557 -19.039 2.763 1.00 0.00 25 ILE A CA 11
ATOM 4531 C C . ILE A 1 25 ? 12.989 -18.090 3.786 1.00 0.00 25 ILE A C 11
ATOM 4532 O O . ILE A 1 25 ? 11.828 -18.218 4.162 1.00 0.00 25 ILE A O 11
ATOM 4548 N N . ASN A 1 26 ? 13.780 -17.106 4.262 1.00 0.00 26 ASN A N 11
ATOM 4549 C CA . ASN A 1 26 ? 13.274 -16.223 5.291 1.00 0.00 26 ASN A CA 11
ATOM 4550 C C . ASN A 1 26 ? 12.615 -14.986 4.711 1.00 0.00 26 ASN A C 11
ATOM 4551 O O . ASN A 1 26 ? 11.403 -14.833 4.805 1.00 0.00 26 ASN A O 11
ATOM 4562 N N . ASN A 1 27 ? 13.402 -14.065 4.106 1.00 0.00 27 ASN A N 11
ATOM 4563 C CA . ASN A 1 27 ? 12.840 -12.806 3.633 1.00 0.00 27 ASN A CA 11
ATOM 4564 C C . ASN A 1 27 ? 11.812 -12.973 2.531 1.00 0.00 27 ASN A C 11
ATOM 4565 O O . ASN A 1 27 ? 10.768 -12.325 2.575 1.00 0.00 27 ASN A O 11
ATOM 4576 N N . CYS A 1 28 ? 12.064 -13.820 1.507 1.00 0.00 28 CYS A N 11
ATOM 4577 C CA . CYS A 1 28 ? 11.097 -13.937 0.423 1.00 0.00 28 CYS A CA 11
ATOM 4578 C C . CYS A 1 28 ? 9.831 -14.590 0.890 1.00 0.00 28 CYS A C 11
ATOM 4579 O O . CYS A 1 28 ? 8.743 -14.151 0.526 1.00 0.00 28 CYS A O 11
ATOM 4586 N N . CYS A 1 29 ? 9.930 -15.667 1.700 1.00 0.00 29 CYS A N 11
ATOM 4587 C CA . CYS A 1 29 ? 8.724 -16.343 2.137 1.00 0.00 29 CYS A CA 11
ATOM 4588 C C . CYS A 1 29 ? 8.787 -16.552 3.622 1.00 0.00 29 CYS A C 11
ATOM 4589 O O . CYS A 1 29 ? 9.097 -17.645 4.089 1.00 0.00 29 CYS A O 11
ATOM 4596 N N . PRO A 1 30 ? 8.464 -15.521 4.379 1.00 0.00 30 PRO A N 11
ATOM 4597 C CA . PRO A 1 30 ? 8.484 -15.595 5.837 1.00 0.00 30 PRO A CA 11
ATOM 4598 C C . PRO A 1 30 ? 7.569 -16.652 6.382 1.00 0.00 30 PRO A C 11
ATOM 4599 O O . PRO A 1 30 ? 6.471 -16.864 5.870 1.00 0.00 30 PRO A O 11
ATOM 4610 N N . SER A 1 31 ? 8.010 -17.339 7.454 1.00 0.00 31 SER A N 11
ATOM 4611 C CA . SER A 1 31 ? 7.194 -18.373 8.039 1.00 0.00 31 SER A CA 11
ATOM 4612 C C . SER A 1 31 ? 7.565 -18.473 9.520 1.00 0.00 31 SER A C 11
ATOM 4613 O O . SER A 1 31 ? 8.773 -18.687 9.816 1.00 0.00 31 SER A O 11
ATOM 4621 N N . ALA A 1 1 ? 17.848 -20.729 -10.404 1.00 0.00 1 ALA A N 12
ATOM 4622 C CA . ALA A 1 1 ? 18.151 -19.331 -9.997 1.00 0.00 1 ALA A CA 12
ATOM 4623 C C . ALA A 1 1 ? 16.898 -18.619 -9.568 1.00 0.00 1 ALA A C 12
ATOM 4624 O O . ALA A 1 1 ? 15.788 -19.117 -9.762 1.00 0.00 1 ALA A O 12
ATOM 4633 N N . ASP A 1 2 ? 17.077 -17.423 -8.946 1.00 0.00 2 ASP A N 12
ATOM 4634 C CA . ASP A 1 2 ? 15.970 -16.612 -8.484 1.00 0.00 2 ASP A CA 12
ATOM 4635 C C . ASP A 1 2 ? 15.453 -17.204 -7.206 1.00 0.00 2 ASP A C 12
ATOM 4636 O O . ASP A 1 2 ? 15.588 -16.617 -6.137 1.00 0.00 2 ASP A O 12
ATOM 4645 N N . CYS A 1 3 ? 14.849 -18.398 -7.301 1.00 0.00 3 CYS A N 12
ATOM 4646 C CA . CYS A 1 3 ? 14.305 -19.047 -6.132 1.00 0.00 3 CYS A CA 12
ATOM 4647 C C . CYS A 1 3 ? 13.698 -20.338 -6.592 1.00 0.00 3 CYS A C 12
ATOM 4648 O O . CYS A 1 3 ? 12.483 -20.508 -6.562 1.00 0.00 3 CYS A O 12
ATOM 4655 N N . THR A 1 4 ? 14.544 -21.294 -7.025 1.00 0.00 4 THR A N 12
ATOM 4656 C CA . THR A 1 4 ? 14.034 -22.559 -7.485 1.00 0.00 4 THR A CA 12
ATOM 4657 C C . THR A 1 4 ? 14.286 -23.570 -6.410 1.00 0.00 4 THR A C 12
ATOM 4658 O O . THR A 1 4 ? 15.351 -23.591 -5.798 1.00 0.00 4 THR A O 12
ATOM 4669 N N . GLU A 1 5 ? 13.277 -24.442 -6.163 1.00 0.00 5 GLU A N 12
ATOM 4670 C CA . GLU A 1 5 ? 13.389 -25.473 -5.150 1.00 0.00 5 GLU A CA 12
ATOM 4671 C C . GLU A 1 5 ? 13.595 -24.821 -3.807 1.00 0.00 5 GLU A C 12
ATOM 4672 O O . GLU A 1 5 ? 14.324 -25.338 -2.962 1.00 0.00 5 GLU A O 12
ATOM 4684 N N . TYR A 1 6 ? 12.937 -23.663 -3.577 1.00 0.00 6 TYR A N 12
ATOM 4685 C CA . TYR A 1 6 ? 13.080 -22.984 -2.311 1.00 0.00 6 TYR A CA 12
ATOM 4686 C C . TYR A 1 6 ? 11.733 -22.459 -1.913 1.00 0.00 6 TYR A C 12
ATOM 4687 O O . TYR A 1 6 ? 11.246 -22.741 -0.821 1.00 0.00 6 TYR A O 12
ATOM 4705 N N . CYS A 1 7 ? 11.093 -21.664 -2.797 1.00 0.00 7 CYS A N 12
ATOM 4706 C CA . CYS A 1 7 ? 9.801 -21.119 -2.472 1.00 0.00 7 CYS A CA 12
ATOM 4707 C C . CYS A 1 7 ? 9.129 -20.778 -3.767 1.00 0.00 7 CYS A C 12
ATOM 4708 O O . CYS A 1 7 ? 9.788 -20.558 -4.779 1.00 0.00 7 CYS A O 12
ATOM 4715 N N . SER A 1 8 ? 7.778 -20.746 -3.754 1.00 0.00 8 SER A N 12
ATOM 4716 C CA . SER A 1 8 ? 7.016 -20.440 -4.946 1.00 0.00 8 SER A CA 12
ATOM 4717 C C . SER A 1 8 ? 7.321 -19.035 -5.392 1.00 0.00 8 SER A C 12
ATOM 4718 O O . SER A 1 8 ? 7.407 -18.766 -6.588 1.00 0.00 8 SER A O 12
ATOM 4725 N N . ASN A 1 9 ? 7.472 -18.092 -4.431 1.00 0.00 9 ASN A N 12
ATOM 4726 C CA . ASN A 1 9 ? 7.750 -16.718 -4.789 1.00 0.00 9 ASN A CA 12
ATOM 4727 C C . ASN A 1 9 ? 9.109 -16.661 -5.429 1.00 0.00 9 ASN A C 12
ATOM 4728 O O . ASN A 1 9 ? 10.062 -17.281 -4.959 1.00 0.00 9 ASN A O 12
ATOM 4739 N N . SER A 1 10 ? 9.224 -15.873 -6.523 1.00 0.00 10 SER A N 12
ATOM 4740 C CA . SER A 1 10 ? 10.482 -15.757 -7.216 1.00 0.00 10 SER A CA 12
ATOM 4741 C C . SER A 1 10 ? 11.080 -14.435 -6.846 1.00 0.00 10 SER A C 12
ATOM 4742 O O . SER A 1 10 ? 10.431 -13.395 -6.941 1.00 0.00 10 SER A O 12
ATOM 4749 N N . CYS A 1 11 ? 12.360 -14.457 -6.418 1.00 0.00 11 CYS A N 12
ATOM 4750 C CA . CYS A 1 11 ? 13.033 -13.241 -6.031 1.00 0.00 11 CYS A CA 12
ATOM 4751 C C . CYS A 1 11 ? 14.283 -13.135 -6.860 1.00 0.00 11 CYS A C 12
ATOM 4752 O O . CYS A 1 11 ? 15.280 -13.789 -6.572 1.00 0.00 11 CYS A O 12
ATOM 4759 N N . PRO A 1 12 ? 14.263 -12.305 -7.881 1.00 0.00 12 PRO A N 12
ATOM 4760 C CA . PRO A 1 12 ? 15.427 -12.134 -8.744 1.00 0.00 12 PRO A CA 12
ATOM 4761 C C . PRO A 1 12 ? 16.590 -11.497 -8.038 1.00 0.00 12 PRO A C 12
ATOM 4762 O O . PRO A 1 12 ? 17.740 -11.652 -8.445 1.00 0.00 12 PRO A O 12
ATOM 4773 N N . PHE A 1 13 ? 16.300 -10.777 -6.933 1.00 0.00 13 PHE A N 12
ATOM 4774 C CA . PHE A 1 13 ? 17.336 -10.118 -6.173 1.00 0.00 13 PHE A CA 12
ATOM 4775 C C . PHE A 1 13 ? 18.013 -11.133 -5.287 1.00 0.00 13 PHE A C 12
ATOM 4776 O O . PHE A 1 13 ? 19.033 -10.842 -4.665 1.00 0.00 13 PHE A O 12
ATOM 4793 N N . CYS A 1 14 ? 17.462 -12.365 -5.228 1.00 0.00 14 CYS A N 12
ATOM 4794 C CA . CYS A 1 14 ? 18.019 -13.387 -4.370 1.00 0.00 14 CYS A CA 12
ATOM 4795 C C . CYS A 1 14 ? 19.324 -13.869 -4.930 1.00 0.00 14 CYS A C 12
ATOM 4796 O O . CYS A 1 14 ? 20.163 -14.379 -4.197 1.00 0.00 14 CYS A O 12
ATOM 4803 N N . ASN A 1 15 ? 19.532 -13.723 -6.255 1.00 0.00 15 ASN A N 12
ATOM 4804 C CA . ASN A 1 15 ? 20.760 -14.191 -6.855 1.00 0.00 15 ASN A CA 12
ATOM 4805 C C . ASN A 1 15 ? 21.908 -13.358 -6.342 1.00 0.00 15 ASN A C 12
ATOM 4806 O O . ASN A 1 15 ? 23.058 -13.787 -6.381 1.00 0.00 15 ASN A O 12
ATOM 4817 N N . GLY A 1 16 ? 21.615 -12.132 -5.849 1.00 0.00 16 GLY A N 12
ATOM 4818 C CA . GLY A 1 16 ? 22.661 -11.272 -5.347 1.00 0.00 16 GLY A CA 12
ATOM 4819 C C . GLY A 1 16 ? 22.840 -11.526 -3.878 1.00 0.00 16 GLY A C 12
ATOM 4820 O O . GLY A 1 16 ? 23.643 -10.860 -3.227 1.00 0.00 16 GLY A O 12
ATOM 4824 N N . GLN A 1 17 ? 22.091 -12.500 -3.314 1.00 0.00 17 GLN A N 12
ATOM 4825 C CA . GLN A 1 17 ? 22.203 -12.794 -1.905 1.00 0.00 17 GLN A CA 12
ATOM 4826 C C . GLN A 1 17 ? 22.905 -14.124 -1.774 1.00 0.00 17 GLN A C 12
ATOM 4827 O O . GLN A 1 17 ? 22.406 -15.150 -2.236 1.00 0.00 17 GLN A O 12
ATOM 4841 N N . PRO A 1 18 ? 24.070 -14.123 -1.147 1.00 0.00 18 PRO A N 12
ATOM 4842 C CA . PRO A 1 18 ? 24.850 -15.346 -0.947 1.00 0.00 18 PRO A CA 12
ATOM 4843 C C . PRO A 1 18 ? 24.110 -16.437 -0.225 1.00 0.00 18 PRO A C 12
ATOM 4844 O O . PRO A 1 18 ? 24.278 -17.615 -0.535 1.00 0.00 18 PRO A O 12
ATOM 4855 N N . LEU A 1 19 ? 23.269 -16.065 0.765 1.00 0.00 19 LEU A N 12
ATOM 4856 C CA . LEU A 1 19 ? 22.537 -17.061 1.510 1.00 0.00 19 LEU A CA 12
ATOM 4857 C C . LEU A 1 19 ? 21.120 -17.044 1.024 1.00 0.00 19 LEU A C 12
ATOM 4858 O O . LEU A 1 19 ? 20.447 -16.015 1.059 1.00 0.00 19 LEU A O 12
ATOM 4873 N N . TYR A 1 20 ? 20.624 -18.219 0.577 1.00 0.00 20 TYR A N 12
ATOM 4874 C CA . TYR A 1 20 ? 19.271 -18.312 0.088 1.00 0.00 20 TYR A CA 12
ATOM 4875 C C . TYR A 1 20 ? 18.367 -18.662 1.242 1.00 0.00 20 TYR A C 12
ATOM 4876 O O . TYR A 1 20 ? 17.149 -18.522 1.146 1.00 0.00 20 TYR A O 12
ATOM 4894 N N . GLN A 1 21 ? 18.944 -19.136 2.368 1.00 0.00 21 GLN A N 12
ATOM 4895 C CA . GLN A 1 21 ? 18.135 -19.501 3.512 1.00 0.00 21 GLN A CA 12
ATOM 4896 C C . GLN A 1 21 ? 17.556 -18.255 4.133 1.00 0.00 21 GLN A C 12
ATOM 4897 O O . GLN A 1 21 ? 16.390 -18.219 4.514 1.00 0.00 21 GLN A O 12
ATOM 4911 N N . LEU A 1 22 ? 18.360 -17.181 4.226 1.00 0.00 22 LEU A N 12
ATOM 4912 C CA . LEU A 1 22 ? 17.879 -15.966 4.839 1.00 0.00 22 LEU A CA 12
ATOM 4913 C C . LEU A 1 22 ? 17.203 -15.129 3.791 1.00 0.00 22 LEU A C 12
ATOM 4914 O O . LEU A 1 22 ? 16.434 -14.226 4.108 1.00 0.00 22 LEU A O 12
ATOM 4929 N N . CYS A 1 23 ? 17.456 -15.432 2.509 1.00 0.00 23 CYS A N 12
ATOM 4930 C CA . CYS A 1 23 ? 16.893 -14.637 1.445 1.00 0.00 23 CYS A CA 12
ATOM 4931 C C . CYS A 1 23 ? 15.577 -15.208 0.982 1.00 0.00 23 CYS A C 12
ATOM 4932 O O . CYS A 1 23 ? 14.559 -14.530 1.038 1.00 0.00 23 CYS A O 12
ATOM 4939 N N . CYS A 1 24 ? 15.555 -16.478 0.529 1.00 0.00 24 CYS A N 12
ATOM 4940 C CA . CYS A 1 24 ? 14.329 -17.033 -0.014 1.00 0.00 24 CYS A CA 12
ATOM 4941 C C . CYS A 1 24 ? 13.470 -17.627 1.061 1.00 0.00 24 CYS A C 12
ATOM 4942 O O . CYS A 1 24 ? 12.282 -17.317 1.154 1.00 0.00 24 CYS A O 12
ATOM 4949 N N . ILE A 1 25 ? 14.047 -18.496 1.905 1.00 0.00 25 ILE A N 12
ATOM 4950 C CA . ILE A 1 25 ? 13.257 -19.168 2.911 1.00 0.00 25 ILE A CA 12
ATOM 4951 C C . ILE A 1 25 ? 12.704 -18.180 3.909 1.00 0.00 25 ILE A C 12
ATOM 4952 O O . ILE A 1 25 ? 11.542 -18.286 4.291 1.00 0.00 25 ILE A O 12
ATOM 4968 N N . ASN A 1 26 ? 13.504 -17.185 4.355 1.00 0.00 26 ASN A N 12
ATOM 4969 C CA . ASN A 1 26 ? 12.999 -16.275 5.365 1.00 0.00 26 ASN A CA 12
ATOM 4970 C C . ASN A 1 26 ? 12.422 -15.002 4.776 1.00 0.00 26 ASN A C 12
ATOM 4971 O O . ASN A 1 26 ? 11.222 -14.772 4.873 1.00 0.00 26 ASN A O 12
ATOM 4982 N N . ASN A 1 27 ? 13.259 -14.135 4.161 1.00 0.00 27 ASN A N 12
ATOM 4983 C CA . ASN A 1 27 ? 12.761 -12.852 3.674 1.00 0.00 27 ASN A CA 12
ATOM 4984 C C . ASN A 1 27 ? 11.757 -12.976 2.548 1.00 0.00 27 ASN A C 12
ATOM 4985 O O . ASN A 1 27 ? 10.736 -12.290 2.568 1.00 0.00 27 ASN A O 12
ATOM 4996 N N . CYS A 1 28 ? 12.005 -13.826 1.528 1.00 0.00 28 CYS A N 12
ATOM 4997 C CA . CYS A 1 28 ? 11.064 -13.910 0.418 1.00 0.00 28 CYS A CA 12
ATOM 4998 C C . CYS A 1 28 ? 9.764 -14.510 0.865 1.00 0.00 28 CYS A C 12
ATOM 4999 O O . CYS A 1 28 ? 8.700 -14.073 0.429 1.00 0.00 28 CYS A O 12
ATOM 5006 N N . CYS A 1 29 ? 9.809 -15.549 1.727 1.00 0.00 29 CYS A N 12
ATOM 5007 C CA . CYS A 1 29 ? 8.577 -16.178 2.159 1.00 0.00 29 CYS A CA 12
ATOM 5008 C C . CYS A 1 29 ? 8.578 -16.284 3.657 1.00 0.00 29 CYS A C 12
ATOM 5009 O O . CYS A 1 29 ? 8.870 -17.341 4.211 1.00 0.00 29 CYS A O 12
ATOM 5016 N N . PRO A 1 30 ? 8.227 -15.203 4.327 1.00 0.00 30 PRO A N 12
ATOM 5017 C CA . PRO A 1 30 ? 8.182 -15.179 5.786 1.00 0.00 30 PRO A CA 12
ATOM 5018 C C . PRO A 1 30 ? 7.237 -16.194 6.356 1.00 0.00 30 PRO A C 12
ATOM 5019 O O . PRO A 1 30 ? 6.159 -16.431 5.814 1.00 0.00 30 PRO A O 12
ATOM 5030 N N . SER A 1 31 ? 7.626 -16.813 7.487 1.00 0.00 31 SER A N 12
ATOM 5031 C CA . SER A 1 31 ? 6.779 -17.805 8.100 1.00 0.00 31 SER A CA 12
ATOM 5032 C C . SER A 1 31 ? 7.234 -17.979 9.553 1.00 0.00 31 SER A C 12
ATOM 5033 O O . SER A 1 31 ? 6.498 -18.650 10.325 1.00 0.00 31 SER A O 12
ATOM 5041 N N . ALA A 1 1 ? 18.721 -20.055 -8.674 1.00 0.00 1 ALA A N 13
ATOM 5042 C CA . ALA A 1 1 ? 19.070 -18.612 -8.723 1.00 0.00 1 ALA A CA 13
ATOM 5043 C C . ALA A 1 1 ? 17.940 -17.777 -8.190 1.00 0.00 1 ALA A C 13
ATOM 5044 O O . ALA A 1 1 ? 18.043 -17.165 -7.126 1.00 0.00 1 ALA A O 13
ATOM 5053 N N . ASP A 1 2 ? 16.822 -17.742 -8.944 1.00 0.00 2 ASP A N 13
ATOM 5054 C CA . ASP A 1 2 ? 15.665 -16.976 -8.540 1.00 0.00 2 ASP A CA 13
ATOM 5055 C C . ASP A 1 2 ? 15.039 -17.634 -7.334 1.00 0.00 2 ASP A C 13
ATOM 5056 O O . ASP A 1 2 ? 14.286 -16.997 -6.598 1.00 0.00 2 ASP A O 13
ATOM 5065 N N . CYS A 1 3 ? 15.330 -18.942 -7.121 1.00 0.00 3 CYS A N 13
ATOM 5066 C CA . CYS A 1 3 ? 14.777 -19.668 -5.991 1.00 0.00 3 CYS A CA 13
ATOM 5067 C C . CYS A 1 3 ? 13.290 -19.796 -6.176 1.00 0.00 3 CYS A C 13
ATOM 5068 O O . CYS A 1 3 ? 12.517 -19.567 -5.248 1.00 0.00 3 CYS A O 13
ATOM 5075 N N . THR A 1 4 ? 12.857 -20.196 -7.390 1.00 0.00 4 THR A N 13
ATOM 5076 C CA . THR A 1 4 ? 11.442 -20.336 -7.652 1.00 0.00 4 THR A CA 13
ATOM 5077 C C . THR A 1 4 ? 11.005 -21.714 -7.225 1.00 0.00 4 THR A C 13
ATOM 5078 O O . THR A 1 4 ? 9.813 -21.984 -7.097 1.00 0.00 4 THR A O 13
ATOM 5089 N N . GLU A 1 5 ? 11.973 -22.632 -7.021 1.00 0.00 5 GLU A N 13
ATOM 5090 C CA . GLU A 1 5 ? 11.641 -23.980 -6.625 1.00 0.00 5 GLU A CA 13
ATOM 5091 C C . GLU A 1 5 ? 11.136 -23.991 -5.203 1.00 0.00 5 GLU A C 13
ATOM 5092 O O . GLU A 1 5 ? 10.202 -24.721 -4.880 1.00 0.00 5 GLU A O 13
ATOM 5104 N N . TYR A 1 6 ? 11.751 -23.180 -4.312 1.00 0.00 6 TYR A N 13
ATOM 5105 C CA . TYR A 1 6 ? 11.345 -23.182 -2.923 1.00 0.00 6 TYR A CA 13
ATOM 5106 C C . TYR A 1 6 ? 10.226 -22.200 -2.709 1.00 0.00 6 TYR A C 13
ATOM 5107 O O . TYR A 1 6 ? 9.318 -22.460 -1.921 1.00 0.00 6 TYR A O 13
ATOM 5125 N N . CYS A 1 7 ? 10.258 -21.040 -3.399 1.00 0.00 7 CYS A N 13
ATOM 5126 C CA . CYS A 1 7 ? 9.215 -20.055 -3.210 1.00 0.00 7 CYS A CA 13
ATOM 5127 C C . CYS A 1 7 ? 8.527 -19.837 -4.517 1.00 0.00 7 CYS A C 13
ATOM 5128 O O . CYS A 1 7 ? 9.164 -19.688 -5.550 1.00 0.00 7 CYS A O 13
ATOM 5135 N N . SER A 1 8 ? 7.172 -19.796 -4.479 1.00 0.00 8 SER A N 13
ATOM 5136 C CA . SER A 1 8 ? 6.396 -19.589 -5.682 1.00 0.00 8 SER A CA 13
ATOM 5137 C C . SER A 1 8 ? 6.723 -18.229 -6.228 1.00 0.00 8 SER A C 13
ATOM 5138 O O . SER A 1 8 ? 6.823 -18.046 -7.439 1.00 0.00 8 SER A O 13
ATOM 5145 N N . ASN A 1 9 ? 6.882 -17.230 -5.332 1.00 0.00 9 ASN A N 13
ATOM 5146 C CA . ASN A 1 9 ? 7.206 -15.899 -5.776 1.00 0.00 9 ASN A CA 13
ATOM 5147 C C . ASN A 1 9 ? 8.646 -15.914 -6.196 1.00 0.00 9 ASN A C 13
ATOM 5148 O O . ASN A 1 9 ? 9.513 -16.402 -5.471 1.00 0.00 9 ASN A O 13
ATOM 5159 N N . SER A 1 10 ? 8.932 -15.360 -7.394 1.00 0.00 10 SER A N 13
ATOM 5160 C CA . SER A 1 10 ? 10.287 -15.338 -7.884 1.00 0.00 10 SER A CA 13
ATOM 5161 C C . SER A 1 10 ? 11.042 -14.289 -7.127 1.00 0.00 10 SER A C 13
ATOM 5162 O O . SER A 1 10 ? 10.516 -13.220 -6.823 1.00 0.00 10 SER A O 13
ATOM 5169 N N . CYS A 1 11 ? 12.324 -14.580 -6.819 1.00 0.00 11 CYS A N 13
ATOM 5170 C CA . CYS A 1 11 ? 13.144 -13.637 -6.098 1.00 0.00 11 CYS A CA 13
ATOM 5171 C C . CYS A 1 11 ? 14.414 -13.458 -6.878 1.00 0.00 11 CYS A C 13
ATOM 5172 O O . CYS A 1 11 ? 15.441 -14.053 -6.554 1.00 0.00 11 CYS A O 13
ATOM 5179 N N . PRO A 1 12 ? 14.372 -12.629 -7.899 1.00 0.00 12 PRO A N 13
ATOM 5180 C CA . PRO A 1 12 ? 15.544 -12.376 -8.730 1.00 0.00 12 PRO A CA 13
ATOM 5181 C C . PRO A 1 12 ? 16.634 -11.662 -7.989 1.00 0.00 12 PRO A C 13
ATOM 5182 O O . PRO A 1 12 ? 17.790 -11.676 -8.397 1.00 0.00 12 PRO A O 13
ATOM 5193 N N . PHE A 1 13 ? 16.269 -11.019 -6.865 1.00 0.00 13 PHE A N 13
ATOM 5194 C CA . PHE A 1 13 ? 17.229 -10.301 -6.066 1.00 0.00 13 PHE A CA 13
ATOM 5195 C C . PHE A 1 13 ? 17.930 -11.279 -5.159 1.00 0.00 13 PHE A C 13
ATOM 5196 O O . PHE A 1 13 ? 18.931 -10.946 -4.528 1.00 0.00 13 PHE A O 13
ATOM 5213 N N . CYS A 1 14 ? 17.421 -12.528 -5.088 1.00 0.00 14 CYS A N 13
ATOM 5214 C CA . CYS A 1 14 ? 17.994 -13.507 -4.193 1.00 0.00 14 CYS A CA 13
ATOM 5215 C C . CYS A 1 14 ? 19.318 -13.981 -4.710 1.00 0.00 14 CYS A C 13
ATOM 5216 O O . CYS A 1 14 ? 20.205 -14.299 -3.927 1.00 0.00 14 CYS A O 13
ATOM 5223 N N . ASN A 1 15 ? 19.500 -14.044 -6.045 1.00 0.00 15 ASN A N 13
ATOM 5224 C CA . ASN A 1 15 ? 20.759 -14.523 -6.573 1.00 0.00 15 ASN A CA 13
ATOM 5225 C C . ASN A 1 15 ? 21.817 -13.467 -6.369 1.00 0.00 15 ASN A C 13
ATOM 5226 O O . ASN A 1 15 ? 22.994 -13.699 -6.640 1.00 0.00 15 ASN A O 13
ATOM 5237 N N . GLY A 1 16 ? 21.415 -12.273 -5.873 1.00 0.00 16 GLY A N 13
ATOM 5238 C CA . GLY A 1 16 ? 22.368 -11.221 -5.626 1.00 0.00 16 GLY A CA 13
ATOM 5239 C C . GLY A 1 16 ? 22.730 -11.255 -4.168 1.00 0.00 16 GLY A C 13
ATOM 5240 O O . GLY A 1 16 ? 23.534 -10.447 -3.706 1.00 0.00 16 GLY A O 13
ATOM 5244 N N . GLN A 1 17 ? 22.140 -12.203 -3.401 1.00 0.00 17 GLN A N 13
ATOM 5245 C CA . GLN A 1 17 ? 22.427 -12.295 -1.990 1.00 0.00 17 GLN A CA 13
ATOM 5246 C C . GLN A 1 17 ? 22.858 -13.716 -1.709 1.00 0.00 17 GLN A C 13
ATOM 5247 O O . GLN A 1 17 ? 22.054 -14.644 -1.761 1.00 0.00 17 GLN A O 13
ATOM 5261 N N . PRO A 1 18 ? 24.130 -13.899 -1.403 1.00 0.00 18 PRO A N 13
ATOM 5262 C CA . PRO A 1 18 ? 24.690 -15.223 -1.114 1.00 0.00 18 PRO A CA 13
ATOM 5263 C C . PRO A 1 18 ? 23.996 -15.972 -0.010 1.00 0.00 18 PRO A C 13
ATOM 5264 O O . PRO A 1 18 ? 23.931 -17.201 -0.036 1.00 0.00 18 PRO A O 13
ATOM 5275 N N . LEU A 1 19 ? 23.467 -15.250 1.001 1.00 0.00 19 LEU A N 13
ATOM 5276 C CA . LEU A 1 19 ? 22.806 -15.913 2.100 1.00 0.00 19 LEU A CA 13
ATOM 5277 C C . LEU A 1 19 ? 21.407 -16.259 1.670 1.00 0.00 19 LEU A C 13
ATOM 5278 O O . LEU A 1 19 ? 20.478 -15.471 1.832 1.00 0.00 19 LEU A O 13
ATOM 5293 N N . TYR A 1 20 ? 21.235 -17.481 1.117 1.00 0.00 20 TYR A N 13
ATOM 5294 C CA . TYR A 1 20 ? 19.935 -17.925 0.669 1.00 0.00 20 TYR A CA 13
ATOM 5295 C C . TYR A 1 20 ? 19.069 -18.238 1.860 1.00 0.00 20 TYR A C 13
ATOM 5296 O O . TYR A 1 20 ? 17.846 -18.169 1.774 1.00 0.00 20 TYR A O 13
ATOM 5314 N N . GLN A 1 21 ? 19.685 -18.610 3.001 1.00 0.00 21 GLN A N 13
ATOM 5315 C CA . GLN A 1 21 ? 18.913 -18.951 4.177 1.00 0.00 21 GLN A CA 13
ATOM 5316 C C . GLN A 1 21 ? 18.164 -17.738 4.672 1.00 0.00 21 GLN A C 13
ATOM 5317 O O . GLN A 1 21 ? 16.997 -17.828 5.047 1.00 0.00 21 GLN A O 13
ATOM 5331 N N . LEU A 1 22 ? 18.809 -16.557 4.666 1.00 0.00 22 LEU A N 13
ATOM 5332 C CA . LEU A 1 22 ? 18.143 -15.374 5.159 1.00 0.00 22 LEU A CA 13
ATOM 5333 C C . LEU A 1 22 ? 17.412 -14.716 4.025 1.00 0.00 22 LEU A C 13
ATOM 5334 O O . LEU A 1 22 ? 16.603 -13.816 4.240 1.00 0.00 22 LEU A O 13
ATOM 5349 N N . CYS A 1 23 ? 17.651 -15.176 2.785 1.00 0.00 23 CYS A N 13
ATOM 5350 C CA . CYS A 1 23 ? 17.018 -14.557 1.649 1.00 0.00 23 CYS A CA 13
ATOM 5351 C C . CYS A 1 23 ? 15.814 -15.354 1.230 1.00 0.00 23 CYS A C 13
ATOM 5352 O O . CYS A 1 23 ? 14.686 -14.962 1.480 1.00 0.00 23 CYS A O 13
ATOM 5359 N N . CYS A 1 24 ? 16.040 -16.505 0.575 1.00 0.00 24 CYS A N 13
ATOM 5360 C CA . CYS A 1 24 ? 14.947 -17.295 0.053 1.00 0.00 24 CYS A CA 13
ATOM 5361 C C . CYS A 1 24 ? 14.139 -17.919 1.161 1.00 0.00 24 CYS A C 13
ATOM 5362 O O . CYS A 1 24 ? 12.912 -17.796 1.191 1.00 0.00 24 CYS A O 13
ATOM 5369 N N . ILE A 1 25 ? 14.812 -18.581 2.117 1.00 0.00 25 ILE A N 13
ATOM 5370 C CA . ILE A 1 25 ? 14.097 -19.277 3.160 1.00 0.00 25 ILE A CA 13
ATOM 5371 C C . ILE A 1 25 ? 13.397 -18.307 4.077 1.00 0.00 25 ILE A C 13
ATOM 5372 O O . ILE A 1 25 ? 12.255 -18.542 4.457 1.00 0.00 25 ILE A O 13
ATOM 5388 N N . ASN A 1 26 ? 14.048 -17.185 4.457 1.00 0.00 26 ASN A N 13
ATOM 5389 C CA . ASN A 1 26 ? 13.409 -16.279 5.392 1.00 0.00 26 ASN A CA 13
ATOM 5390 C C . ASN A 1 26 ? 12.696 -15.137 4.701 1.00 0.00 26 ASN A C 13
ATOM 5391 O O . ASN A 1 26 ? 11.476 -15.048 4.766 1.00 0.00 26 ASN A O 13
ATOM 5402 N N . ASN A 1 27 ? 13.433 -14.225 4.030 1.00 0.00 27 ASN A N 13
ATOM 5403 C CA . ASN A 1 27 ? 12.798 -13.051 3.444 1.00 0.00 27 ASN A CA 13
ATOM 5404 C C . ASN A 1 27 ? 11.793 -13.386 2.359 1.00 0.00 27 ASN A C 13
ATOM 5405 O O . ASN A 1 27 ? 10.711 -12.802 2.333 1.00 0.00 27 ASN A O 13
ATOM 5416 N N . CYS A 1 28 ? 12.109 -14.311 1.427 1.00 0.00 28 CYS A N 13
ATOM 5417 C CA . CYS A 1 28 ? 11.169 -14.599 0.354 1.00 0.00 28 CYS A CA 13
ATOM 5418 C C . CYS A 1 28 ? 9.967 -15.329 0.880 1.00 0.00 28 CYS A C 13
ATOM 5419 O O . CYS A 1 28 ? 8.844 -15.042 0.471 1.00 0.00 28 CYS A O 13
ATOM 5426 N N . CYS A 1 29 ? 10.169 -16.304 1.793 1.00 0.00 29 CYS A N 13
ATOM 5427 C CA . CYS A 1 29 ? 9.039 -17.049 2.312 1.00 0.00 29 CYS A CA 13
ATOM 5428 C C . CYS A 1 29 ? 9.111 -17.083 3.810 1.00 0.00 29 CYS A C 13
ATOM 5429 O O . CYS A 1 29 ? 9.515 -18.081 4.402 1.00 0.00 29 CYS A O 13
ATOM 5436 N N . PRO A 1 30 ? 8.673 -16.014 4.442 1.00 0.00 30 PRO A N 13
ATOM 5437 C CA . PRO A 1 30 ? 8.684 -15.919 5.890 1.00 0.00 30 PRO A CA 13
ATOM 5438 C C . PRO A 1 30 ? 7.512 -16.611 6.524 1.00 0.00 30 PRO A C 13
ATOM 5439 O O . PRO A 1 30 ? 6.642 -15.978 7.118 1.00 0.00 30 PRO A O 13
ATOM 5450 N N . SER A 1 31 ? 7.471 -17.951 6.406 1.00 0.00 31 SER A N 13
ATOM 5451 C CA . SER A 1 31 ? 6.382 -18.700 6.985 1.00 0.00 31 SER A CA 13
ATOM 5452 C C . SER A 1 31 ? 6.876 -20.131 7.216 1.00 0.00 31 SER A C 13
ATOM 5453 O O . SER A 1 31 ? 6.877 -20.575 8.395 1.00 0.00 31 SER A O 13
ATOM 5461 N N . ALA A 1 1 ? 17.030 -21.528 -9.847 1.00 0.00 1 ALA A N 14
ATOM 5462 C CA . ALA A 1 1 ? 17.496 -20.127 -9.675 1.00 0.00 1 ALA A CA 14
ATOM 5463 C C . ALA A 1 1 ? 16.355 -19.231 -9.279 1.00 0.00 1 ALA A C 14
ATOM 5464 O O . ALA A 1 1 ? 15.186 -19.545 -9.510 1.00 0.00 1 ALA A O 14
ATOM 5473 N N . ASP A 1 2 ? 16.698 -18.082 -8.638 1.00 0.00 2 ASP A N 14
ATOM 5474 C CA . ASP A 1 2 ? 15.707 -17.116 -8.204 1.00 0.00 2 ASP A CA 14
ATOM 5475 C C . ASP A 1 2 ? 14.844 -17.731 -7.129 1.00 0.00 2 ASP A C 14
ATOM 5476 O O . ASP A 1 2 ? 13.790 -17.191 -6.789 1.00 0.00 2 ASP A O 14
ATOM 5485 N N . CYS A 1 3 ? 15.294 -18.879 -6.557 1.00 0.00 3 CYS A N 14
ATOM 5486 C CA . CYS A 1 3 ? 14.555 -19.559 -5.507 1.00 0.00 3 CYS A CA 14
ATOM 5487 C C . CYS A 1 3 ? 13.180 -19.921 -5.994 1.00 0.00 3 CYS A C 14
ATOM 5488 O O . CYS A 1 3 ? 12.238 -19.947 -5.209 1.00 0.00 3 CYS A O 14
ATOM 5495 N N . THR A 1 4 ? 13.033 -20.234 -7.299 1.00 0.00 4 THR A N 14
ATOM 5496 C CA . THR A 1 4 ? 11.733 -20.584 -7.824 1.00 0.00 4 THR A CA 14
ATOM 5497 C C . THR A 1 4 ? 11.339 -21.942 -7.304 1.00 0.00 4 THR A C 14
ATOM 5498 O O . THR A 1 4 ? 10.169 -22.196 -7.028 1.00 0.00 4 THR A O 14
ATOM 5509 N N . GLU A 1 5 ? 12.319 -22.860 -7.182 1.00 0.00 5 GLU A N 14
ATOM 5510 C CA . GLU A 1 5 ? 12.033 -24.188 -6.690 1.00 0.00 5 GLU A CA 14
ATOM 5511 C C . GLU A 1 5 ? 11.720 -24.112 -5.216 1.00 0.00 5 GLU A C 14
ATOM 5512 O O . GLU A 1 5 ? 10.826 -24.800 -4.725 1.00 0.00 5 GLU A O 14
ATOM 5524 N N . TYR A 1 6 ? 12.469 -23.267 -4.474 1.00 0.00 6 TYR A N 14
ATOM 5525 C CA . TYR A 1 6 ? 12.280 -23.157 -3.044 1.00 0.00 6 TYR A CA 14
ATOM 5526 C C . TYR A 1 6 ? 10.958 -22.506 -2.728 1.00 0.00 6 TYR A C 14
ATOM 5527 O O . TYR A 1 6 ? 10.306 -22.880 -1.755 1.00 0.00 6 TYR A O 14
ATOM 5545 N N . CYS A 1 7 ? 10.528 -21.502 -3.520 1.00 0.00 7 CYS A N 14
ATOM 5546 C CA . CYS A 1 7 ? 9.275 -20.850 -3.215 1.00 0.00 7 CYS A CA 14
ATOM 5547 C C . CYS A 1 7 ? 8.698 -20.349 -4.503 1.00 0.00 7 CYS A C 14
ATOM 5548 O O . CYS A 1 7 ? 9.423 -19.951 -5.409 1.00 0.00 7 CYS A O 14
ATOM 5555 N N . SER A 1 8 ? 7.348 -20.346 -4.599 1.00 0.00 8 SER A N 14
ATOM 5556 C CA . SER A 1 8 ? 6.681 -19.899 -5.804 1.00 0.00 8 SER A CA 14
ATOM 5557 C C . SER A 1 8 ? 6.958 -18.435 -6.029 1.00 0.00 8 SER A C 14
ATOM 5558 O O . SER A 1 8 ? 6.835 -17.942 -7.150 1.00 0.00 8 SER A O 14
ATOM 5565 N N . ASN A 1 9 ? 7.336 -17.698 -4.962 1.00 0.00 9 ASN A N 14
ATOM 5566 C CA . ASN A 1 9 ? 7.622 -16.294 -5.113 1.00 0.00 9 ASN A CA 14
ATOM 5567 C C . ASN A 1 9 ? 9.034 -16.187 -5.622 1.00 0.00 9 ASN A C 14
ATOM 5568 O O . ASN A 1 9 ? 9.994 -16.440 -4.894 1.00 0.00 9 ASN A O 14
ATOM 5579 N N . SER A 1 10 ? 9.178 -15.808 -6.913 1.00 0.00 10 SER A N 14
ATOM 5580 C CA . SER A 1 10 ? 10.487 -15.687 -7.512 1.00 0.00 10 SER A CA 14
ATOM 5581 C C . SER A 1 10 ? 11.160 -14.477 -6.928 1.00 0.00 10 SER A C 14
ATOM 5582 O O . SER A 1 10 ? 10.564 -13.406 -6.823 1.00 0.00 10 SER A O 14
ATOM 5589 N N . CYS A 1 11 ? 12.447 -14.631 -6.545 1.00 0.00 11 CYS A N 14
ATOM 5590 C CA . CYS A 1 11 ? 13.181 -13.530 -5.968 1.00 0.00 11 CYS A CA 14
ATOM 5591 C C . CYS A 1 11 ? 14.495 -13.420 -6.678 1.00 0.00 11 CYS A C 14
ATOM 5592 O O . CYS A 1 11 ? 15.507 -13.951 -6.220 1.00 0.00 11 CYS A O 14
ATOM 5599 N N . PRO A 1 12 ? 14.505 -12.720 -7.790 1.00 0.00 12 PRO A N 14
ATOM 5600 C CA . PRO A 1 12 ? 15.722 -12.534 -8.567 1.00 0.00 12 PRO A CA 14
ATOM 5601 C C . PRO A 1 12 ? 16.736 -11.680 -7.865 1.00 0.00 12 PRO A C 14
ATOM 5602 O O . PRO A 1 12 ? 17.907 -11.673 -8.219 1.00 0.00 12 PRO A O 14
ATOM 5613 N N . PHE A 1 13 ? 16.294 -10.936 -6.833 1.00 0.00 13 PHE A N 14
ATOM 5614 C CA . PHE A 1 13 ? 17.194 -10.083 -6.100 1.00 0.00 13 PHE A CA 14
ATOM 5615 C C . PHE A 1 13 ? 17.987 -10.920 -5.126 1.00 0.00 13 PHE A C 14
ATOM 5616 O O . PHE A 1 13 ? 19.020 -10.484 -4.620 1.00 0.00 13 PHE A O 14
ATOM 5633 N N . CYS A 1 14 ? 17.543 -12.172 -4.870 1.00 0.00 14 CYS A N 14
ATOM 5634 C CA . CYS A 1 14 ? 18.236 -13.006 -3.912 1.00 0.00 14 CYS A CA 14
ATOM 5635 C C . CYS A 1 14 ? 19.423 -13.661 -4.548 1.00 0.00 14 CYS A C 14
ATOM 5636 O O . CYS A 1 14 ? 20.243 -14.241 -3.844 1.00 0.00 14 CYS A O 14
ATOM 5643 N N . ASN A 1 15 ? 19.569 -13.595 -5.890 1.00 0.00 15 ASN A N 14
ATOM 5644 C CA . ASN A 1 15 ? 20.720 -14.221 -6.501 1.00 0.00 15 ASN A CA 14
ATOM 5645 C C . ASN A 1 15 ? 21.867 -13.252 -6.424 1.00 0.00 15 ASN A C 14
ATOM 5646 O O . ASN A 1 15 ? 22.973 -13.545 -6.871 1.00 0.00 15 ASN A O 14
ATOM 5657 N N . GLY A 1 16 ? 21.614 -12.060 -5.829 1.00 0.00 16 GLY A N 14
ATOM 5658 C CA . GLY A 1 16 ? 22.653 -11.073 -5.682 1.00 0.00 16 GLY A CA 14
ATOM 5659 C C . GLY A 1 16 ? 23.267 -11.258 -4.326 1.00 0.00 16 GLY A C 14
ATOM 5660 O O . GLY A 1 16 ? 24.140 -10.491 -3.924 1.00 0.00 16 GLY A O 14
ATOM 5664 N N . GLN A 1 17 ? 22.814 -12.295 -3.583 1.00 0.00 17 GLN A N 14
ATOM 5665 C CA . GLN A 1 17 ? 23.344 -12.546 -2.267 1.00 0.00 17 GLN A CA 14
ATOM 5666 C C . GLN A 1 17 ? 23.752 -13.993 -2.229 1.00 0.00 17 GLN A C 14
ATOM 5667 O O . GLN A 1 17 ? 23.158 -14.843 -2.890 1.00 0.00 17 GLN A O 14
ATOM 5681 N N . PRO A 1 18 ? 24.775 -14.286 -1.454 1.00 0.00 18 PRO A N 14
ATOM 5682 C CA . PRO A 1 18 ? 25.285 -15.643 -1.326 1.00 0.00 18 PRO A CA 14
ATOM 5683 C C . PRO A 1 18 ? 24.425 -16.548 -0.491 1.00 0.00 18 PRO A C 14
ATOM 5684 O O . PRO A 1 18 ? 24.533 -17.770 -0.588 1.00 0.00 18 PRO A O 14
ATOM 5695 N N . LEU A 1 19 ? 23.542 -15.970 0.354 1.00 0.00 19 LEU A N 14
ATOM 5696 C CA . LEU A 1 19 ? 22.705 -16.787 1.200 1.00 0.00 19 LEU A CA 14
ATOM 5697 C C . LEU A 1 19 ? 21.292 -16.673 0.712 1.00 0.00 19 LEU A C 14
ATOM 5698 O O . LEU A 1 19 ? 20.763 -15.575 0.540 1.00 0.00 19 LEU A O 14
ATOM 5713 N N . TYR A 1 20 ? 20.639 -17.837 0.500 1.00 0.00 20 TYR A N 14
ATOM 5714 C CA . TYR A 1 20 ? 19.271 -17.842 0.042 1.00 0.00 20 TYR A CA 14
ATOM 5715 C C . TYR A 1 20 ? 18.400 -18.232 1.204 1.00 0.00 20 TYR A C 14
ATOM 5716 O O . TYR A 1 20 ? 17.179 -18.089 1.156 1.00 0.00 20 TYR A O 14
ATOM 5734 N N . GLN A 1 21 ? 19.020 -18.743 2.289 1.00 0.00 21 GLN A N 14
ATOM 5735 C CA . GLN A 1 21 ? 18.263 -19.164 3.444 1.00 0.00 21 GLN A CA 14
ATOM 5736 C C . GLN A 1 21 ? 17.625 -17.964 4.092 1.00 0.00 21 GLN A C 14
ATOM 5737 O O . GLN A 1 21 ? 16.478 -18.015 4.520 1.00 0.00 21 GLN A O 14
ATOM 5751 N N . LEU A 1 22 ? 18.356 -16.841 4.180 1.00 0.00 22 LEU A N 14
ATOM 5752 C CA . LEU A 1 22 ? 17.801 -15.673 4.815 1.00 0.00 22 LEU A CA 14
ATOM 5753 C C . LEU A 1 22 ? 17.037 -14.872 3.800 1.00 0.00 22 LEU A C 14
ATOM 5754 O O . LEU A 1 22 ? 15.965 -14.347 4.088 1.00 0.00 22 LEU A O 14
ATOM 5769 N N . CYS A 1 23 ? 17.573 -14.779 2.569 1.00 0.00 23 CYS A N 14
ATOM 5770 C CA . CYS A 1 23 ? 16.944 -13.973 1.548 1.00 0.00 23 CYS A CA 14
ATOM 5771 C C . CYS A 1 23 ? 15.652 -14.590 1.066 1.00 0.00 23 CYS A C 14
ATOM 5772 O O . CYS A 1 23 ? 14.663 -13.885 0.901 1.00 0.00 23 CYS A O 14
ATOM 5779 N N . CYS A 1 24 ? 15.607 -15.921 0.839 1.00 0.00 24 CYS A N 14
ATOM 5780 C CA . CYS A 1 24 ? 14.401 -16.503 0.280 1.00 0.00 24 CYS A CA 14
ATOM 5781 C C . CYS A 1 24 ? 13.553 -17.176 1.319 1.00 0.00 24 CYS A C 14
ATOM 5782 O O . CYS A 1 24 ? 12.361 -16.899 1.418 1.00 0.00 24 CYS A O 14
ATOM 5789 N N . ILE A 1 25 ? 14.136 -18.084 2.120 1.00 0.00 25 ILE A N 14
ATOM 5790 C CA . ILE A 1 25 ? 13.339 -18.826 3.075 1.00 0.00 25 ILE A CA 14
ATOM 5791 C C . ILE A 1 25 ? 12.814 -17.929 4.171 1.00 0.00 25 ILE A C 14
ATOM 5792 O O . ILE A 1 25 ? 11.655 -18.047 4.558 1.00 0.00 25 ILE A O 14
ATOM 5808 N N . ASN A 1 26 ? 13.637 -17.001 4.699 1.00 0.00 26 ASN A N 14
ATOM 5809 C CA . ASN A 1 26 ? 13.170 -16.185 5.802 1.00 0.00 26 ASN A CA 14
ATOM 5810 C C . ASN A 1 26 ? 12.573 -14.875 5.342 1.00 0.00 26 ASN A C 14
ATOM 5811 O O . ASN A 1 26 ? 11.660 -14.372 5.994 1.00 0.00 26 ASN A O 14
ATOM 5822 N N . ASN A 1 27 ? 13.044 -14.273 4.224 1.00 0.00 27 ASN A N 14
ATOM 5823 C CA . ASN A 1 27 ? 12.500 -12.978 3.844 1.00 0.00 27 ASN A CA 14
ATOM 5824 C C . ASN A 1 27 ? 11.470 -13.096 2.747 1.00 0.00 27 ASN A C 14
ATOM 5825 O O . ASN A 1 27 ? 10.382 -12.541 2.870 1.00 0.00 27 ASN A O 14
ATOM 5836 N N . CYS A 1 28 ? 11.783 -13.793 1.629 1.00 0.00 28 CYS A N 14
ATOM 5837 C CA . CYS A 1 28 ? 10.827 -13.874 0.532 1.00 0.00 28 CYS A CA 14
ATOM 5838 C C . CYS A 1 28 ? 9.570 -14.586 0.944 1.00 0.00 28 CYS A C 14
ATOM 5839 O O . CYS A 1 28 ? 8.473 -14.128 0.632 1.00 0.00 28 CYS A O 14
ATOM 5846 N N . CYS A 1 29 ? 9.694 -15.734 1.639 1.00 0.00 29 CYS A N 14
ATOM 5847 C CA . CYS A 1 29 ? 8.510 -16.480 2.011 1.00 0.00 29 CYS A CA 14
ATOM 5848 C C . CYS A 1 29 ? 8.614 -16.860 3.457 1.00 0.00 29 CYS A C 14
ATOM 5849 O O . CYS A 1 29 ? 8.934 -18.002 3.787 1.00 0.00 29 CYS A O 14
ATOM 5856 N N . PRO A 1 30 ? 8.322 -15.925 4.332 1.00 0.00 30 PRO A N 14
ATOM 5857 C CA . PRO A 1 30 ? 8.393 -16.168 5.765 1.00 0.00 30 PRO A CA 14
ATOM 5858 C C . PRO A 1 30 ? 7.299 -17.067 6.255 1.00 0.00 30 PRO A C 14
ATOM 5859 O O . PRO A 1 30 ? 6.206 -17.100 5.693 1.00 0.00 30 PRO A O 14
ATOM 5870 N N . SER A 1 31 ? 7.581 -17.822 7.337 1.00 0.00 31 SER A N 14
ATOM 5871 C CA . SER A 1 31 ? 6.590 -18.723 7.882 1.00 0.00 31 SER A CA 14
ATOM 5872 C C . SER A 1 31 ? 6.232 -18.221 9.282 1.00 0.00 31 SER A C 14
ATOM 5873 O O . SER A 1 31 ? 5.021 -17.979 9.534 1.00 0.00 31 SER A O 14
ATOM 5881 N N . ALA A 1 1 ? 17.117 -21.226 -9.149 1.00 0.00 1 ALA A N 15
ATOM 5882 C CA . ALA A 1 1 ? 17.399 -19.769 -9.063 1.00 0.00 1 ALA A CA 15
ATOM 5883 C C . ALA A 1 1 ? 16.120 -18.984 -8.965 1.00 0.00 1 ALA A C 15
ATOM 5884 O O . ALA A 1 1 ? 15.037 -19.493 -9.260 1.00 0.00 1 ALA A O 15
ATOM 5893 N N . ASP A 1 2 ? 16.232 -17.707 -8.515 1.00 0.00 2 ASP A N 15
ATOM 5894 C CA . ASP A 1 2 ? 15.077 -16.839 -8.383 1.00 0.00 2 ASP A CA 15
ATOM 5895 C C . ASP A 1 2 ? 14.163 -17.390 -7.315 1.00 0.00 2 ASP A C 15
ATOM 5896 O O . ASP A 1 2 ? 13.001 -16.994 -7.227 1.00 0.00 2 ASP A O 15
ATOM 5905 N N . CYS A 1 3 ? 14.688 -18.305 -6.457 1.00 0.00 3 CYS A N 15
ATOM 5906 C CA . CYS A 1 3 ? 13.890 -18.908 -5.399 1.00 0.00 3 CYS A CA 15
ATOM 5907 C C . CYS A 1 3 ? 12.722 -19.648 -5.996 1.00 0.00 3 CYS A C 15
ATOM 5908 O O . CYS A 1 3 ? 11.716 -19.859 -5.325 1.00 0.00 3 CYS A O 15
ATOM 5915 N N . THR A 1 4 ? 12.845 -20.109 -7.262 1.00 0.00 4 THR A N 15
ATOM 5916 C CA . THR A 1 4 ? 11.750 -20.814 -7.892 1.00 0.00 4 THR A CA 15
ATOM 5917 C C . THR A 1 4 ? 11.779 -22.254 -7.465 1.00 0.00 4 THR A C 15
ATOM 5918 O O . THR A 1 4 ? 10.816 -22.988 -7.672 1.00 0.00 4 THR A O 15
ATOM 5929 N N . GLU A 1 5 ? 12.895 -22.694 -6.848 1.00 0.00 5 GLU A N 15
ATOM 5930 C CA . GLU A 1 5 ? 12.999 -24.067 -6.420 1.00 0.00 5 GLU A CA 15
ATOM 5931 C C . GLU A 1 5 ? 12.535 -24.167 -4.993 1.00 0.00 5 GLU A C 15
ATOM 5932 O O . GLU A 1 5 ? 12.464 -25.262 -4.439 1.00 0.00 5 GLU A O 15
ATOM 5944 N N . TYR A 1 6 ? 12.206 -23.018 -4.358 1.00 0.00 6 TYR A N 15
ATOM 5945 C CA . TYR A 1 6 ? 11.774 -23.054 -2.980 1.00 0.00 6 TYR A CA 15
ATOM 5946 C C . TYR A 1 6 ? 10.371 -22.526 -2.887 1.00 0.00 6 TYR A C 15
ATOM 5947 O O . TYR A 1 6 ? 9.547 -23.077 -2.159 1.00 0.00 6 TYR A O 15
ATOM 5965 N N . CYS A 1 7 ? 10.061 -21.436 -3.623 1.00 0.00 7 CYS A N 15
ATOM 5966 C CA . CYS A 1 7 ? 8.736 -20.864 -3.545 1.00 0.00 7 CYS A CA 15
ATOM 5967 C C . CYS A 1 7 ? 8.227 -20.636 -4.930 1.00 0.00 7 CYS A C 15
ATOM 5968 O O . CYS A 1 7 ? 8.992 -20.530 -5.882 1.00 0.00 7 CYS A O 15
ATOM 5975 N N . SER A 1 8 ? 6.883 -20.563 -5.064 1.00 0.00 8 SER A N 15
ATOM 5976 C CA . SER A 1 8 ? 6.285 -20.297 -6.349 1.00 0.00 8 SER A CA 15
ATOM 5977 C C . SER A 1 8 ? 6.531 -18.847 -6.673 1.00 0.00 8 SER A C 15
ATOM 5978 O O . SER A 1 8 ? 6.596 -18.460 -7.837 1.00 0.00 8 SER A O 15
ATOM 5985 N N . ASN A 1 9 ? 6.666 -18.007 -5.617 1.00 0.00 9 ASN A N 15
ATOM 5986 C CA . ASN A 1 9 ? 6.919 -16.603 -5.813 1.00 0.00 9 ASN A CA 15
ATOM 5987 C C . ASN A 1 9 ? 8.365 -16.466 -6.184 1.00 0.00 9 ASN A C 15
ATOM 5988 O O . ASN A 1 9 ? 9.219 -17.193 -5.679 1.00 0.00 9 ASN A O 15
ATOM 5999 N N . SER A 1 10 ? 8.676 -15.496 -7.067 1.00 0.00 10 SER A N 15
ATOM 6000 C CA . SER A 1 10 ? 10.038 -15.313 -7.492 1.00 0.00 10 SER A CA 15
ATOM 6001 C C . SER A 1 10 ? 10.632 -14.189 -6.700 1.00 0.00 10 SER A C 15
ATOM 6002 O O . SER A 1 10 ? 10.007 -13.150 -6.497 1.00 0.00 10 SER A O 15
ATOM 6009 N N . CYS A 1 11 ? 11.886 -14.389 -6.243 1.00 0.00 11 CYS A N 15
ATOM 6010 C CA . CYS A 1 11 ? 12.584 -13.375 -5.482 1.00 0.00 11 CYS A CA 15
ATOM 6011 C C . CYS A 1 11 ? 13.949 -13.230 -6.098 1.00 0.00 11 CYS A C 15
ATOM 6012 O O . CYS A 1 11 ? 14.946 -13.698 -5.548 1.00 0.00 11 CYS A O 15
ATOM 6019 N N . PRO A 1 12 ? 14.010 -12.569 -7.239 1.00 0.00 12 PRO A N 15
ATOM 6020 C CA . PRO A 1 12 ? 15.248 -12.383 -7.970 1.00 0.00 12 PRO A CA 15
ATOM 6021 C C . PRO A 1 12 ? 16.000 -11.136 -7.605 1.00 0.00 12 PRO A C 15
ATOM 6022 O O . PRO A 1 12 ? 16.148 -10.228 -8.420 1.00 0.00 12 PRO A O 15
ATOM 6033 N N . PHE A 1 13 ? 16.504 -11.063 -6.359 1.00 0.00 13 PHE A N 15
ATOM 6034 C CA . PHE A 1 13 ? 17.256 -9.903 -5.953 1.00 0.00 13 PHE A CA 15
ATOM 6035 C C . PHE A 1 13 ? 18.433 -10.369 -5.141 1.00 0.00 13 PHE A C 15
ATOM 6036 O O . PHE A 1 13 ? 19.566 -9.929 -5.353 1.00 0.00 13 PHE A O 15
ATOM 6053 N N . CYS A 1 14 ? 18.213 -11.341 -4.231 1.00 0.00 14 CYS A N 15
ATOM 6054 C CA . CYS A 1 14 ? 19.303 -11.821 -3.413 1.00 0.00 14 CYS A CA 15
ATOM 6055 C C . CYS A 1 14 ? 20.062 -12.856 -4.179 1.00 0.00 14 CYS A C 15
ATOM 6056 O O . CYS A 1 14 ? 20.859 -13.589 -3.607 1.00 0.00 14 CYS A O 15
ATOM 6063 N N . ASN A 1 15 ? 19.831 -12.946 -5.508 1.00 0.00 15 ASN A N 15
ATOM 6064 C CA . ASN A 1 15 ? 20.562 -13.895 -6.309 1.00 0.00 15 ASN A CA 15
ATOM 6065 C C . ASN A 1 15 ? 21.961 -13.361 -6.432 1.00 0.00 15 ASN A C 15
ATOM 6066 O O . ASN A 1 15 ? 22.873 -14.069 -6.854 1.00 0.00 15 ASN A O 15
ATOM 6077 N N . GLY A 1 16 ? 22.150 -12.070 -6.059 1.00 0.00 16 GLY A N 15
ATOM 6078 C CA . GLY A 1 16 ? 23.459 -11.468 -6.131 1.00 0.00 16 GLY A CA 15
ATOM 6079 C C . GLY A 1 16 ? 24.183 -11.746 -4.843 1.00 0.00 16 GLY A C 15
ATOM 6080 O O . GLY A 1 16 ? 25.296 -11.269 -4.640 1.00 0.00 16 GLY A O 15
ATOM 6084 N N . GLN A 1 17 ? 23.559 -12.535 -3.935 1.00 0.00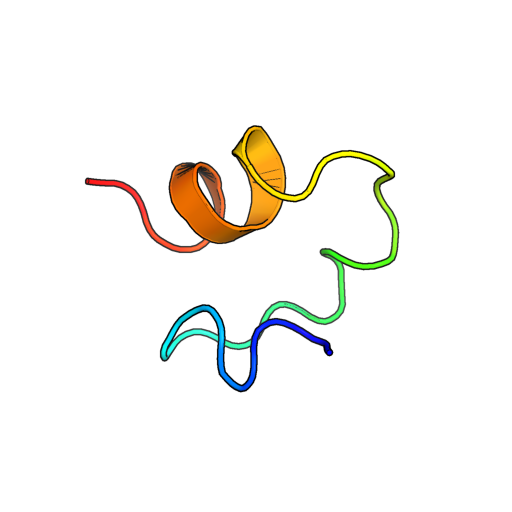 17 GLN A N 15
ATOM 6085 C CA . GLN A 1 17 ? 24.189 -12.844 -2.676 1.00 0.00 17 GLN A CA 15
ATOM 6086 C C . GLN A 1 17 ? 24.168 -14.342 -2.525 1.00 0.00 17 GLN A C 15
ATOM 6087 O O . GLN A 1 17 ? 23.270 -15.024 -3.018 1.00 0.00 17 GLN A O 15
ATOM 6101 N N . PRO A 1 18 ? 25.163 -14.868 -1.845 1.00 0.00 18 PRO A N 15
ATOM 6102 C CA . PRO A 1 18 ? 25.275 -16.299 -1.622 1.00 0.00 18 PRO A CA 15
ATOM 6103 C C . PRO A 1 18 ? 24.450 -16.803 -0.474 1.00 0.00 18 PRO A C 15
ATOM 6104 O O . PRO A 1 18 ? 24.317 -18.011 -0.286 1.00 0.00 18 PRO A O 15
ATOM 6115 N N . LEU A 1 19 ? 23.865 -15.881 0.321 1.00 0.00 19 LEU A N 15
ATOM 6116 C CA . LEU A 1 19 ? 23.079 -16.298 1.456 1.00 0.00 19 LEU A CA 15
ATOM 6117 C C . LEU A 1 19 ? 21.635 -16.296 1.052 1.00 0.00 19 LEU A C 15
ATOM 6118 O O . LEU A 1 19 ? 21.026 -15.245 0.860 1.00 0.00 19 LEU A O 15
ATOM 6133 N N . TYR A 1 20 ? 21.048 -17.507 0.928 1.00 0.00 20 TYR A N 15
ATOM 6134 C CA . TYR A 1 20 ? 19.657 -17.620 0.560 1.00 0.00 20 TYR A CA 15
ATOM 6135 C C . TYR A 1 20 ? 18.877 -18.012 1.786 1.00 0.00 20 TYR A C 15
ATOM 6136 O O . TYR A 1 20 ? 17.656 -18.118 1.742 1.00 0.00 20 TYR A O 15
ATOM 6154 N N . GLN A 1 21 ? 19.568 -18.238 2.921 1.00 0.00 21 GLN A N 15
ATOM 6155 C CA . GLN A 1 21 ? 18.882 -18.642 4.129 1.00 0.00 21 GLN A CA 15
ATOM 6156 C C . GLN A 1 21 ? 18.048 -17.500 4.659 1.00 0.00 21 GLN A C 15
ATOM 6157 O O . GLN A 1 21 ? 16.905 -17.693 5.068 1.00 0.00 21 GLN A O 15
ATOM 6171 N N . LEU A 1 22 ? 18.595 -16.267 4.635 1.00 0.00 22 LEU A N 15
ATOM 6172 C CA . LEU A 1 22 ? 17.866 -15.140 5.174 1.00 0.00 22 LEU A CA 15
ATOM 6173 C C . LEU A 1 22 ? 17.161 -14.413 4.067 1.00 0.00 22 LEU A C 15
ATOM 6174 O O . LEU A 1 22 ? 16.386 -13.496 4.324 1.00 0.00 22 LEU A O 15
ATOM 6189 N N . CYS A 1 23 ? 17.385 -14.819 2.802 1.00 0.00 23 CYS A N 15
ATOM 6190 C CA . CYS A 1 23 ? 16.765 -14.114 1.704 1.00 0.00 23 CYS A CA 15
ATOM 6191 C C . CYS A 1 23 ? 15.709 -14.958 1.064 1.00 0.00 23 CYS A C 15
ATOM 6192 O O . CYS A 1 23 ? 14.730 -14.428 0.553 1.00 0.00 23 CYS A O 15
ATOM 6199 N N . CYS A 1 24 ? 15.873 -16.291 1.060 1.00 0.00 24 CYS A N 15
ATOM 6200 C CA . CYS A 1 24 ? 14.901 -17.132 0.406 1.00 0.00 24 CYS A CA 15
ATOM 6201 C C . CYS A 1 24 ? 14.031 -17.781 1.438 1.00 0.00 24 CYS A C 15
ATOM 6202 O O . CYS A 1 24 ? 12.811 -17.627 1.425 1.00 0.00 24 CYS A O 15
ATOM 6209 N N . ILE A 1 25 ? 14.651 -18.518 2.373 1.00 0.00 25 ILE A N 15
ATOM 6210 C CA . ILE A 1 25 ? 13.895 -19.225 3.376 1.00 0.00 25 ILE A CA 15
ATOM 6211 C C . ILE A 1 25 ? 13.196 -18.242 4.280 1.00 0.00 25 ILE A C 15
ATOM 6212 O O . ILE A 1 25 ? 12.040 -18.445 4.636 1.00 0.00 25 ILE A O 15
ATOM 6228 N N . ASN A 1 26 ? 13.877 -17.145 4.677 1.00 0.00 26 ASN A N 15
ATOM 6229 C CA . ASN A 1 26 ? 13.256 -16.217 5.594 1.00 0.00 26 ASN A CA 15
ATOM 6230 C C . ASN A 1 26 ? 12.545 -15.086 4.873 1.00 0.00 26 ASN A C 15
ATOM 6231 O O . ASN A 1 26 ? 11.323 -15.026 4.875 1.00 0.00 26 ASN A O 15
ATOM 6242 N N . ASN A 1 27 ? 13.301 -14.162 4.236 1.00 0.00 27 ASN A N 15
ATOM 6243 C CA . ASN A 1 27 ? 12.691 -12.987 3.624 1.00 0.00 27 ASN A CA 15
ATOM 6244 C C . ASN A 1 27 ? 11.757 -13.313 2.475 1.00 0.00 27 ASN A C 15
ATOM 6245 O O . ASN A 1 27 ? 10.667 -12.753 2.401 1.00 0.00 27 ASN A O 15
ATOM 6256 N N . CYS A 1 28 ? 12.149 -14.205 1.538 1.00 0.00 28 CYS A N 15
ATOM 6257 C CA . CYS A 1 28 ? 11.291 -14.473 0.389 1.00 0.00 28 CYS A CA 15
ATOM 6258 C C . CYS A 1 28 ? 10.003 -15.113 0.842 1.00 0.00 28 CYS A C 15
ATOM 6259 O O . CYS A 1 28 ? 8.927 -14.697 0.419 1.00 0.00 28 CYS A O 15
ATOM 6266 N N . CYS A 1 29 ? 10.072 -16.148 1.712 1.00 0.00 29 CYS A N 15
ATOM 6267 C CA . CYS A 1 29 ? 8.852 -16.799 2.155 1.00 0.00 29 CYS A CA 15
ATOM 6268 C C . CYS A 1 29 ? 8.878 -16.954 3.646 1.00 0.00 29 CYS A C 15
ATOM 6269 O O . CYS A 1 29 ? 9.235 -18.009 4.166 1.00 0.00 29 CYS A O 15
ATOM 6276 N N . PRO A 1 30 ? 8.462 -15.922 4.349 1.00 0.00 30 PRO A N 15
ATOM 6277 C CA . PRO A 1 30 ? 8.426 -15.940 5.799 1.00 0.00 30 PRO A CA 15
ATOM 6278 C C . PRO A 1 30 ? 7.187 -16.594 6.338 1.00 0.00 30 PRO A C 15
ATOM 6279 O O . PRO A 1 30 ? 6.339 -15.947 6.951 1.00 0.00 30 PRO A O 15
ATOM 6290 N N . SER A 1 31 ? 7.058 -17.918 6.120 1.00 0.00 31 SER A N 15
ATOM 6291 C CA . SER A 1 31 ? 5.896 -18.630 6.600 1.00 0.00 31 SER A CA 15
ATOM 6292 C C . SER A 1 31 ? 6.201 -19.144 8.013 1.00 0.00 31 SER A C 15
ATOM 6293 O O . SER A 1 31 ? 5.224 -19.440 8.754 1.00 0.00 31 SER A O 15
ATOM 6301 N N . ALA A 1 1 ? 17.401 -21.800 -8.812 1.00 0.00 1 ALA A N 16
ATOM 6302 C CA . ALA A 1 1 ? 17.766 -20.361 -8.872 1.00 0.00 1 ALA A CA 16
ATOM 6303 C C . ALA A 1 1 ? 16.535 -19.498 -8.849 1.00 0.00 1 ALA A C 16
ATOM 6304 O O . ALA A 1 1 ? 15.463 -19.907 -9.292 1.00 0.00 1 ALA A O 16
ATOM 6313 N N . ASP A 1 2 ? 16.683 -18.263 -8.306 1.00 0.00 2 ASP A N 16
ATOM 6314 C CA . ASP A 1 2 ? 15.583 -17.319 -8.225 1.00 0.00 2 ASP A CA 16
ATOM 6315 C C . ASP A 1 2 ? 14.508 -17.882 -7.329 1.00 0.00 2 ASP A C 16
ATOM 6316 O O . ASP A 1 2 ? 13.341 -17.504 -7.435 1.00 0.00 2 ASP A O 16
ATOM 6325 N N . CYS A 1 3 ? 14.898 -18.791 -6.402 1.00 0.00 3 CYS A N 16
ATOM 6326 C CA . CYS A 1 3 ? 13.955 -19.396 -5.477 1.00 0.00 3 CYS A CA 16
ATOM 6327 C C . CYS A 1 3 ? 12.894 -20.141 -6.235 1.00 0.00 3 CYS A C 16
ATOM 6328 O O . CYS A 1 3 ? 11.742 -20.198 -5.801 1.00 0.00 3 CYS A O 16
ATOM 6335 N N . THR A 1 4 ? 13.254 -20.752 -7.384 1.00 0.00 4 THR A N 16
ATOM 6336 C CA . THR A 1 4 ? 12.280 -21.498 -8.136 1.00 0.00 4 THR A CA 16
ATOM 6337 C C . THR A 1 4 ? 12.156 -22.840 -7.482 1.00 0.00 4 THR A C 16
ATOM 6338 O O . THR A 1 4 ? 13.119 -23.357 -6.916 1.00 0.00 4 THR A O 16
ATOM 6349 N N . GLU A 1 5 ? 10.937 -23.433 -7.546 1.00 0.00 5 GLU A N 16
ATOM 6350 C CA . GLU A 1 5 ? 10.687 -24.724 -6.935 1.00 0.00 5 GLU A CA 16
ATOM 6351 C C . GLU A 1 5 ? 10.911 -24.598 -5.450 1.00 0.00 5 GLU A C 16
ATOM 6352 O O . GLU A 1 5 ? 11.285 -25.561 -4.783 1.00 0.00 5 GLU A O 16
ATOM 6364 N N . TYR A 1 6 ? 10.668 -23.388 -4.902 1.00 0.00 6 TYR A N 16
ATOM 6365 C CA . TYR A 1 6 ? 10.849 -23.164 -3.490 1.00 0.00 6 TYR A CA 16
ATOM 6366 C C . TYR A 1 6 ? 9.759 -22.239 -3.050 1.00 0.00 6 TYR A C 16
ATOM 6367 O O . TYR A 1 6 ? 8.970 -22.566 -2.167 1.00 0.00 6 TYR A O 16
ATOM 6385 N N . CYS A 1 7 ? 9.695 -21.043 -3.676 1.00 0.00 7 CYS A N 16
ATOM 6386 C CA . CYS A 1 7 ? 8.682 -20.081 -3.318 1.00 0.00 7 CYS A CA 16
ATOM 6387 C C . CYS A 1 7 ? 7.904 -19.770 -4.555 1.00 0.00 7 CYS A C 16
ATOM 6388 O O . CYS A 1 7 ? 8.441 -19.787 -5.660 1.00 0.00 7 CYS A O 16
ATOM 6395 N N . SER A 1 8 ? 6.593 -19.483 -4.385 1.00 0.00 8 SER A N 16
ATOM 6396 C CA . SER A 1 8 ? 5.751 -19.155 -5.514 1.00 0.00 8 SER A CA 16
ATOM 6397 C C . SER A 1 8 ? 6.227 -17.855 -6.094 1.00 0.00 8 SER A C 16
ATOM 6398 O O . SER A 1 8 ? 6.254 -17.678 -7.311 1.00 0.00 8 SER A O 16
ATOM 6405 N N . ASN A 1 9 ? 6.607 -16.901 -5.216 1.00 0.00 9 ASN A N 16
ATOM 6406 C CA . ASN A 1 9 ? 7.077 -15.621 -5.681 1.00 0.00 9 ASN A CA 16
ATOM 6407 C C . ASN A 1 9 ? 8.514 -15.782 -6.081 1.00 0.00 9 ASN A C 16
ATOM 6408 O O . ASN A 1 9 ? 9.294 -16.441 -5.395 1.00 0.00 9 ASN A O 16
ATOM 6419 N N . SER A 1 10 ? 8.893 -15.164 -7.220 1.00 0.00 10 SER A N 16
ATOM 6420 C CA . SER A 1 10 ? 10.255 -15.253 -7.685 1.00 0.00 10 SER A CA 16
ATOM 6421 C C . SER A 1 10 ? 11.048 -14.230 -6.924 1.00 0.00 10 SER A C 16
ATOM 6422 O O . SER A 1 10 ? 10.617 -13.090 -6.760 1.00 0.00 10 SER A O 16
ATOM 6429 N N . CYS A 1 11 ? 12.250 -14.625 -6.448 1.00 0.00 11 CYS A N 16
ATOM 6430 C CA . CYS A 1 11 ? 13.081 -13.709 -5.697 1.00 0.00 11 CYS A CA 16
ATOM 6431 C C . CYS A 1 11 ? 14.467 -13.751 -6.281 1.00 0.00 11 CYS A C 16
ATOM 6432 O O . CYS A 1 11 ? 15.381 -14.349 -5.714 1.00 0.00 11 CYS A O 16
ATOM 6439 N N . PRO A 1 12 ? 14.637 -13.106 -7.420 1.00 0.00 12 PRO A N 16
ATOM 6440 C CA . PRO A 1 12 ? 15.925 -13.064 -8.105 1.00 0.00 12 PRO A CA 16
ATOM 6441 C C . PRO A 1 12 ? 16.924 -12.166 -7.438 1.00 0.00 12 PRO A C 16
ATOM 6442 O O . PRO A 1 12 ? 18.115 -12.233 -7.722 1.00 0.00 12 PRO A O 16
ATOM 6453 N N . PHE A 1 13 ? 16.450 -11.308 -6.512 1.00 0.00 13 PHE A N 16
ATOM 6454 C CA . PHE A 1 13 ? 17.329 -10.390 -5.824 1.00 0.00 13 PHE A CA 16
ATOM 6455 C C . PHE A 1 13 ? 18.182 -11.154 -4.842 1.00 0.00 13 PHE A C 16
ATOM 6456 O O . PHE A 1 13 ? 19.125 -10.607 -4.272 1.00 0.00 13 PHE A O 16
ATOM 6473 N N . CYS A 1 14 ? 17.869 -12.450 -4.628 1.00 0.00 14 CYS A N 16
ATOM 6474 C CA . CYS A 1 14 ? 18.628 -13.258 -3.697 1.00 0.00 14 CYS A CA 16
ATOM 6475 C C . CYS A 1 14 ? 20.032 -13.439 -4.200 1.00 0.00 14 CYS A C 16
ATOM 6476 O O . CYS A 1 14 ? 20.973 -13.424 -3.417 1.00 0.00 14 CYS A O 16
ATOM 6483 N N . ASN A 1 15 ? 20.215 -13.613 -5.527 1.00 0.00 15 ASN A N 16
ATOM 6484 C CA . ASN A 1 15 ? 21.548 -13.824 -6.051 1.00 0.00 15 ASN A CA 16
ATOM 6485 C C . ASN A 1 15 ? 22.265 -12.500 -6.137 1.00 0.00 15 ASN A C 16
ATOM 6486 O O . ASN A 1 15 ? 23.423 -12.441 -6.545 1.00 0.00 15 ASN A O 16
ATOM 6497 N N . GLY A 1 16 ? 21.580 -11.400 -5.748 1.00 0.00 16 GLY A N 16
ATOM 6498 C CA . GLY A 1 16 ? 22.185 -10.092 -5.798 1.00 0.00 16 GLY A CA 16
ATOM 6499 C C . GLY A 1 16 ? 23.338 -10.030 -4.835 1.00 0.00 16 GLY A C 16
ATOM 6500 O O . GLY A 1 16 ? 24.383 -9.467 -5.155 1.00 0.00 16 GLY A O 16
ATOM 6504 N N . GLN A 1 17 ? 23.174 -10.617 -3.625 1.00 0.00 17 GLN A N 16
ATOM 6505 C CA . GLN A 1 17 ? 24.236 -10.567 -2.646 1.00 0.00 17 GLN A CA 16
ATOM 6506 C C . GLN A 1 17 ? 23.848 -11.348 -1.404 1.00 0.00 17 GLN A C 16
ATOM 6507 O O . GLN A 1 17 ? 24.637 -12.155 -0.913 1.00 0.00 17 GLN A O 16
ATOM 6521 N N . PRO A 1 18 ? 22.652 -11.119 -0.863 1.00 0.00 18 PRO A N 16
ATOM 6522 C CA . PRO A 1 18 ? 22.208 -11.811 0.352 1.00 0.00 18 PRO A CA 16
ATOM 6523 C C . PRO A 1 18 ? 22.227 -13.311 0.256 1.00 0.00 18 PRO A C 16
ATOM 6524 O O . PRO A 1 18 ? 22.054 -13.887 -0.815 1.00 0.00 18 PRO A O 16
ATOM 6535 N N . LEU A 1 19 ? 22.434 -13.977 1.417 1.00 0.00 19 LEU A N 16
ATOM 6536 C CA . LEU A 1 19 ? 22.491 -15.421 1.454 1.00 0.00 19 LEU A CA 16
ATOM 6537 C C . LEU A 1 19 ? 21.123 -15.963 1.147 1.00 0.00 19 LEU A C 16
ATOM 6538 O O . LEU A 1 19 ? 20.105 -15.351 1.463 1.00 0.00 19 LEU A O 16
ATOM 6553 N N . TYR A 1 20 ? 21.088 -17.167 0.533 1.00 0.00 20 TYR A N 16
ATOM 6554 C CA . TYR A 1 20 ? 19.838 -17.785 0.155 1.00 0.00 20 TYR A CA 16
ATOM 6555 C C . TYR A 1 20 ? 19.078 -18.229 1.378 1.00 0.00 20 TYR A C 16
ATOM 6556 O O . TYR A 1 20 ? 17.857 -18.315 1.343 1.00 0.00 20 TYR A O 16
ATOM 6574 N N . GLN A 1 21 ? 19.769 -18.549 2.488 1.00 0.00 21 GLN A N 16
ATOM 6575 C CA . GLN A 1 21 ? 19.061 -19.000 3.668 1.00 0.00 21 GLN A CA 16
ATOM 6576 C C . GLN A 1 21 ? 18.215 -17.862 4.195 1.00 0.00 21 GLN A C 16
ATOM 6577 O O . GLN A 1 21 ? 17.049 -18.044 4.541 1.00 0.00 21 GLN A O 16
ATOM 6591 N N . LEU A 1 22 ? 18.771 -16.638 4.227 1.00 0.00 22 LEU A N 16
ATOM 6592 C CA . LEU A 1 22 ? 18.023 -15.519 4.745 1.00 0.00 22 LEU A CA 16
ATOM 6593 C C . LEU A 1 22 ? 17.114 -14.991 3.669 1.00 0.00 22 LEU A C 16
ATOM 6594 O O . LEU A 1 22 ? 15.939 -14.727 3.908 1.00 0.00 22 LEU A O 16
ATOM 6609 N N . CYS A 1 23 ? 17.653 -14.821 2.451 1.00 0.00 23 CYS A N 16
ATOM 6610 C CA . CYS A 1 23 ? 16.885 -14.260 1.363 1.00 0.00 23 CYS A CA 16
ATOM 6611 C C . CYS A 1 23 ? 15.804 -15.192 0.879 1.00 0.00 23 CYS A C 16
ATOM 6612 O O . CYS A 1 23 ? 14.682 -14.763 0.664 1.00 0.00 23 CYS A O 16
ATOM 6619 N N . CYS A 1 24 ? 16.102 -16.489 0.688 1.00 0.00 24 CYS A N 16
ATOM 6620 C CA . CYS A 1 24 ? 15.106 -17.376 0.115 1.00 0.00 24 CYS A CA 16
ATOM 6621 C C . CYS A 1 24 ? 14.251 -18.023 1.167 1.00 0.00 24 CYS A C 16
ATOM 6622 O O . CYS A 1 24 ? 13.029 -17.876 1.156 1.00 0.00 24 CYS A O 16
ATOM 6629 N N . ILE A 1 25 ? 14.870 -18.747 2.114 1.00 0.00 25 ILE A N 16
ATOM 6630 C CA . ILE A 1 25 ? 14.099 -19.477 3.096 1.00 0.00 25 ILE A CA 16
ATOM 6631 C C . ILE A 1 25 ? 13.308 -18.543 3.976 1.00 0.00 25 ILE A C 16
ATOM 6632 O O . ILE A 1 25 ? 12.144 -18.813 4.254 1.00 0.00 25 ILE A O 16
ATOM 6648 N N . ASN A 1 26 ? 13.898 -17.418 4.435 1.00 0.00 26 ASN A N 16
ATOM 6649 C CA . ASN A 1 26 ? 13.160 -16.555 5.341 1.00 0.00 26 ASN A CA 16
ATOM 6650 C C . ASN A 1 26 ? 12.456 -15.419 4.623 1.00 0.00 26 ASN A C 16
ATOM 6651 O O . ASN A 1 26 ? 11.233 -15.328 4.661 1.00 0.00 26 ASN A O 16
ATOM 6662 N N . ASN A 1 27 ? 13.213 -14.509 3.974 1.00 0.00 27 ASN A N 16
ATOM 6663 C CA . ASN A 1 27 ? 12.608 -13.339 3.348 1.00 0.00 27 ASN A CA 16
ATOM 6664 C C . ASN A 1 27 ? 11.686 -13.695 2.197 1.00 0.00 27 ASN A C 16
ATOM 6665 O O . ASN A 1 27 ? 10.561 -13.206 2.134 1.00 0.00 27 ASN A O 16
ATOM 6676 N N . CYS A 1 28 ? 12.142 -14.547 1.253 1.00 0.00 28 CYS A N 16
ATOM 6677 C CA . CYS A 1 28 ? 11.328 -14.871 0.091 1.00 0.00 28 CYS A CA 16
ATOM 6678 C C . CYS A 1 28 ? 10.106 -15.633 0.527 1.00 0.00 28 CYS A C 16
ATOM 6679 O O . CYS A 1 28 ? 9.016 -15.409 0.005 1.00 0.00 28 CYS A O 16
ATOM 6686 N N . CYS A 1 29 ? 10.264 -16.578 1.481 1.00 0.00 29 CYS A N 16
ATOM 6687 C CA . CYS A 1 29 ? 9.127 -17.348 1.948 1.00 0.00 29 CYS A CA 16
ATOM 6688 C C . CYS A 1 29 ? 8.980 -17.118 3.427 1.00 0.00 29 CYS A C 16
ATOM 6689 O O . CYS A 1 29 ? 9.547 -17.847 4.235 1.00 0.00 29 CYS A O 16
ATOM 6696 N N . PRO A 1 30 ? 8.199 -16.120 3.799 1.00 0.00 30 PRO A N 16
ATOM 6697 C CA . PRO A 1 30 ? 7.971 -15.800 5.206 1.00 0.00 30 PRO A CA 16
ATOM 6698 C C . PRO A 1 30 ? 7.376 -16.941 5.977 1.00 0.00 30 PRO A C 16
ATOM 6699 O O . PRO A 1 30 ? 6.528 -17.673 5.470 1.00 0.00 30 PRO A O 16
ATOM 6710 N N . SER A 1 31 ? 7.813 -17.109 7.240 1.00 0.00 31 SER A N 16
ATOM 6711 C CA . SER A 1 31 ? 7.296 -18.183 8.053 1.00 0.00 31 SER A CA 16
ATOM 6712 C C . SER A 1 31 ? 7.348 -17.724 9.512 1.00 0.00 31 SER A C 16
ATOM 6713 O O . SER A 1 31 ? 6.287 -17.779 10.191 1.00 0.00 31 SER A O 16
ATOM 6721 N N . ALA A 1 1 ? 19.160 -18.522 -12.176 1.00 0.00 1 ALA A N 17
ATOM 6722 C CA . ALA A 1 1 ? 19.009 -18.318 -10.711 1.00 0.00 1 ALA A CA 17
ATOM 6723 C C . ALA A 1 1 ? 17.947 -17.297 -10.424 1.00 0.00 1 ALA A C 17
ATOM 6724 O O . ALA A 1 1 ? 17.764 -16.339 -11.171 1.00 0.00 1 ALA A O 17
ATOM 6733 N N . ASP A 1 2 ? 17.230 -17.488 -9.299 1.00 0.00 2 ASP A N 17
ATOM 6734 C CA . ASP A 1 2 ? 16.182 -16.579 -8.918 1.00 0.00 2 ASP A CA 17
ATOM 6735 C C . ASP A 1 2 ? 15.752 -17.005 -7.545 1.00 0.00 2 ASP A C 17
ATOM 6736 O O . ASP A 1 2 ? 16.315 -16.571 -6.544 1.00 0.00 2 ASP A O 17
ATOM 6745 N N . CYS A 1 3 ? 14.743 -17.900 -7.495 1.00 0.00 3 CYS A N 17
ATOM 6746 C CA . CYS A 1 3 ? 14.224 -18.406 -6.244 1.00 0.00 3 CYS A CA 17
ATOM 6747 C C . CYS A 1 3 ? 12.977 -19.162 -6.584 1.00 0.00 3 CYS A C 17
ATOM 6748 O O . CYS A 1 3 ? 11.907 -18.856 -6.075 1.00 0.00 3 CYS A O 17
ATOM 6755 N N . THR A 1 4 ? 13.084 -20.172 -7.473 1.00 0.00 4 THR A N 17
ATOM 6756 C CA . THR A 1 4 ? 11.921 -20.932 -7.856 1.00 0.00 4 THR A CA 17
ATOM 6757 C C . THR A 1 4 ? 12.039 -22.319 -7.295 1.00 0.00 4 THR A C 17
ATOM 6758 O O . THR A 1 4 ? 11.055 -23.051 -7.227 1.00 0.00 4 THR A O 17
ATOM 6769 N N . GLU A 1 5 ? 13.258 -22.714 -6.870 1.00 0.00 5 GLU A N 17
ATOM 6770 C CA . GLU A 1 5 ? 13.449 -24.040 -6.334 1.00 0.00 5 GLU A CA 17
ATOM 6771 C C . GLU A 1 5 ? 13.388 -23.971 -4.834 1.00 0.00 5 GLU A C 17
ATOM 6772 O O . GLU A 1 5 ? 13.451 -24.998 -4.163 1.00 0.00 5 GLU A O 17
ATOM 6784 N N . TYR A 1 6 ? 13.263 -22.749 -4.265 1.00 0.00 6 TYR A N 17
ATOM 6785 C CA . TYR A 1 6 ? 13.222 -22.620 -2.827 1.00 0.00 6 TYR A CA 17
ATOM 6786 C C . TYR A 1 6 ? 11.865 -22.133 -2.404 1.00 0.00 6 TYR A C 17
ATOM 6787 O O . TYR A 1 6 ? 11.454 -22.355 -1.267 1.00 0.00 6 TYR A O 17
ATOM 6805 N N . CYS A 1 7 ? 11.125 -21.448 -3.301 1.00 0.00 7 CYS A N 17
ATOM 6806 C CA . CYS A 1 7 ? 9.823 -20.960 -2.923 1.00 0.00 7 CYS A CA 17
ATOM 6807 C C . CYS A 1 7 ? 9.102 -20.590 -4.182 1.00 0.00 7 CYS A C 17
ATOM 6808 O O . CYS A 1 7 ? 9.718 -20.359 -5.216 1.00 0.00 7 CYS A O 17
ATOM 6815 N N . SER A 1 8 ? 7.754 -20.553 -4.117 1.00 0.00 8 SER A N 17
ATOM 6816 C CA . SER A 1 8 ? 6.955 -20.206 -5.271 1.00 0.00 8 SER A CA 17
ATOM 6817 C C . SER A 1 8 ? 7.229 -18.775 -5.656 1.00 0.00 8 SER A C 17
ATOM 6818 O O . SER A 1 8 ? 7.275 -18.444 -6.839 1.00 0.00 8 SER A O 17
ATOM 6825 N N . ASN A 1 9 ? 7.400 -17.884 -4.652 1.00 0.00 9 ASN A N 17
ATOM 6826 C CA . ASN A 1 9 ? 7.643 -16.488 -4.939 1.00 0.00 9 ASN A CA 17
ATOM 6827 C C . ASN A 1 9 ? 9.041 -16.351 -5.480 1.00 0.00 9 ASN A C 17
ATOM 6828 O O . ASN A 1 9 ? 10.019 -16.698 -4.817 1.00 0.00 9 ASN A O 17
ATOM 6839 N N . SER A 1 10 ? 9.154 -15.810 -6.716 1.00 0.00 10 SER A N 17
ATOM 6840 C CA . SER A 1 10 ? 10.446 -15.638 -7.337 1.00 0.00 10 SER A CA 17
ATOM 6841 C C . SER A 1 10 ? 11.046 -14.367 -6.802 1.00 0.00 10 SER A C 17
ATOM 6842 O O . SER A 1 10 ? 10.373 -13.346 -6.683 1.00 0.00 10 SER A O 17
ATOM 6849 N N . CYS A 1 11 ? 12.356 -14.414 -6.480 1.00 0.00 11 CYS A N 17
ATOM 6850 C CA . CYS A 1 11 ? 13.034 -13.254 -5.950 1.00 0.00 11 CYS A CA 17
ATOM 6851 C C . CYS A 1 11 ? 14.295 -13.063 -6.740 1.00 0.00 11 CYS A C 17
ATOM 6852 O O . CYS A 1 11 ? 15.337 -13.617 -6.396 1.00 0.00 11 CYS A O 17
ATOM 6859 N N . PRO A 1 12 ? 14.229 -12.273 -7.790 1.00 0.00 12 PRO A N 17
ATOM 6860 C CA . PRO A 1 12 ? 15.3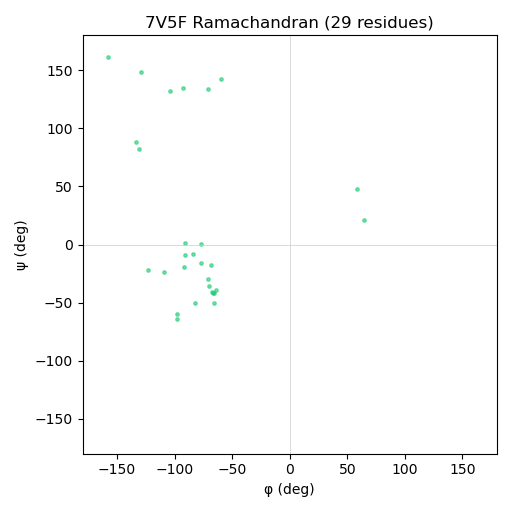95 -12.018 -8.631 1.00 0.00 12 PRO A CA 17
ATOM 6861 C C . PRO A 1 12 ? 16.479 -11.262 -7.921 1.00 0.00 12 PRO A C 17
ATOM 6862 O O . PRO A 1 12 ? 17.632 -11.277 -8.335 1.00 0.00 12 PRO A O 17
ATOM 6873 N N . PHE A 1 13 ? 16.117 -10.576 -6.820 1.00 0.00 13 PHE A N 17
ATOM 6874 C CA . PHE A 1 13 ? 17.083 -9.819 -6.062 1.00 0.00 13 PHE A CA 17
ATOM 6875 C C . PHE A 1 13 ? 17.825 -10.758 -5.143 1.00 0.00 13 PHE A C 17
ATOM 6876 O O . PHE A 1 13 ? 18.905 -10.437 -4.649 1.00 0.00 13 PHE A O 17
ATOM 6893 N N . CYS A 1 14 ? 17.255 -11.958 -4.910 1.00 0.00 14 CYS A N 17
ATOM 6894 C CA . CYS A 1 14 ? 17.857 -12.905 -3.996 1.00 0.00 14 CYS A CA 17
ATOM 6895 C C . CYS A 1 14 ? 19.118 -13.478 -4.576 1.00 0.00 14 CYS A C 17
ATOM 6896 O O . CYS A 1 14 ? 20.071 -13.727 -3.845 1.00 0.00 14 CYS A O 17
ATOM 6903 N N . ASN A 1 15 ? 19.167 -13.701 -5.909 1.00 0.00 15 ASN A N 17
ATOM 6904 C CA . ASN A 1 15 ? 20.349 -14.300 -6.501 1.00 0.00 15 ASN A CA 17
ATOM 6905 C C . ASN A 1 15 ? 21.500 -13.326 -6.451 1.00 0.00 15 ASN A C 17
ATOM 6906 O O . ASN A 1 15 ? 22.609 -13.650 -6.874 1.00 0.00 15 ASN A O 17
ATOM 6917 N N . GLY A 1 16 ? 21.264 -12.104 -5.924 1.00 0.00 16 GLY A N 17
ATOM 6918 C CA . GLY A 1 16 ? 22.323 -11.135 -5.822 1.00 0.00 16 GLY A CA 17
ATOM 6919 C C . GLY A 1 16 ? 23.186 -11.504 -4.646 1.00 0.00 16 GLY A C 17
ATOM 6920 O O . GLY A 1 16 ? 24.272 -10.955 -4.475 1.00 0.00 16 GLY A O 17
ATOM 6924 N N . GLN A 1 17 ? 22.714 -12.451 -3.795 1.00 0.00 17 GLN A N 17
ATOM 6925 C CA . GLN A 1 17 ? 23.492 -12.856 -2.650 1.00 0.00 17 GLN A CA 17
ATOM 6926 C C . GLN A 1 17 ? 23.529 -14.366 -2.636 1.00 0.00 17 GLN A C 17
ATOM 6927 O O . GLN A 1 17 ? 22.578 -15.029 -3.042 1.00 0.00 17 GLN A O 17
ATOM 6941 N N . PRO A 1 18 ? 24.635 -14.926 -2.177 1.00 0.00 18 PRO A N 17
ATOM 6942 C CA . PRO A 1 18 ? 24.798 -16.377 -2.093 1.00 0.00 18 PRO A CA 17
ATOM 6943 C C . PRO A 1 18 ? 23.904 -17.033 -1.077 1.00 0.00 18 PRO A C 17
ATOM 6944 O O . PRO A 1 18 ? 23.575 -18.211 -1.197 1.00 0.00 18 PRO A O 17
ATOM 6955 N N . LEU A 1 19 ? 23.495 -16.272 -0.040 1.00 0.00 19 LEU A N 17
ATOM 6956 C CA . LEU A 1 19 ? 22.664 -16.824 1.004 1.00 0.00 19 LEU A CA 17
ATOM 6957 C C . LEU A 1 19 ? 21.251 -16.910 0.494 1.00 0.00 19 LEU A C 17
ATOM 6958 O O . LEU A 1 19 ? 20.680 -15.918 0.052 1.00 0.00 19 LEU A O 17
ATOM 6973 N N . TYR A 1 20 ? 20.654 -18.127 0.559 1.00 0.00 20 TYR A N 17
ATOM 6974 C CA . TYR A 1 20 ? 19.296 -18.318 0.092 1.00 0.00 20 TYR A CA 17
ATOM 6975 C C . TYR A 1 20 ? 18.425 -18.707 1.262 1.00 0.00 20 TYR A C 17
ATOM 6976 O O . TYR A 1 20 ? 17.198 -18.747 1.143 1.00 0.00 20 TYR A O 17
ATOM 6994 N N . GLN A 1 21 ? 19.028 -18.986 2.438 1.00 0.00 21 GLN A N 17
ATOM 6995 C CA . GLN A 1 21 ? 18.241 -19.402 3.578 1.00 0.00 21 GLN A CA 17
ATOM 6996 C C . GLN A 1 21 ? 17.460 -18.227 4.103 1.00 0.00 21 GLN A C 17
ATOM 6997 O O . GLN A 1 21 ? 16.244 -18.169 3.970 1.00 0.00 21 GLN A O 17
ATOM 7011 N N . LEU A 1 22 ? 18.147 -17.246 4.712 1.00 0.00 22 LEU A N 17
ATOM 7012 C CA . LEU A 1 22 ? 17.451 -16.099 5.251 1.00 0.00 22 LEU A CA 17
ATOM 7013 C C . LEU A 1 22 ? 16.842 -15.323 4.116 1.00 0.00 22 LEU A C 17
ATOM 7014 O O . LEU A 1 22 ? 15.744 -14.790 4.230 1.00 0.00 22 LEU A O 17
ATOM 7029 N N . CYS A 1 23 ? 17.568 -15.254 2.989 1.00 0.00 23 CYS A N 17
ATOM 7030 C CA . CYS A 1 23 ? 17.124 -14.496 1.839 1.00 0.00 23 CYS A CA 17
ATOM 7031 C C . CYS A 1 23 ? 15.828 -15.025 1.260 1.00 0.00 23 CYS A C 17
ATOM 7032 O O . CYS A 1 23 ? 14.909 -14.248 1.020 1.00 0.00 23 CYS A O 17
ATOM 7039 N N . CYS A 1 24 ? 15.697 -16.352 1.023 1.00 0.00 24 CYS A N 17
ATOM 7040 C CA . CYS A 1 24 ? 14.483 -16.840 0.380 1.00 0.00 24 CYS A CA 17
ATOM 7041 C C . CYS A 1 24 ? 13.584 -17.554 1.341 1.00 0.00 24 CYS A C 17
ATOM 7042 O O . CYS A 1 24 ? 12.379 -17.305 1.359 1.00 0.00 24 CYS A O 17
ATOM 7049 N N . ILE A 1 25 ? 14.135 -18.459 2.163 1.00 0.00 25 ILE A N 17
ATOM 7050 C CA . ILE A 1 25 ? 13.300 -19.235 3.052 1.00 0.00 25 ILE A CA 17
ATOM 7051 C C . ILE A 1 25 ? 12.605 -18.338 4.047 1.00 0.00 25 ILE A C 17
ATOM 7052 O O . ILE A 1 25 ? 11.427 -18.537 4.330 1.00 0.00 25 ILE A O 17
ATOM 7068 N N . ASN A 1 26 ? 13.303 -17.322 4.600 1.00 0.00 26 ASN A N 17
ATOM 7069 C CA . ASN A 1 26 ? 12.666 -16.493 5.605 1.00 0.00 26 ASN A CA 17
ATOM 7070 C C . ASN A 1 26 ? 12.195 -15.168 5.044 1.00 0.00 26 ASN A C 17
ATOM 7071 O O . ASN A 1 26 ? 11.052 -14.786 5.263 1.00 0.00 26 ASN A O 17
ATOM 7082 N N . ASN A 1 27 ? 13.058 -14.423 4.319 1.00 0.00 27 ASN A N 17
ATOM 7083 C CA . ASN A 1 27 ? 12.657 -13.108 3.843 1.00 0.00 27 ASN A CA 17
ATOM 7084 C C . ASN A 1 27 ? 11.654 -13.190 2.712 1.00 0.00 27 ASN A C 17
ATOM 7085 O O . ASN A 1 27 ? 10.617 -12.535 2.765 1.00 0.00 27 ASN A O 17
ATOM 7096 N N . CYS A 1 28 ? 11.937 -13.976 1.647 1.00 0.00 28 CYS A N 17
ATOM 7097 C CA . CYS A 1 28 ? 11.010 -14.036 0.524 1.00 0.00 28 CYS A CA 17
ATOM 7098 C C . CYS A 1 28 ? 9.704 -14.657 0.923 1.00 0.00 28 CYS A C 17
ATOM 7099 O O . CYS A 1 28 ? 8.649 -14.191 0.501 1.00 0.00 28 CYS A O 17
ATOM 7106 N N . CYS A 1 29 ? 9.732 -15.738 1.731 1.00 0.00 29 CYS A N 17
ATOM 7107 C CA . CYS A 1 29 ? 8.491 -16.390 2.098 1.00 0.00 29 CYS A CA 17
ATOM 7108 C C . CYS A 1 29 ? 8.455 -16.573 3.585 1.00 0.00 29 CYS A C 17
ATOM 7109 O O . CYS A 1 29 ? 8.712 -17.661 4.095 1.00 0.00 29 CYS A O 17
ATOM 7116 N N . PRO A 1 30 ? 8.107 -15.522 4.295 1.00 0.00 30 PRO A N 17
ATOM 7117 C CA . PRO A 1 30 ? 8.029 -15.565 5.747 1.00 0.00 30 PRO A CA 17
ATOM 7118 C C . PRO A 1 30 ? 6.844 -16.338 6.239 1.00 0.00 30 PRO A C 17
ATOM 7119 O O . PRO A 1 30 ? 5.828 -16.448 5.554 1.00 0.00 30 PRO A O 17
ATOM 7130 N N . SER A 1 31 ? 6.953 -16.897 7.461 1.00 0.00 31 SER A N 17
ATOM 7131 C CA . SER A 1 31 ? 5.859 -17.656 8.013 1.00 0.00 31 SER A CA 17
ATOM 7132 C C . SER A 1 31 ? 5.914 -17.506 9.535 1.00 0.00 31 SER A C 17
ATOM 7133 O O . SER A 1 31 ? 4.888 -17.072 10.126 1.00 0.00 31 SER A O 17
ATOM 7141 N N . ALA A 1 1 ? 17.708 -20.804 -10.068 1.00 0.00 1 ALA A N 18
ATOM 7142 C CA . ALA A 1 1 ? 17.835 -19.330 -10.208 1.00 0.00 1 ALA A CA 18
ATOM 7143 C C . ALA A 1 1 ? 16.546 -18.649 -9.840 1.00 0.00 1 ALA A C 18
ATOM 7144 O O . ALA A 1 1 ? 15.458 -19.187 -10.059 1.00 0.00 1 ALA A O 18
ATOM 7153 N N . ASP A 1 2 ? 16.662 -17.435 -9.236 1.00 0.00 2 ASP A N 18
ATOM 7154 C CA . ASP A 1 2 ? 15.502 -16.660 -8.833 1.00 0.00 2 ASP A CA 18
ATOM 7155 C C . ASP A 1 2 ? 14.819 -17.358 -7.685 1.00 0.00 2 ASP A C 18
ATOM 7156 O O . ASP A 1 2 ? 13.740 -16.947 -7.257 1.00 0.00 2 ASP A O 18
ATOM 7165 N N . CYS A 1 3 ? 15.460 -18.423 -7.142 1.00 0.00 3 CYS A N 18
ATOM 7166 C CA . CYS A 1 3 ? 14.891 -19.171 -6.039 1.00 0.00 3 CYS A CA 18
ATOM 7167 C C . CYS A 1 3 ? 13.603 -19.795 -6.498 1.00 0.00 3 CYS A C 18
ATOM 7168 O O . CYS A 1 3 ? 12.654 -19.915 -5.726 1.00 0.00 3 CYS A O 18
ATOM 7175 N N . THR A 1 4 ? 13.552 -20.240 -7.771 1.00 0.00 4 THR A N 18
ATOM 7176 C CA . THR A 1 4 ? 12.344 -20.839 -8.283 1.00 0.00 4 THR A CA 18
ATOM 7177 C C . THR A 1 4 ? 12.413 -22.311 -8.000 1.00 0.00 4 THR A C 18
ATOM 7178 O O . THR A 1 4 ? 12.604 -23.124 -8.903 1.00 0.00 4 THR A O 18
ATOM 7189 N N . GLU A 1 5 ? 12.242 -22.687 -6.714 1.00 0.00 5 GLU A N 18
ATOM 7190 C CA . GLU A 1 5 ? 12.293 -24.076 -6.348 1.00 0.00 5 GLU A CA 18
ATOM 7191 C C . GLU A 1 5 ? 11.966 -24.175 -4.887 1.00 0.00 5 GLU A C 18
ATOM 7192 O O . GLU A 1 5 ? 11.082 -24.930 -4.488 1.00 0.00 5 GLU A O 18
ATOM 7204 N N . TYR A 1 6 ? 12.692 -23.401 -4.049 1.00 0.00 6 TYR A N 18
ATOM 7205 C CA . TYR A 1 6 ? 12.470 -23.438 -2.622 1.00 0.00 6 TYR A CA 18
ATOM 7206 C C . TYR A 1 6 ? 11.142 -22.809 -2.307 1.00 0.00 6 TYR A C 18
ATOM 7207 O O . TYR A 1 6 ? 10.452 -23.234 -1.383 1.00 0.00 6 TYR A O 18
ATOM 7225 N N . CYS A 1 7 ? 10.754 -21.762 -3.065 1.00 0.00 7 CYS A N 18
ATOM 7226 C CA . CYS A 1 7 ? 9.498 -21.110 -2.797 1.00 0.00 7 CYS A CA 18
ATOM 7227 C C . CYS A 1 7 ? 8.953 -20.656 -4.116 1.00 0.00 7 CYS A C 18
ATOM 7228 O O . CYS A 1 7 ? 9.702 -20.398 -5.053 1.00 0.00 7 CYS A O 18
ATOM 7235 N N . SER A 1 8 ? 7.608 -20.559 -4.215 1.00 0.00 8 SER A N 18
ATOM 7236 C CA . SER A 1 8 ? 6.976 -20.150 -5.450 1.00 0.00 8 SER A CA 18
ATOM 7237 C C . SER A 1 8 ? 7.167 -18.668 -5.658 1.00 0.00 8 SER A C 18
ATOM 7238 O O . SER A 1 8 ? 6.913 -18.157 -6.747 1.00 0.00 8 SER A O 18
ATOM 7245 N N . ASN A 1 9 ? 7.617 -17.938 -4.615 1.00 0.00 9 ASN A N 18
ATOM 7246 C CA . ASN A 1 9 ? 7.813 -16.516 -4.754 1.00 0.00 9 ASN A CA 18
ATOM 7247 C C . ASN A 1 9 ? 9.154 -16.311 -5.405 1.00 0.00 9 ASN A C 18
ATOM 7248 O O . ASN A 1 9 ? 10.197 -16.593 -4.818 1.00 0.00 9 ASN A O 18
ATOM 7259 N N . SER A 1 10 ? 9.138 -15.802 -6.660 1.00 0.00 10 SER A N 18
ATOM 7260 C CA . SER A 1 10 ? 10.364 -15.575 -7.389 1.00 0.00 10 SER A CA 18
ATOM 7261 C C . SER A 1 10 ? 11.057 -14.386 -6.783 1.00 0.00 10 SER A C 18
ATOM 7262 O O . SER A 1 10 ? 10.448 -13.341 -6.559 1.00 0.00 10 SER A O 18
ATOM 7269 N N . CYS A 1 11 ? 12.374 -14.530 -6.519 1.00 0.00 11 CYS A N 18
ATOM 7270 C CA . CYS A 1 11 ? 13.133 -13.447 -5.936 1.00 0.00 11 CYS A CA 18
ATOM 7271 C C . CYS A 1 11 ? 14.400 -13.288 -6.721 1.00 0.00 11 CYS A C 18
ATOM 7272 O O . CYS A 1 11 ? 15.441 -13.827 -6.345 1.00 0.00 11 CYS A O 18
ATOM 7279 N N . PRO A 1 12 ? 14.344 -12.544 -7.804 1.00 0.00 12 PRO A N 18
ATOM 7280 C CA . PRO A 1 12 ? 15.521 -12.315 -8.635 1.00 0.00 12 PRO A CA 18
ATOM 7281 C C . PRO A 1 12 ? 16.587 -11.531 -7.925 1.00 0.00 12 PRO A C 18
ATOM 7282 O O . PRO A 1 12 ? 17.767 -11.623 -8.257 1.00 0.00 12 PRO A O 18
ATOM 7293 N N . PHE A 1 13 ? 16.177 -10.747 -6.906 1.00 0.00 13 PHE A N 18
ATOM 7294 C CA . PHE A 1 13 ? 17.114 -9.950 -6.146 1.00 0.00 13 PHE A CA 18
ATOM 7295 C C . PHE A 1 13 ? 17.885 -10.859 -5.223 1.00 0.00 13 PHE A C 18
ATOM 7296 O O . PHE A 1 13 ? 18.945 -10.495 -4.717 1.00 0.00 13 PHE A O 18
ATOM 7313 N N . CYS A 1 14 ? 17.361 -12.082 -4.997 1.00 0.00 14 CYS A N 18
ATOM 7314 C CA . CYS A 1 14 ? 18.007 -13.019 -4.104 1.00 0.00 14 CYS A CA 18
ATOM 7315 C C . CYS A 1 14 ? 19.217 -13.593 -4.783 1.00 0.00 14 CYS A C 18
ATOM 7316 O O . CYS A 1 14 ? 20.105 -14.128 -4.126 1.00 0.00 14 CYS A O 18
ATOM 7323 N N . ASN A 1 15 ? 19.285 -13.489 -6.128 1.00 0.00 15 ASN A N 18
ATOM 7324 C CA . ASN A 1 15 ? 20.413 -14.033 -6.852 1.00 0.00 15 ASN A CA 18
ATOM 7325 C C . ASN A 1 15 ? 21.619 -13.170 -6.580 1.00 0.00 15 ASN A C 18
ATOM 7326 O O . ASN A 1 15 ? 22.744 -13.543 -6.908 1.00 0.00 15 ASN A O 18
ATOM 7337 N N . GLY A 1 16 ? 21.405 -11.982 -5.969 1.00 0.00 16 GLY A N 18
ATOM 7338 C CA . GLY A 1 16 ? 22.502 -11.089 -5.686 1.00 0.00 16 GLY A CA 18
ATOM 7339 C C . GLY A 1 16 ? 23.046 -11.390 -4.319 1.00 0.00 16 GLY A C 18
ATOM 7340 O O . GLY A 1 16 ? 23.910 -10.667 -3.826 1.00 0.00 16 GLY A O 18
ATOM 7344 N N . GLN A 1 17 ? 22.554 -12.466 -3.663 1.00 0.00 17 GLN A N 18
ATOM 7345 C CA . GLN A 1 17 ? 23.043 -12.797 -2.346 1.00 0.00 17 GLN A CA 18
ATOM 7346 C C . GLN A 1 17 ? 23.495 -14.233 -2.380 1.00 0.00 17 GLN A C 18
ATOM 7347 O O . GLN A 1 17 ? 22.923 -15.070 -3.077 1.00 0.00 17 GLN A O 18
ATOM 7361 N N . PRO A 1 18 ? 24.536 -14.528 -1.625 1.00 0.00 18 PRO A N 18
ATOM 7362 C CA . PRO A 1 18 ? 25.090 -15.871 -1.562 1.00 0.00 18 PRO A CA 18
ATOM 7363 C C . PRO A 1 18 ? 24.321 -16.807 -0.676 1.00 0.00 18 PRO A C 18
ATOM 7364 O O . PRO A 1 18 ? 24.453 -18.024 -0.791 1.00 0.00 18 PRO A O 18
ATOM 7375 N N . LEU A 1 19 ? 23.492 -16.256 0.237 1.00 0.00 19 LEU A N 18
ATOM 7376 C CA . LEU A 1 19 ? 22.731 -17.094 1.130 1.00 0.00 19 LEU A CA 18
ATOM 7377 C C . LEU A 1 19 ? 21.300 -17.018 0.704 1.00 0.00 19 LEU A C 18
ATOM 7378 O O . LEU A 1 19 ? 20.741 -15.935 0.557 1.00 0.00 19 LEU A O 18
ATOM 7393 N N . TYR A 1 20 ? 20.665 -18.196 0.511 1.00 0.00 20 TYR A N 18
ATOM 7394 C CA . TYR A 1 20 ? 19.284 -18.231 0.094 1.00 0.00 20 TYR A CA 18
ATOM 7395 C C . TYR A 1 20 ? 18.445 -18.666 1.265 1.00 0.00 20 TYR A C 18
ATOM 7396 O O . TYR A 1 20 ? 17.235 -18.848 1.137 1.00 0.00 20 TYR A O 18
ATOM 7414 N N . GLN A 1 21 ? 19.064 -18.819 2.452 1.00 0.00 21 GLN A N 18
ATOM 7415 C CA . GLN A 1 21 ? 18.315 -19.253 3.608 1.00 0.00 21 GLN A CA 18
ATOM 7416 C C . GLN A 1 21 ? 17.550 -18.079 4.156 1.00 0.00 21 GLN A C 18
ATOM 7417 O O . GLN A 1 21 ? 16.328 -18.036 4.080 1.00 0.00 21 GLN A O 18
ATOM 7431 N N . LEU A 1 22 ? 18.257 -17.081 4.718 1.00 0.00 22 LEU A N 18
ATOM 7432 C CA . LEU A 1 22 ? 17.579 -15.931 5.269 1.00 0.00 22 LEU A CA 18
ATOM 7433 C C . LEU A 1 22 ? 16.927 -15.171 4.145 1.00 0.00 22 LEU A C 18
ATOM 7434 O O . LEU A 1 22 ? 15.821 -14.660 4.279 1.00 0.00 22 LEU A O 18
ATOM 7449 N N . CYS A 1 23 ? 17.629 -15.091 3.003 1.00 0.00 23 CYS A N 18
ATOM 7450 C CA . CYS A 1 23 ? 17.145 -14.360 1.854 1.00 0.00 23 CYS A CA 18
ATOM 7451 C C . CYS A 1 23 ? 15.875 -14.954 1.283 1.00 0.00 23 CYS A C 18
ATOM 7452 O O . CYS A 1 23 ? 14.909 -14.233 1.055 1.00 0.00 23 CYS A O 18
ATOM 7459 N N . CYS A 1 24 ? 15.828 -16.284 1.046 1.00 0.00 24 CYS A N 18
ATOM 7460 C CA . CYS A 1 24 ? 14.659 -16.850 0.392 1.00 0.00 24 CYS A CA 18
ATOM 7461 C C . CYS A 1 24 ? 13.730 -17.516 1.365 1.00 0.00 24 CYS A C 18
ATOM 7462 O O . CYS A 1 24 ? 12.535 -17.220 1.393 1.00 0.00 24 CYS A O 18
ATOM 7469 N N . ILE A 1 25 ? 14.252 -18.430 2.199 1.00 0.00 25 ILE A N 18
ATOM 7470 C CA . ILE A 1 25 ? 13.396 -19.171 3.101 1.00 0.00 25 ILE A CA 18
ATOM 7471 C C . ILE A 1 25 ? 12.700 -18.238 4.060 1.00 0.00 25 ILE A C 18
ATOM 7472 O O . ILE A 1 25 ? 11.516 -18.413 4.333 1.00 0.00 25 ILE A O 18
ATOM 7488 N N . ASN A 1 26 ? 13.402 -17.214 4.588 1.00 0.00 26 ASN A N 18
ATOM 7489 C CA . ASN A 1 26 ? 12.765 -16.348 5.559 1.00 0.00 26 ASN A CA 18
ATOM 7490 C C . ASN A 1 26 ? 12.238 -15.080 4.926 1.00 0.00 26 ASN A C 18
ATOM 7491 O O . ASN A 1 26 ? 11.039 -14.827 4.964 1.00 0.00 26 ASN A O 18
ATOM 7502 N N . ASN A 1 27 ? 13.118 -14.240 4.340 1.00 0.00 27 ASN A N 18
ATOM 7503 C CA . ASN A 1 27 ? 12.673 -12.963 3.805 1.00 0.00 27 ASN A CA 18
ATOM 7504 C C . ASN A 1 27 ? 11.713 -13.107 2.643 1.00 0.00 27 ASN A C 18
ATOM 7505 O O . ASN A 1 27 ? 10.713 -12.394 2.593 1.00 0.00 27 ASN A O 18
ATOM 7516 N N . CYS A 1 28 ? 11.979 -14.006 1.666 1.00 0.00 28 CYS A N 18
ATOM 7517 C CA . CYS A 1 28 ? 11.071 -14.108 0.531 1.00 0.00 28 CYS A CA 18
ATOM 7518 C C . CYS A 1 28 ? 9.758 -14.711 0.931 1.00 0.00 28 CYS A C 18
ATOM 7519 O O . CYS A 1 28 ? 8.711 -14.253 0.479 1.00 0.00 28 CYS A O 18
ATOM 7526 N N . CYS A 1 29 ? 9.770 -15.766 1.770 1.00 0.00 29 CYS A N 18
ATOM 7527 C CA . CYS A 1 29 ? 8.517 -16.396 2.140 1.00 0.00 29 CYS A CA 18
ATOM 7528 C C . CYS A 1 29 ? 8.476 -16.583 3.628 1.00 0.00 29 CYS A C 18
ATOM 7529 O O . CYS A 1 29 ? 8.685 -17.685 4.132 1.00 0.00 29 CYS A O 18
ATOM 7536 N N . PRO A 1 30 ? 8.180 -15.520 4.343 1.00 0.00 30 PRO A N 18
ATOM 7537 C CA . PRO A 1 30 ? 8.104 -15.568 5.795 1.00 0.00 30 PRO A CA 18
ATOM 7538 C C . PRO A 1 30 ? 6.892 -16.299 6.287 1.00 0.00 30 PRO A C 18
ATOM 7539 O O . PRO A 1 30 ? 5.862 -16.346 5.615 1.00 0.00 30 PRO A O 18
ATOM 7550 N N . SER A 1 31 ? 6.992 -16.890 7.492 1.00 0.00 31 SER A N 18
ATOM 7551 C CA . SER A 1 31 ? 5.872 -17.616 8.040 1.00 0.00 31 SER A CA 18
ATOM 7552 C C . SER A 1 31 ? 6.071 -17.710 9.557 1.00 0.00 31 SER A C 18
ATOM 7553 O O . SER A 1 31 ? 7.197 -17.390 10.034 1.00 0.00 31 SER A O 18
ATOM 7561 N N . ALA A 1 1 ? 18.107 -20.813 -8.955 1.00 0.00 1 ALA A N 19
ATOM 7562 C CA . ALA A 1 1 ? 18.127 -19.386 -9.371 1.00 0.00 1 ALA A CA 19
ATOM 7563 C C . ALA A 1 1 ? 16.735 -18.817 -9.375 1.00 0.00 1 ALA A C 19
ATOM 7564 O O . ALA A 1 1 ? 15.782 -19.478 -9.789 1.00 0.00 1 ALA A O 19
ATOM 7573 N N . ASP A 1 2 ? 16.601 -17.559 -8.879 1.00 0.00 2 ASP A N 19
ATOM 7574 C CA . ASP A 1 2 ? 15.318 -16.882 -8.833 1.00 0.00 2 ASP A CA 19
ATOM 7575 C C . ASP A 1 2 ? 14.420 -17.569 -7.833 1.00 0.00 2 ASP A C 19
ATOM 7576 O O . ASP A 1 2 ? 13.237 -17.244 -7.739 1.00 0.00 2 ASP A O 19
ATOM 7585 N N . CYS A 1 3 ? 14.975 -18.524 -7.043 1.00 0.00 3 CYS A N 19
ATOM 7586 C CA . CYS A 1 3 ? 14.190 -19.240 -6.051 1.00 0.00 3 CYS A CA 19
ATOM 7587 C C . CYS A 1 3 ? 13.042 -19.936 -6.727 1.00 0.00 3 CYS A C 19
ATOM 7588 O O . CYS A 1 3 ? 11.947 -19.991 -6.182 1.00 0.00 3 CYS A O 19
ATOM 7595 N N . THR A 1 4 ? 13.272 -20.516 -7.924 1.00 0.00 4 THR A N 19
ATOM 7596 C CA . THR A 1 4 ? 12.202 -21.186 -8.628 1.00 0.00 4 THR A CA 19
ATOM 7597 C C . THR A 1 4 ? 11.835 -22.458 -7.909 1.00 0.00 4 THR A C 19
ATOM 7598 O O . THR A 1 4 ? 10.677 -22.867 -7.924 1.00 0.00 4 THR A O 19
ATOM 7609 N N . GLU A 1 5 ? 12.821 -23.119 -7.263 1.00 0.00 5 GLU A N 19
ATOM 7610 C CA . GLU A 1 5 ? 12.536 -24.357 -6.570 1.00 0.00 5 GLU A CA 19
ATOM 7611 C C . GLU A 1 5 ? 12.641 -24.128 -5.088 1.00 0.00 5 GLU A C 19
ATOM 7612 O O . GLU A 1 5 ? 12.578 -25.076 -4.308 1.00 0.00 5 GLU A O 19
ATOM 7624 N N . TYR A 1 6 ? 12.799 -22.858 -4.654 1.00 0.00 6 TYR A N 19
ATOM 7625 C CA . TYR A 1 6 ? 12.928 -22.588 -3.237 1.00 0.00 6 TYR A CA 19
ATOM 7626 C C . TYR A 1 6 ? 11.675 -21.923 -2.740 1.00 0.00 6 TYR A C 19
ATOM 7627 O O . TYR A 1 6 ? 11.411 -21.918 -1.539 1.00 0.00 6 TYR A O 19
ATOM 7645 N N . CYS A 1 7 ? 10.863 -21.332 -3.641 1.00 0.00 7 CYS A N 19
ATOM 7646 C CA . CYS A 1 7 ? 9.658 -20.679 -3.193 1.00 0.00 7 CYS A CA 19
ATOM 7647 C C . CYS A 1 7 ? 8.769 -20.518 -4.386 1.00 0.00 7 CYS A C 19
ATOM 7648 O O . CYS A 1 7 ? 9.241 -20.409 -5.513 1.00 0.00 7 CYS A O 19
ATOM 7655 N N . SER A 1 8 ? 7.436 -20.519 -4.155 1.00 0.00 8 SER A N 19
ATOM 7656 C CA . SER A 1 8 ? 6.493 -20.360 -5.241 1.00 0.00 8 SER A CA 19
ATOM 7657 C C . SER A 1 8 ? 6.698 -19.000 -5.848 1.00 0.00 8 SER A C 19
ATOM 7658 O O . SER A 1 8 ? 6.632 -18.837 -7.065 1.00 0.00 8 SER A O 19
ATOM 7665 N N . ASN A 1 9 ? 6.944 -17.981 -4.995 1.00 0.00 9 ASN A N 19
ATOM 7666 C CA . ASN A 1 9 ? 7.157 -16.645 -5.493 1.00 0.00 9 ASN A CA 19
ATOM 7667 C C . ASN A 1 9 ? 8.601 -16.549 -5.887 1.00 0.00 9 ASN A C 19
ATOM 7668 O O . ASN A 1 9 ? 9.489 -16.958 -5.139 1.00 0.00 9 ASN A O 19
ATOM 7679 N N . SER A 1 10 ? 8.871 -15.995 -7.090 1.00 0.00 10 SER A N 19
ATOM 7680 C CA . SER A 1 10 ? 10.234 -15.871 -7.542 1.00 0.00 10 SER A CA 19
ATOM 7681 C C . SER A 1 10 ? 10.892 -14.766 -6.764 1.00 0.00 10 SER A C 19
ATOM 7682 O O . SER A 1 10 ? 10.253 -13.786 -6.387 1.00 0.00 10 SER A O 19
ATOM 7689 N N . CYS A 1 11 ? 12.216 -14.902 -6.534 1.00 0.00 11 CYS A N 19
ATOM 7690 C CA . CYS A 1 11 ? 12.945 -13.896 -5.794 1.00 0.00 11 CYS A CA 19
ATOM 7691 C C . CYS A 1 11 ? 14.214 -13.619 -6.557 1.00 0.00 11 CYS A C 19
ATOM 7692 O O . CYS A 1 11 ? 15.295 -14.044 -6.153 1.00 0.00 11 CYS A O 19
ATOM 7699 N N . PRO A 1 12 ? 14.106 -12.898 -7.654 1.00 0.00 12 PRO A N 19
ATOM 7700 C CA . PRO A 1 12 ? 15.261 -12.594 -8.498 1.00 0.00 12 PRO A CA 19
ATOM 7701 C C . PRO A 1 12 ? 16.296 -11.722 -7.843 1.00 0.00 12 PRO A C 19
ATOM 7702 O O . PRO A 1 12 ? 17.479 -11.809 -8.165 1.00 0.00 12 PRO A O 19
ATOM 7713 N N . PHE A 1 13 ? 15.875 -10.869 -6.887 1.00 0.00 13 PHE A N 19
ATOM 7714 C CA . PHE A 1 13 ? 16.809 -9.991 -6.217 1.00 0.00 13 PHE A CA 19
ATOM 7715 C C . PHE A 1 13 ? 17.598 -10.791 -5.214 1.00 0.00 13 PHE A C 19
ATOM 7716 O O . PHE A 1 13 ? 18.649 -10.359 -4.743 1.00 0.00 13 PHE A O 19
ATOM 7733 N N . CYS A 1 14 ? 17.107 -12.001 -4.882 1.00 0.00 14 CYS A N 19
ATOM 7734 C CA . CYS A 1 14 ? 17.772 -12.836 -3.909 1.00 0.00 14 CYS A CA 19
ATOM 7735 C C . CYS A 1 14 ? 18.984 -13.468 -4.537 1.00 0.00 14 CYS A C 19
ATOM 7736 O O . CYS A 1 14 ? 19.844 -13.998 -3.840 1.00 0.00 14 CYS A O 19
ATOM 7743 N N . ASN A 1 15 ? 19.091 -13.414 -5.881 1.00 0.00 15 ASN A N 19
ATOM 7744 C CA . ASN A 1 15 ? 20.223 -14.015 -6.552 1.00 0.00 15 ASN A CA 19
ATOM 7745 C C . ASN A 1 15 ? 21.445 -13.173 -6.287 1.00 0.00 15 ASN A C 19
ATOM 7746 O O . ASN A 1 15 ? 22.560 -13.565 -6.623 1.00 0.00 15 ASN A O 19
ATOM 7757 N N . GLY A 1 16 ? 21.258 -11.982 -5.672 1.00 0.00 16 GLY A N 19
ATOM 7758 C CA . GLY A 1 16 ? 22.375 -11.112 -5.395 1.00 0.00 16 GLY A CA 19
ATOM 7759 C C . GLY A 1 16 ? 22.999 -11.496 -4.082 1.00 0.00 16 GLY A C 19
ATOM 7760 O O . GLY A 1 16 ? 23.946 -10.850 -3.640 1.00 0.00 16 GLY A O 19
ATOM 7764 N N . GLN A 1 17 ? 22.484 -12.557 -3.414 1.00 0.00 17 GLN A N 19
ATOM 7765 C CA . GLN A 1 17 ? 23.054 -12.960 -2.148 1.00 0.00 17 GLN A CA 19
ATOM 7766 C C . GLN A 1 17 ? 23.369 -14.430 -2.236 1.00 0.00 17 GLN A C 19
ATOM 7767 O O . GLN A 1 17 ? 22.668 -15.198 -2.896 1.00 0.00 17 GLN A O 19
ATOM 7781 N N . PRO A 1 18 ? 24.434 -14.834 -1.568 1.00 0.00 18 PRO A N 19
ATOM 7782 C CA . PRO A 1 18 ? 24.869 -16.222 -1.566 1.00 0.00 18 PRO A CA 19
ATOM 7783 C C . PRO A 1 18 ? 24.111 -17.106 -0.616 1.00 0.00 18 PRO A C 19
ATOM 7784 O O . PRO A 1 18 ? 24.096 -18.325 -0.778 1.00 0.00 18 PRO A O 19
ATOM 7795 N N . LEU A 1 19 ? 23.455 -16.510 0.403 1.00 0.00 19 LEU A N 19
ATOM 7796 C CA . LEU A 1 19 ? 22.716 -17.301 1.357 1.00 0.00 19 LEU A CA 19
ATOM 7797 C C . LEU A 1 19 ? 21.266 -17.127 1.037 1.00 0.00 19 LEU A C 19
ATOM 7798 O O . LEU A 1 19 ? 20.759 -16.011 1.017 1.00 0.00 19 LEU A O 19
ATOM 7813 N N . TYR A 1 20 ? 20.557 -18.253 0.803 1.00 0.00 20 TYR A N 19
ATOM 7814 C CA . TYR A 1 20 ? 19.155 -18.181 0.465 1.00 0.00 20 TYR A CA 19
ATOM 7815 C C . TYR A 1 20 ? 18.340 -18.602 1.659 1.00 0.00 20 TYR A C 19
ATOM 7816 O O . TYR A 1 20 ? 17.112 -18.549 1.622 1.00 0.00 20 TYR A O 19
ATOM 7834 N N . GLN A 1 21 ? 19.005 -19.023 2.758 1.00 0.00 21 GLN A N 19
ATOM 7835 C CA . GLN A 1 21 ? 18.280 -19.467 3.932 1.00 0.00 21 GLN A CA 19
ATOM 7836 C C . GLN A 1 21 ? 17.546 -18.304 4.554 1.00 0.00 21 GLN A C 19
ATOM 7837 O O . GLN A 1 21 ? 16.380 -18.422 4.930 1.00 0.00 21 GLN A O 19
ATOM 7851 N N . LEU A 1 22 ? 18.206 -17.135 4.658 1.00 0.00 22 LEU A N 19
ATOM 7852 C CA . LEU A 1 22 ? 17.560 -15.997 5.269 1.00 0.00 22 LEU A CA 19
ATOM 7853 C C . LEU A 1 22 ? 17.035 -15.105 4.184 1.00 0.00 22 LEU A C 19
ATOM 7854 O O . LEU A 1 22 ? 15.981 -14.496 4.324 1.00 0.00 22 LEU A O 19
ATOM 7869 N N . CYS A 1 23 ? 17.777 -15.005 3.071 1.00 0.00 23 CYS A N 19
ATOM 7870 C CA . CYS A 1 23 ? 17.379 -14.155 1.975 1.00 0.00 23 CYS A CA 19
ATOM 7871 C C . CYS A 1 23 ? 16.116 -14.658 1.319 1.00 0.00 23 CYS A C 19
ATOM 7872 O O . CYS A 1 23 ? 15.179 -13.890 1.114 1.00 0.00 23 CYS A O 19
ATOM 7879 N N . CYS A 1 24 ? 16.049 -15.963 0.983 1.00 0.00 24 CYS A N 19
ATOM 7880 C CA . CYS A 1 24 ? 14.901 -16.456 0.249 1.00 0.00 24 CYS A CA 19
ATOM 7881 C C . CYS A 1 24 ? 13.892 -17.109 1.147 1.00 0.00 24 CYS A C 19
ATOM 7882 O O . CYS A 1 24 ? 12.736 -16.697 1.187 1.00 0.00 24 CYS A O 19
ATOM 7889 N N . ILE A 1 25 ? 14.305 -18.148 1.892 1.00 0.00 25 ILE A N 19
ATOM 7890 C CA . ILE A 1 25 ? 13.367 -18.889 2.706 1.00 0.00 25 ILE A CA 19
ATOM 7891 C C . ILE A 1 25 ? 12.749 -18.009 3.765 1.00 0.00 25 ILE A C 19
ATOM 7892 O O . ILE A 1 25 ? 11.541 -18.060 3.972 1.00 0.00 25 ILE A O 19
ATOM 7908 N N . ASN A 1 26 ? 13.547 -17.175 4.459 1.00 0.00 26 ASN A N 19
ATOM 7909 C CA . ASN A 1 26 ? 12.977 -16.374 5.524 1.00 0.00 26 ASN A CA 19
ATOM 7910 C C . ASN A 1 26 ? 12.427 -15.051 5.021 1.00 0.00 26 ASN A C 19
ATOM 7911 O O . ASN A 1 26 ? 11.217 -14.857 4.973 1.00 0.00 26 ASN A O 19
ATOM 7922 N N . ASN A 1 27 ? 13.315 -14.108 4.641 1.00 0.00 27 ASN A N 19
ATOM 7923 C CA . ASN A 1 27 ? 12.886 -12.771 4.259 1.00 0.00 27 ASN A CA 19
ATOM 7924 C C . ASN A 1 27 ? 12.040 -12.734 3.006 1.00 0.00 27 ASN A C 19
ATOM 7925 O O . ASN A 1 27 ? 11.062 -11.992 2.957 1.00 0.00 27 ASN A O 19
ATOM 7936 N N . CYS A 1 28 ? 12.382 -13.506 1.952 1.00 0.00 28 CYS A N 19
ATOM 7937 C CA . CYS A 1 28 ? 11.610 -13.410 0.721 1.00 0.00 28 CYS A CA 19
ATOM 7938 C C . CYS A 1 28 ? 10.258 -14.044 0.893 1.00 0.00 28 CYS A C 19
ATOM 7939 O O . CYS A 1 28 ? 9.260 -13.510 0.414 1.00 0.00 28 CYS A O 19
ATOM 7946 N N . CYS A 1 29 ? 10.181 -15.205 1.580 1.00 0.00 29 CYS A N 19
ATOM 7947 C CA . CYS A 1 29 ? 8.899 -15.865 1.738 1.00 0.00 29 CYS A CA 19
ATOM 7948 C C . CYS A 1 29 ? 8.684 -16.163 3.193 1.00 0.00 29 CYS A C 19
ATOM 7949 O O . CYS A 1 29 ? 8.833 -17.301 3.634 1.00 0.00 29 CYS A O 19
ATOM 7956 N N . PRO A 1 30 ? 8.287 -15.159 3.945 1.00 0.00 30 PRO A N 19
ATOM 7957 C CA . PRO A 1 30 ? 8.047 -15.310 5.369 1.00 0.00 30 PRO A CA 19
ATOM 7958 C C . PRO A 1 30 ? 6.704 -15.907 5.671 1.00 0.00 30 PRO A C 19
ATOM 7959 O O . PRO A 1 30 ? 5.823 -15.250 6.225 1.00 0.00 30 PRO A O 19
ATOM 7970 N N . SER A 1 31 ? 6.518 -17.190 5.306 1.00 0.00 31 SER A N 19
ATOM 7971 C CA . SER A 1 31 ? 5.259 -17.845 5.559 1.00 0.00 31 SER A CA 19
ATOM 7972 C C . SER A 1 31 ? 5.527 -19.351 5.626 1.00 0.00 31 SER A C 19
ATOM 7973 O O . SER A 1 31 ? 5.249 -19.956 6.697 1.00 0.00 31 SER A O 19
ATOM 7981 N N . ALA A 1 1 ? 18.586 -20.249 -9.353 1.00 0.00 1 ALA A N 20
ATOM 7982 C CA . ALA A 1 1 ? 19.169 -19.050 -8.689 1.00 0.00 1 ALA A CA 20
ATOM 7983 C C . ALA A 1 1 ? 18.093 -18.069 -8.306 1.00 0.00 1 ALA A C 20
ATOM 7984 O O . ALA A 1 1 ? 18.252 -17.286 -7.373 1.00 0.00 1 ALA A O 20
ATOM 7993 N N . ASP A 1 2 ? 16.960 -18.092 -9.037 1.00 0.00 2 ASP A N 20
ATOM 7994 C CA . ASP A 1 2 ? 15.872 -17.191 -8.745 1.00 0.00 2 ASP A CA 20
ATOM 7995 C C . ASP A 1 2 ? 15.079 -17.756 -7.594 1.00 0.00 2 ASP A C 20
ATOM 7996 O O . ASP A 1 2 ? 14.212 -17.079 -7.042 1.00 0.00 2 ASP A O 20
ATOM 8005 N N . CYS A 1 3 ? 15.364 -19.027 -7.209 1.00 0.00 3 CYS A N 20
ATOM 8006 C CA . CYS A 1 3 ? 14.658 -19.661 -6.111 1.00 0.00 3 CYS A CA 20
ATOM 8007 C C . CYS A 1 3 ? 13.194 -19.745 -6.453 1.00 0.00 3 CYS A C 20
ATOM 8008 O O . CYS A 1 3 ? 12.348 -19.243 -5.720 1.00 0.00 3 CYS A O 20
ATOM 8015 N N . THR A 1 4 ? 12.866 -20.408 -7.582 1.00 0.00 4 THR A N 20
ATOM 8016 C CA . THR A 1 4 ? 11.483 -20.526 -7.987 1.00 0.00 4 THR A CA 20
ATOM 8017 C C . THR A 1 4 ? 10.975 -21.886 -7.584 1.00 0.00 4 THR A C 20
ATOM 8018 O O . THR A 1 4 ? 9.821 -22.223 -7.844 1.00 0.00 4 THR A O 20
ATOM 8029 N N . GLU A 1 5 ? 11.831 -22.709 -6.939 1.00 0.00 5 GLU A N 20
ATOM 8030 C CA . GLU A 1 5 ? 11.407 -24.031 -6.546 1.00 0.00 5 GLU A CA 20
ATOM 8031 C C . GLU A 1 5 ? 10.909 -23.993 -5.126 1.00 0.00 5 GLU A C 20
ATOM 8032 O O . GLU A 1 5 ? 9.866 -24.563 -4.816 1.00 0.00 5 GLU A O 20
ATOM 8044 N N . TYR A 1 6 ? 11.656 -23.322 -4.219 1.00 0.00 6 TYR A N 20
ATOM 8045 C CA . TYR A 1 6 ? 11.249 -23.268 -2.829 1.00 0.00 6 TYR A CA 20
ATOM 8046 C C . TYR A 1 6 ? 10.038 -22.386 -2.692 1.00 0.00 6 TYR A C 20
ATOM 8047 O O . TYR A 1 6 ? 9.128 -22.692 -1.924 1.00 0.00 6 TYR A O 20
ATOM 8065 N N . CYS A 1 7 ? 10.002 -21.260 -3.434 1.00 0.00 7 CYS A N 20
ATOM 8066 C CA . CYS A 1 7 ? 8.874 -20.362 -3.341 1.00 0.00 7 CYS A CA 20
ATOM 8067 C C . CYS A 1 7 ? 8.353 -20.141 -4.724 1.00 0.00 7 CYS A C 20
ATOM 8068 O O . CYS A 1 7 ? 9.113 -20.101 -5.685 1.00 0.00 7 CYS A O 20
ATOM 8075 N N . SER A 1 8 ? 7.014 -19.981 -4.847 1.00 0.00 8 SER A N 20
ATOM 8076 C CA . SER A 1 8 ? 6.411 -19.750 -6.140 1.00 0.00 8 SER A CA 20
ATOM 8077 C C . SER A 1 8 ? 6.784 -18.367 -6.596 1.00 0.00 8 SER A C 20
ATOM 8078 O O . SER A 1 8 ? 6.833 -18.089 -7.794 1.00 0.00 8 SER A O 20
ATOM 8085 N N . ASN A 1 9 ? 7.053 -17.461 -5.633 1.00 0.00 9 ASN A N 20
ATOM 8086 C CA . ASN A 1 9 ? 7.430 -16.116 -5.972 1.00 0.00 9 ASN A CA 20
ATOM 8087 C C . ASN A 1 9 ? 8.912 -16.127 -6.208 1.00 0.00 9 ASN A C 20
ATOM 8088 O O . ASN A 1 9 ? 9.694 -16.419 -5.304 1.00 0.00 9 ASN A O 20
ATOM 8099 N N . SER A 1 10 ? 9.327 -15.813 -7.454 1.00 0.00 10 SER A N 20
ATOM 8100 C CA . SER A 1 10 ? 10.732 -15.805 -7.782 1.00 0.00 10 SER A CA 20
ATOM 8101 C C . SER A 1 10 ? 11.375 -14.654 -7.067 1.00 0.00 10 SER A C 20
ATOM 8102 O O . SER A 1 10 ? 10.800 -13.574 -6.952 1.00 0.00 10 SER A O 20
ATOM 8109 N N . CYS A 1 11 ? 12.618 -14.869 -6.585 1.00 0.00 11 CYS A N 20
ATOM 8110 C CA . CYS A 1 11 ? 13.326 -13.829 -5.876 1.00 0.00 11 CYS A CA 20
ATOM 8111 C C . CYS A 1 11 ? 14.688 -13.702 -6.490 1.00 0.00 11 CYS A C 20
ATOM 8112 O O . CYS A 1 11 ? 15.671 -14.220 -5.959 1.00 0.00 11 CYS A O 20
ATOM 8119 N N . PRO A 1 12 ? 14.770 -13.002 -7.599 1.00 0.00 12 PRO A N 20
ATOM 8120 C CA . PRO A 1 12 ? 16.038 -12.809 -8.292 1.00 0.00 12 PRO A CA 20
ATOM 8121 C C . PRO A 1 12 ? 17.002 -11.960 -7.520 1.00 0.00 12 PRO A C 20
ATOM 8122 O O . PRO A 1 12 ? 18.200 -11.975 -7.779 1.00 0.00 12 PRO A O 20
ATOM 8133 N N . PHE A 1 13 ? 16.488 -11.194 -6.536 1.00 0.00 13 PHE A N 20
ATOM 8134 C CA . PHE A 1 13 ? 17.337 -10.341 -5.743 1.00 0.00 13 PHE A CA 20
ATOM 8135 C C . PHE A 1 13 ? 18.118 -11.183 -4.763 1.00 0.00 13 PHE A C 20
ATOM 8136 O O . PHE A 1 13 ? 19.139 -10.744 -4.238 1.00 0.00 13 PHE A O 20
ATOM 8153 N N . CYS A 1 14 ? 17.654 -12.427 -4.496 1.00 0.00 14 CYS A N 20
ATOM 8154 C CA . CYS A 1 14 ? 18.344 -13.285 -3.554 1.00 0.00 14 CYS A CA 20
ATOM 8155 C C . CYS A 1 14 ? 19.688 -13.677 -4.098 1.00 0.00 14 CYS A C 20
ATOM 8156 O O . CYS A 1 14 ? 20.659 -13.732 -3.356 1.00 0.00 14 CYS A O 20
ATOM 8163 N N . ASN A 1 15 ? 19.785 -13.957 -5.418 1.00 0.00 15 ASN A N 20
ATOM 8164 C CA . ASN A 1 15 ? 21.058 -14.372 -5.971 1.00 0.00 15 ASN A CA 20
ATOM 8165 C C . ASN A 1 15 ? 21.920 -13.158 -6.193 1.00 0.00 15 ASN A C 20
ATOM 8166 O O . ASN A 1 15 ? 23.061 -13.272 -6.635 1.00 0.00 15 ASN A O 20
ATOM 8177 N N . GLY A 1 16 ? 21.381 -11.959 -5.880 1.00 0.00 16 GLY A N 20
ATOM 8178 C CA . GLY A 1 16 ? 22.132 -10.741 -6.048 1.00 0.00 16 GLY A CA 20
ATOM 8179 C C . GLY A 1 16 ? 23.297 -10.744 -5.100 1.00 0.00 16 GLY A C 20
ATOM 8180 O O . GLY A 1 16 ? 24.393 -10.320 -5.462 1.00 0.00 16 GLY A O 20
ATOM 8184 N N . GLN A 1 17 ? 23.085 -11.228 -3.851 1.00 0.00 17 GLN A N 20
ATOM 8185 C CA . GLN A 1 17 ? 24.160 -11.231 -2.885 1.00 0.00 17 GLN A CA 20
ATOM 8186 C C . GLN A 1 17 ? 23.734 -11.948 -1.613 1.00 0.00 17 GLN A C 20
ATOM 8187 O O . GLN A 1 17 ? 24.482 -12.781 -1.100 1.00 0.00 17 GLN A O 20
ATOM 8201 N N . PRO A 1 18 ? 22.558 -11.636 -1.072 1.00 0.00 18 PRO A N 20
ATOM 8202 C CA . PRO A 1 18 ? 22.088 -12.258 0.172 1.00 0.00 18 PRO A CA 20
ATOM 8203 C C . PRO A 1 18 ? 22.032 -13.761 0.147 1.00 0.00 18 PRO A C 20
ATOM 8204 O O . PRO A 1 18 ? 21.798 -14.380 -0.886 1.00 0.00 18 PRO A O 20
ATOM 8215 N N . LEU A 1 19 ? 22.250 -14.375 1.335 1.00 0.00 19 LEU A N 20
ATOM 8216 C CA . LEU A 1 19 ? 22.232 -15.816 1.462 1.00 0.00 19 LEU A CA 20
ATOM 8217 C C . LEU A 1 19 ? 20.833 -16.290 1.163 1.00 0.00 19 LEU A C 20
ATOM 8218 O O . LEU A 1 19 ? 19.855 -15.672 1.569 1.00 0.00 19 LEU A O 20
ATOM 8233 N N . TYR A 1 20 ? 20.722 -17.434 0.449 1.00 0.00 20 TYR A N 20
ATOM 8234 C CA . TYR A 1 20 ? 19.431 -17.970 0.067 1.00 0.00 20 TYR A CA 20
ATOM 8235 C C . TYR A 1 20 ? 18.620 -18.335 1.285 1.00 0.00 20 TYR A C 20
ATOM 8236 O O . TYR A 1 20 ? 17.403 -18.173 1.286 1.00 0.00 20 TYR A O 20
ATOM 8254 N N . GLN A 1 21 ? 19.266 -18.858 2.345 1.00 0.00 21 GLN A N 20
ATOM 8255 C CA . GLN A 1 21 ? 18.531 -19.271 3.523 1.00 0.00 21 GLN A CA 20
ATOM 8256 C C . GLN A 1 21 ? 17.864 -18.085 4.181 1.00 0.00 21 GLN A C 20
ATOM 8257 O O . GLN A 1 21 ? 16.702 -18.160 4.569 1.00 0.00 21 GLN A O 20
ATOM 8271 N N . LEU A 1 22 ? 18.562 -16.939 4.291 1.00 0.00 22 LEU A N 20
ATOM 8272 C CA . LEU A 1 22 ? 17.968 -15.803 4.963 1.00 0.00 22 LEU A CA 20
ATOM 8273 C C . LEU A 1 22 ? 17.193 -14.979 3.976 1.00 0.00 22 LEU A C 20
ATOM 8274 O O . LEU A 1 22 ? 16.412 -14.111 4.364 1.00 0.00 22 LEU A O 20
ATOM 8289 N N . CYS A 1 23 ? 17.369 -15.243 2.670 1.00 0.00 23 CYS A N 20
ATOM 8290 C CA . CYS A 1 23 ? 16.683 -14.455 1.678 1.00 0.00 23 CYS A CA 20
ATOM 8291 C C . CYS A 1 23 ? 15.462 -15.184 1.199 1.00 0.00 23 CYS A C 20
ATOM 8292 O O . CYS A 1 23 ? 14.348 -14.768 1.454 1.00 0.00 23 CYS A O 20
ATOM 8299 N N . CYS A 1 24 ? 15.651 -16.305 0.489 1.00 0.00 24 CYS A N 20
ATOM 8300 C CA . CYS A 1 24 ? 14.527 -17.019 -0.077 1.00 0.00 24 CYS A CA 20
ATOM 8301 C C . CYS A 1 24 ? 13.707 -17.696 0.993 1.00 0.00 24 CYS A C 20
ATOM 8302 O O . CYS A 1 24 ? 12.487 -17.527 1.052 1.00 0.00 24 CYS A O 20
ATOM 8309 N N . ILE A 1 25 ? 14.360 -18.462 1.886 1.00 0.00 25 ILE A N 20
ATOM 8310 C CA . ILE A 1 25 ? 13.622 -19.208 2.878 1.00 0.00 25 ILE A CA 20
ATOM 8311 C C . ILE A 1 25 ? 13.010 -18.296 3.910 1.00 0.00 25 ILE A C 20
ATOM 8312 O O . ILE A 1 25 ? 11.858 -18.491 4.284 1.00 0.00 25 ILE A O 20
ATOM 8328 N N . ASN A 1 26 ? 13.741 -17.270 4.403 1.00 0.00 26 ASN A N 20
ATOM 8329 C CA . ASN A 1 26 ? 13.166 -16.436 5.442 1.00 0.00 26 ASN A CA 20
ATOM 8330 C C . ASN A 1 26 ? 12.520 -15.184 4.894 1.00 0.00 26 ASN A C 20
ATOM 8331 O O . ASN A 1 26 ? 11.333 -14.967 5.107 1.00 0.00 26 ASN A O 20
ATOM 8342 N N . ASN A 1 27 ? 13.278 -14.317 4.193 1.00 0.00 27 ASN A N 20
ATOM 8343 C CA . ASN A 1 27 ? 12.714 -13.056 3.730 1.00 0.00 27 ASN A CA 20
ATOM 8344 C C . ASN A 1 27 ? 11.599 -13.248 2.715 1.00 0.00 27 ASN A C 20
ATOM 8345 O O . ASN A 1 27 ? 10.530 -12.661 2.861 1.00 0.00 27 ASN A O 20
ATOM 8356 N N . CYS A 1 28 ? 11.819 -14.059 1.656 1.00 0.00 28 CYS A N 20
ATOM 8357 C CA . CYS A 1 28 ? 10.802 -14.213 0.627 1.00 0.00 28 CYS A CA 20
ATOM 8358 C C . CYS A 1 28 ? 9.604 -14.959 1.143 1.00 0.00 28 CYS A C 20
ATOM 8359 O O . CYS A 1 28 ? 8.473 -14.585 0.843 1.00 0.00 28 CYS A O 20
ATOM 8366 N N . CYS A 1 29 ? 9.815 -16.043 1.921 1.00 0.00 29 CYS A N 20
ATOM 8367 C CA . CYS A 1 29 ? 8.678 -16.809 2.402 1.00 0.00 29 CYS A CA 20
ATOM 8368 C C . CYS A 1 29 ? 8.806 -17.029 3.881 1.00 0.00 29 CYS A C 20
ATOM 8369 O O . CYS A 1 29 ? 9.146 -18.120 4.330 1.00 0.00 29 CYS A O 20
ATOM 8376 N N . PRO A 1 30 ? 8.495 -16.011 4.654 1.00 0.00 30 PRO A N 20
ATOM 8377 C CA . PRO A 1 30 ? 8.572 -16.096 6.103 1.00 0.00 30 PRO A CA 20
ATOM 8378 C C . PRO A 1 30 ? 7.485 -16.942 6.691 1.00 0.00 30 PRO A C 20
ATOM 8379 O O . PRO A 1 30 ? 6.403 -17.072 6.123 1.00 0.00 30 PRO A O 20
ATOM 8390 N N . SER A 1 31 ? 7.757 -17.542 7.866 1.00 0.00 31 SER A N 20
ATOM 8391 C CA . SER A 1 31 ? 6.765 -18.375 8.501 1.00 0.00 31 SER A CA 20
ATOM 8392 C C . SER A 1 31 ? 7.078 -18.416 10.001 1.00 0.00 31 SER A C 20
ATOM 8393 O O . SER A 1 31 ? 8.201 -17.988 10.389 1.00 0.00 31 SER A O 20
#